Protein AF-A0AAE6NFT7-F1 (afdb_monomer)

Solvent-accessible surface area (backbone atoms only — not comparable to full-atom values): 19665 Å² total; per-residue (Å²): 132,91,79,58,58,31,55,74,35,64,34,54,28,36,34,36,64,44,66,99,45,71,65,52,57,47,50,43,52,42,44,36,64,24,26,28,48,59,50,77,54,98,35,32,39,36,41,28,56,38,90,52,65,40,51,43,44,50,56,75,59,21,38,58,33,61,61,35,63,38,54,42,29,23,31,25,40,58,67,26,25,25,36,35,31,62,55,34,50,74,75,66,59,95,76,83,58,63,45,41,51,48,34,44,39,46,21,47,24,54,74,51,75,62,98,76,27,39,38,37,36,19,93,81,37,47,39,49,28,67,39,69,24,60,49,103,52,46,52,31,55,62,26,32,49,20,37,49,48,30,27,48,46,2,63,39,67,20,37,36,24,55,50,35,70,39,66,73,47,52,48,53,47,46,60,41,35,79,40,71,33,50,64,44,85,49,100,75,26,39,34,30,40,12,44,84,67,79,33,59,42,47,80,44,74,55,76,52,60,56,65,60,52,49,47,52,49,37,52,29,41,52,71,70,35,66,50,73,46,70,63,42,48,63,88,70,47,38,58,34,43,56,50,52,37,44,63,24,25,34,48,75,44,80,44,94,68,12,27,30,36,35,50,56,79,69,41,32,41,44,84,46,57,31,38,69,63,53,32,18,50,65,80,47,49,46,46,48,52,59,28,36,24,51,4,46,42,71,22,38,41,36,40,57,58,53,48,62,76,55,67,37,44,63,40,44,36,62,21,52,36,53,54,49,75,61,77,36,34,38,38,29,39,21,62,41,72,40,40,61,43,78,41,59,34,70,36,82,50,35,30,58,56,73,76,56,72,53,54,68,77,90,75,78,94,72,93,63,79,66,54,75,56,58,92,62,80,71,86,131

Structure (mmCIF, N/CA/C/O backbone):
data_AF-A0AAE6NFT7-F1
#
_entry.id   AF-A0AAE6NFT7-F1
#
loop_
_atom_site.group_PDB
_atom_site.id
_atom_site.type_symbol
_atom_site.label_atom_id
_atom_site.label_alt_id
_atom_site.label_comp_id
_atom_site.label_asym_id
_atom_site.label_entity_id
_atom_site.label_seq_id
_atom_site.pdbx_PDB_ins_code
_atom_site.Cartn_x
_atom_site.Cartn_y
_atom_site.Cartn_z
_atom_site.occupancy
_atom_site.B_iso_or_equiv
_atom_site.auth_seq_id
_atom_site.auth_comp_id
_atom_site.auth_asym_id
_atom_site.auth_atom_id
_atom_site.pdbx_PDB_model_num
ATOM 1 N N . MET A 1 1 ? -19.335 -4.709 31.971 1.00 27.02 1 MET A N 1
ATOM 2 C CA . MET A 1 1 ? -19.308 -5.906 31.102 1.00 27.02 1 MET A CA 1
ATOM 3 C C . MET A 1 1 ? -18.056 -5.811 30.251 1.00 27.02 1 MET A C 1
ATOM 5 O O . MET A 1 1 ? -17.868 -4.792 29.600 1.00 27.02 1 MET A O 1
ATOM 9 N N . LYS A 1 2 ? -17.152 -6.786 30.381 1.00 28.00 2 LYS A N 1
ATOM 10 C CA . LYS A 1 2 ? -15.858 -6.820 29.690 1.00 28.00 2 LYS A CA 1
ATOM 11 C C . LYS A 1 2 ? -16.112 -7.085 28.201 1.00 28.00 2 LYS A C 1
ATOM 13 O O . LYS A 1 2 ? -16.422 -8.208 27.834 1.00 28.00 2 LYS A O 1
ATOM 18 N N . ASN A 1 3 ? -16.061 -6.038 27.379 1.00 29.61 3 ASN A N 1
ATOM 19 C CA . ASN A 1 3 ? -16.047 -6.154 25.922 1.00 29.61 3 ASN A CA 1
ATOM 20 C C . ASN A 1 3 ? -14.590 -6.306 25.485 1.00 29.61 3 ASN A C 1
ATOM 22 O O . ASN A 1 3 ? -13.940 -5.325 25.133 1.00 29.61 3 ASN A O 1
ATOM 26 N N . THR A 1 4 ? -14.064 -7.521 25.531 1.00 30.16 4 THR A N 1
ATOM 27 C CA . THR A 1 4 ? -12.850 -7.856 24.793 1.00 30.16 4 THR A CA 1
ATOM 28 C C . THR A 1 4 ? -13.238 -8.059 23.346 1.00 30.16 4 THR A C 1
ATOM 30 O O . THR A 1 4 ? -13.861 -9.045 22.965 1.00 30.16 4 THR A O 1
ATOM 33 N N . ARG A 1 5 ? -12.987 -7.006 22.565 1.00 39.75 5 ARG A N 1
ATOM 34 C CA . ARG A 1 5 ? -13.247 -6.971 21.135 1.00 39.75 5 ARG A CA 1
ATOM 35 C C . ARG A 1 5 ? -11.908 -6.928 20.390 1.00 39.75 5 ARG A C 1
ATOM 37 O O . ARG A 1 5 ? -11.040 -6.141 20.764 1.00 39.75 5 ARG A O 1
ATOM 44 N N . PRO A 1 6 ? -11.753 -7.749 19.350 1.00 41.72 6 PRO A N 1
ATOM 45 C CA . PRO A 1 6 ? -10.570 -7.809 18.492 1.00 41.72 6 PRO A CA 1
ATOM 46 C C . PRO A 1 6 ? -10.391 -6.549 17.638 1.00 41.72 6 PRO A C 1
ATOM 48 O O . PRO A 1 6 ? -11.333 -5.791 17.414 1.00 41.72 6 PRO A O 1
ATOM 51 N N . VAL A 1 7 ? -9.176 -6.394 17.103 1.00 56.44 7 VAL A N 1
ATOM 52 C CA . VAL A 1 7 ? -8.604 -5.188 16.472 1.00 56.44 7 VAL A CA 1
ATOM 53 C C . VAL A 1 7 ? -9.479 -4.530 15.379 1.00 56.44 7 VAL A C 1
ATOM 55 O O . VAL A 1 7 ? -9.450 -3.310 15.269 1.00 56.44 7 VAL A O 1
ATOM 58 N N . VAL A 1 8 ? -10.329 -5.268 14.640 1.00 66.38 8 VAL A N 1
ATOM 59 C CA . VAL A 1 8 ? -11.415 -4.686 13.798 1.00 66.38 8 VAL A CA 1
ATOM 60 C C . VAL A 1 8 ? -12.647 -5.593 13.668 1.00 66.38 8 VAL A C 1
ATOM 62 O O . VAL A 1 8 ? -13.746 -5.064 13.569 1.00 66.38 8 VAL A O 1
ATOM 65 N N . VAL A 1 9 ? -12.513 -6.923 13.655 1.00 82.38 9 VAL A N 1
ATOM 66 C CA . VAL A 1 9 ? -13.615 -7.877 13.380 1.00 82.38 9 VAL A CA 1
ATOM 67 C C . VAL A 1 9 ? -13.982 -8.706 14.600 1.00 82.38 9 VAL A C 1
ATOM 69 O O . VAL A 1 9 ? -13.172 -9.503 15.026 1.00 82.38 9 VAL A O 1
ATOM 72 N N . ASP A 1 10 ? -15.190 -8.581 15.137 1.00 83.44 10 ASP A N 1
ATOM 73 C CA . ASP A 1 10 ? -15.645 -9.139 16.417 1.00 83.44 10 ASP A CA 1
ATOM 74 C C . ASP A 1 10 ? -15.758 -10.679 16.484 1.00 83.44 10 ASP A C 1
ATOM 76 O O . ASP A 1 10 ? -15.924 -11.229 17.572 1.00 83.44 10 ASP A O 1
ATOM 80 N N . THR A 1 11 ? -15.641 -11.392 15.360 1.00 89.69 11 THR A N 1
ATOM 81 C CA . THR A 1 11 ? -15.643 -12.867 15.297 1.00 89.69 11 THR A CA 1
ATOM 82 C C . THR A 1 11 ? -14.463 -13.383 14.455 1.00 89.69 11 THR A C 1
ATOM 84 O O . THR A 1 11 ? -13.832 -12.587 13.756 1.00 89.69 11 THR A O 1
ATOM 87 N N . PRO A 1 12 ? -14.105 -14.685 14.528 1.00 92.94 12 PRO A N 1
ATOM 88 C CA . PRO A 1 12 ? -12.955 -15.225 13.801 1.00 92.94 12 PRO A CA 1
ATOM 89 C C . PRO A 1 12 ? -12.996 -14.932 12.298 1.00 92.94 12 PRO A C 1
ATOM 91 O O . PRO A 1 12 ? -14.033 -15.101 11.659 1.00 92.94 12 PRO A O 1
ATOM 94 N N . LEU A 1 13 ? -11.856 -14.526 11.745 1.00 93.69 13 LEU A N 1
ATOM 95 C CA . LEU A 1 13 ? -11.643 -14.215 10.335 1.00 93.69 13 LEU A CA 1
ATOM 96 C C . LEU A 1 13 ? -10.540 -15.112 9.772 1.00 93.69 13 LEU A C 1
ATOM 98 O O . LEU A 1 13 ? -9.489 -15.271 10.390 1.00 93.69 13 LEU A O 1
ATOM 102 N N . VAL A 1 14 ? -10.769 -15.654 8.582 1.00 95.19 14 VAL A N 1
ATOM 103 C CA . VAL A 1 14 ? -9.785 -16.405 7.803 1.00 95.19 14 VAL A CA 1
ATOM 104 C C . VAL A 1 14 ? -9.577 -15.686 6.479 1.00 95.19 14 VAL A C 1
ATOM 106 O O . VAL A 1 14 ? -10.520 -15.523 5.703 1.00 95.19 14 VAL A O 1
ATOM 109 N N . LEU A 1 15 ? -8.344 -15.256 6.232 1.00 94.50 15 LEU A N 1
ATOM 110 C CA . LEU A 1 15 ? -7.907 -14.742 4.942 1.00 94.50 15 LEU A CA 1
ATOM 111 C C . LEU A 1 15 ? -7.241 -15.871 4.153 1.00 94.50 15 LEU A C 1
ATOM 113 O O . LEU A 1 15 ? -6.339 -16.526 4.672 1.00 94.50 15 LEU A O 1
ATOM 117 N N . THR A 1 16 ? -7.653 -16.081 2.909 1.00 95.00 16 THR A N 1
ATOM 118 C CA . THR A 1 16 ? -7.030 -17.024 1.969 1.00 95.00 16 THR A CA 1
ATOM 119 C C . THR A 1 16 ? -6.245 -16.246 0.917 1.00 95.00 16 THR A C 1
ATOM 121 O O . THR A 1 16 ? -6.705 -15.200 0.465 1.00 95.00 16 THR A O 1
ATOM 124 N N . GLY A 1 17 ? -5.082 -16.756 0.511 1.00 91.31 17 GLY A N 1
ATOM 125 C CA . GLY A 1 17 ? -4.183 -16.071 -0.425 1.00 91.31 17 GLY A CA 1
ATOM 126 C C . GLY A 1 17 ? -3.198 -15.125 0.266 1.00 91.31 17 GLY A C 1
ATOM 127 O O . GLY A 1 17 ? -2.649 -14.237 -0.374 1.00 91.31 17 GLY A O 1
ATOM 128 N N . ALA A 1 18 ? -2.972 -15.289 1.573 1.00 91.94 18 ALA A N 1
ATOM 129 C CA . ALA A 1 18 ? -1.996 -14.487 2.300 1.00 91.94 18 ALA A CA 1
ATOM 130 C C . ALA A 1 18 ? -0.569 -14.869 1.858 1.00 91.94 18 ALA A C 1
ATOM 132 O O . ALA A 1 18 ? -0.199 -16.043 1.977 1.00 91.94 18 ALA A O 1
ATOM 133 N N . PRO A 1 19 ? 0.249 -13.920 1.371 1.00 90.00 19 PRO A N 1
ATOM 134 C CA . PRO A 1 19 ? 1.562 -14.246 0.832 1.00 90.00 19 PRO A CA 1
ATOM 135 C C . PRO A 1 19 ? 2.538 -14.647 1.952 1.00 90.00 19 PRO A C 1
ATOM 137 O O . PRO A 1 19 ? 2.535 -14.016 3.017 1.00 90.00 19 PRO A O 1
ATOM 140 N N . PRO A 1 20 ? 3.413 -15.648 1.739 1.00 90.31 20 PRO A N 1
ATOM 141 C CA . PRO A 1 20 ? 4.400 -16.089 2.725 1.00 90.31 20 PRO A CA 1
ATOM 142 C C . PRO A 1 20 ? 5.625 -15.154 2.768 1.00 90.31 20 PRO A C 1
ATOM 144 O O . PRO A 1 20 ? 6.761 -15.576 2.569 1.00 90.31 20 PRO A O 1
ATOM 147 N N . ILE A 1 21 ? 5.396 -13.864 3.021 1.00 89.31 21 ILE A N 1
ATOM 148 C CA . ILE A 1 21 ? 6.434 -12.826 3.112 1.00 89.31 21 ILE A CA 1
ATOM 149 C C . ILE A 1 21 ? 6.695 -12.409 4.565 1.00 89.31 21 ILE A C 1
ATOM 151 O O . ILE A 1 21 ? 5.866 -12.624 5.455 1.00 89.31 21 ILE A O 1
ATOM 155 N N . LEU A 1 22 ? 7.848 -11.772 4.800 1.00 88.75 22 LEU A N 1
ATOM 156 C CA . LEU A 1 22 ? 8.267 -11.282 6.121 1.00 88.75 22 LEU A CA 1
ATOM 157 C C . LEU A 1 22 ? 7.186 -10.430 6.799 1.00 88.75 22 LEU A C 1
ATOM 159 O O . LEU A 1 22 ? 6.864 -10.668 7.965 1.00 88.75 22 LEU A O 1
ATOM 163 N N . ASP A 1 23 ? 6.590 -9.491 6.063 1.00 89.44 23 ASP A N 1
ATOM 164 C CA . ASP A 1 23 ? 5.564 -8.585 6.586 1.00 89.44 23 ASP A CA 1
ATOM 165 C C . ASP A 1 23 ? 4.321 -9.334 7.086 1.00 89.44 23 ASP A C 1
ATOM 167 O O . ASP A 1 23 ? 3.815 -9.004 8.157 1.00 89.44 23 ASP A O 1
ATOM 171 N N . THR A 1 24 ? 3.879 -10.398 6.402 1.00 91.81 24 THR A N 1
ATOM 172 C CA . THR A 1 24 ? 2.771 -11.255 6.861 1.00 91.81 24 THR A CA 1
ATOM 173 C C . THR A 1 24 ? 3.082 -11.857 8.231 1.00 91.81 24 THR A C 1
ATOM 175 O O . THR A 1 24 ? 2.252 -11.811 9.143 1.00 91.81 24 THR A O 1
ATOM 178 N N . GLY A 1 25 ? 4.301 -12.374 8.409 1.00 93.25 25 GLY A N 1
ATOM 179 C CA . GLY A 1 25 ? 4.759 -12.930 9.683 1.00 93.25 25 GLY A CA 1
ATOM 180 C C . GLY A 1 25 ? 4.870 -11.877 10.790 1.00 93.25 25 GLY A C 1
ATOM 181 O O . GLY A 1 25 ? 4.460 -12.131 11.924 1.00 93.25 25 GLY A O 1
ATOM 182 N N . VAL A 1 26 ? 5.376 -10.680 10.478 1.00 93.12 26 VAL A N 1
ATOM 183 C CA . VAL A 1 26 ? 5.463 -9.572 11.445 1.00 93.12 26 VAL A CA 1
ATOM 184 C C . VAL A 1 26 ? 4.069 -9.089 11.850 1.00 93.12 26 VAL A C 1
ATOM 186 O O . VAL A 1 26 ? 3.814 -8.906 13.040 1.00 93.12 26 VAL A O 1
ATOM 189 N N . CYS A 1 27 ? 3.140 -8.946 10.902 1.00 93.12 27 CYS A N 1
ATOM 190 C CA . CYS A 1 27 ? 1.745 -8.613 11.185 1.00 93.12 27 CYS A CA 1
ATOM 191 C C . CYS A 1 27 ? 1.082 -9.657 12.089 1.00 93.12 27 CYS A C 1
ATOM 193 O O . CYS A 1 27 ? 0.392 -9.277 13.035 1.00 93.12 27 CYS A O 1
ATOM 195 N N . ALA A 1 28 ? 1.327 -10.951 11.858 1.00 94.06 28 ALA A N 1
ATOM 196 C CA . ALA A 1 28 ? 0.823 -12.012 12.727 1.00 94.06 28 ALA A CA 1
ATOM 197 C C . ALA A 1 28 ? 1.338 -11.879 14.166 1.00 94.06 28 ALA A C 1
ATOM 199 O O . ALA A 1 28 ? 0.555 -11.967 15.109 1.00 94.06 28 ALA A O 1
ATOM 200 N N . GLN A 1 29 ? 2.633 -11.601 14.338 1.00 95.50 29 GLN A N 1
ATOM 201 C CA . GLN A 1 29 ? 3.235 -11.407 15.659 1.00 95.50 29 GLN A CA 1
ATOM 202 C C . GLN A 1 29 ? 2.715 -10.145 16.359 1.00 95.50 29 GLN A C 1
ATOM 204 O O . GLN A 1 29 ? 2.455 -10.184 17.560 1.00 95.50 29 GLN A O 1
ATOM 209 N N . ILE A 1 30 ? 2.519 -9.041 15.628 1.00 94.50 30 ILE A N 1
ATOM 210 C CA . ILE A 1 30 ? 1.923 -7.817 16.187 1.00 94.50 30 ILE A CA 1
ATOM 211 C C . ILE A 1 30 ? 0.489 -8.087 16.636 1.00 94.50 30 ILE A C 1
ATOM 213 O O . ILE A 1 30 ? 0.134 -7.743 17.758 1.00 94.50 30 ILE A O 1
ATOM 217 N N . LEU A 1 31 ? -0.330 -8.723 15.794 1.00 93.12 31 LEU A N 1
ATOM 218 C CA . LEU A 1 31 ? -1.710 -9.045 16.150 1.00 93.12 31 LEU A CA 1
ATOM 219 C C . LEU A 1 31 ? -1.763 -9.979 17.365 1.00 93.12 31 LEU A C 1
ATOM 221 O O . LEU A 1 31 ? -2.535 -9.721 18.289 1.00 93.12 31 LEU A O 1
ATOM 225 N N . ALA A 1 32 ? -0.897 -10.994 17.416 1.00 93.44 32 ALA A N 1
ATOM 226 C CA . ALA A 1 32 ? -0.774 -11.866 18.578 1.00 93.44 32 ALA A CA 1
ATOM 227 C C . ALA A 1 32 ? -0.428 -11.087 19.854 1.00 93.44 32 ALA A C 1
ATOM 229 O O . ALA A 1 32 ? -1.100 -11.234 20.873 1.00 93.44 32 ALA A O 1
ATOM 230 N N . TYR A 1 33 ? 0.553 -10.184 19.772 1.00 93.38 33 TYR A N 1
ATOM 231 C CA . TYR A 1 33 ? 0.933 -9.307 20.877 1.00 93.38 33 TYR A CA 1
ATOM 232 C C . TYR A 1 33 ? -0.211 -8.391 21.331 1.00 93.38 33 TYR A C 1
ATOM 234 O O . TYR A 1 33 ? -0.379 -8.174 22.526 1.00 93.38 33 TYR A O 1
ATOM 242 N N . THR A 1 34 ? -1.036 -7.899 20.400 1.00 91.69 34 THR A N 1
ATOM 243 C CA . THR A 1 34 ? -2.209 -7.071 20.728 1.00 91.69 34 THR A CA 1
ATOM 244 C C . THR A 1 34 ? -3.351 -7.851 21.387 1.00 91.69 34 THR A C 1
ATOM 246 O O . THR A 1 34 ? -4.362 -7.244 21.729 1.00 91.69 34 THR A O 1
ATOM 249 N N . GLY A 1 35 ? -3.217 -9.166 21.598 1.00 89.56 35 GLY A N 1
ATOM 250 C CA . GLY A 1 35 ? -4.242 -9.984 22.252 1.00 89.56 35 GLY A CA 1
ATOM 251 C C . GLY A 1 35 ? -5.169 -10.715 21.286 1.00 89.56 35 GLY A C 1
ATOM 252 O O . GLY A 1 35 ? -6.372 -10.808 21.522 1.00 89.56 35 GLY A O 1
ATOM 253 N N . MET A 1 36 ? -4.628 -11.188 20.164 1.00 90.44 36 MET A N 1
ATOM 254 C CA . MET A 1 36 ? -5.367 -11.955 19.161 1.00 90.44 36 MET A CA 1
ATOM 255 C C . MET A 1 36 ? -4.781 -13.361 19.056 1.00 90.44 36 MET A C 1
ATOM 257 O O . MET A 1 36 ? -3.570 -13.545 19.114 1.00 90.44 36 MET A O 1
ATOM 261 N N . ARG A 1 37 ? -5.611 -14.373 18.813 1.00 92.31 37 ARG A N 1
ATOM 262 C CA . ARG A 1 37 ? -5.112 -15.697 18.424 1.00 92.31 37 ARG A CA 1
ATOM 263 C C . ARG A 1 37 ? -4.896 -15.702 16.922 1.00 92.31 37 ARG A C 1
ATOM 265 O O . ARG A 1 37 ? -5.851 -15.512 16.171 1.00 92.31 37 ARG A O 1
ATOM 272 N N . VAL A 1 38 ? -3.652 -15.901 16.499 1.00 93.94 38 VAL A N 1
ATOM 273 C CA . VAL A 1 38 ? -3.260 -15.846 15.088 1.00 93.94 38 VAL A CA 1
ATOM 274 C C . VAL A 1 38 ? -2.599 -17.152 14.675 1.00 93.94 38 VAL A C 1
ATOM 276 O O . VAL A 1 38 ? -1.715 -17.647 15.373 1.00 93.94 38 VAL A O 1
ATOM 279 N N . THR A 1 39 ? -2.999 -17.690 13.527 1.00 94.88 39 THR A N 1
ATOM 280 C CA . THR A 1 39 ? -2.301 -18.792 12.858 1.00 94.88 39 THR A CA 1
ATOM 281 C C . THR A 1 39 ? -2.066 -18.438 11.396 1.00 94.88 39 THR A C 1
ATOM 283 O O . THR A 1 39 ? -2.939 -17.879 10.732 1.00 94.88 39 THR A O 1
ATOM 286 N N . VAL A 1 40 ? -0.871 -18.751 10.896 1.00 94.06 40 VAL A N 1
ATOM 287 C CA . VAL A 1 40 ? -0.497 -18.557 9.492 1.00 94.06 40 VAL A CA 1
ATOM 288 C C . VAL A 1 40 ? 0.022 -19.884 8.967 1.00 94.06 40 VAL A C 1
ATOM 290 O O . VAL A 1 40 ? 1.018 -20.389 9.480 1.00 94.06 40 VAL A O 1
ATOM 293 N N . ASP A 1 41 ? -0.669 -20.458 7.988 1.00 92.62 41 ASP A N 1
ATOM 294 C CA . ASP A 1 41 ? -0.318 -21.754 7.407 1.00 92.62 41 ASP A CA 1
ATOM 295 C C . ASP A 1 41 ? -0.803 -21.861 5.959 1.00 92.62 41 ASP A C 1
ATOM 297 O O . ASP A 1 41 ? -1.940 -21.506 5.660 1.00 92.62 41 ASP A O 1
ATOM 301 N N . GLY A 1 42 ? 0.050 -22.342 5.052 1.00 85.88 42 GLY A N 1
ATOM 302 C CA . GLY A 1 42 ? -0.330 -22.671 3.671 1.00 85.88 42 GLY A CA 1
ATOM 303 C C . GLY A 1 42 ? -1.160 -21.604 2.941 1.00 85.88 42 GLY A C 1
ATOM 304 O O . GLY A 1 42 ? -2.184 -21.933 2.345 1.00 85.88 42 GLY A O 1
ATOM 305 N N . GLY A 1 43 ? -0.784 -20.322 3.038 1.00 88.56 43 GLY A N 1
ATOM 306 C CA . GLY A 1 43 ? -1.517 -19.207 2.417 1.00 88.56 43 GLY A CA 1
ATOM 307 C C . GLY A 1 43 ? -2.815 -18.797 3.129 1.00 88.56 43 GLY A C 1
ATOM 308 O O . GLY A 1 43 ? -3.563 -17.964 2.615 1.00 88.56 43 GLY A O 1
ATOM 309 N N . HIS A 1 44 ? -3.092 -19.365 4.302 1.00 94.25 44 HIS A N 1
ATOM 310 C CA . HIS A 1 44 ? -4.208 -19.005 5.167 1.00 94.25 44 HIS A CA 1
ATOM 311 C C . HIS A 1 44 ? -3.705 -18.189 6.356 1.00 94.25 44 HIS A C 1
ATOM 313 O O . HIS A 1 44 ? -2.781 -18.596 7.058 1.00 94.25 44 HIS A O 1
ATOM 319 N N . PHE A 1 45 ? -4.348 -17.055 6.608 1.00 95.06 45 PHE A N 1
ATOM 320 C CA . PHE A 1 45 ? -4.121 -16.214 7.777 1.00 95.06 45 PHE A CA 1
ATOM 321 C C . PHE A 1 45 ? -5.400 -16.203 8.606 1.00 95.06 45 PHE A C 1
ATOM 323 O O . PHE A 1 45 ? -6.387 -15.573 8.229 1.00 95.06 45 PHE A O 1
ATOM 330 N N . SER A 1 46 ? -5.402 -16.914 9.728 1.00 95.12 46 SER A N 1
ATOM 331 C CA . SER A 1 46 ? -6.549 -16.950 10.634 1.00 95.12 46 SER A CA 1
ATOM 332 C C . SER A 1 46 ? -6.294 -16.052 11.828 1.00 95.12 46 SER A C 1
ATOM 334 O O . SER A 1 46 ? -5.233 -16.107 12.446 1.00 95.12 46 SER A O 1
ATOM 336 N N . VAL A 1 47 ? -7.287 -15.244 12.175 1.00 92.88 47 VAL A N 1
ATOM 337 C CA . VAL A 1 47 ? -7.254 -14.359 13.332 1.00 92.88 47 VAL A CA 1
ATOM 338 C C . VAL A 1 47 ? -8.566 -14.458 14.092 1.00 92.88 47 VAL A C 1
ATOM 340 O O . VAL A 1 47 ? -9.649 -14.389 13.516 1.00 92.88 47 VAL A O 1
ATOM 343 N N . ALA A 1 48 ? -8.479 -14.616 15.405 1.00 90.62 48 ALA A N 1
ATOM 344 C CA . ALA A 1 48 ? -9.631 -14.609 16.288 1.00 90.62 48 ALA A CA 1
ATOM 345 C C . ALA A 1 48 ? -9.364 -13.711 17.500 1.00 90.62 48 ALA A C 1
ATOM 347 O O . ALA A 1 48 ? -8.227 -13.662 17.975 1.00 90.62 48 ALA A O 1
ATOM 348 N N . PRO A 1 49 ? -10.392 -13.028 18.030 1.00 82.56 49 PRO A N 1
ATOM 349 C CA . PRO A 1 49 ? -10.278 -12.395 19.335 1.00 82.56 49 PRO A CA 1
ATOM 350 C C . PRO A 1 49 ? -9.806 -13.347 20.431 1.00 82.56 49 PRO A C 1
ATOM 352 O O . PRO A 1 49 ? -10.147 -14.537 20.433 1.00 82.56 49 PRO A O 1
ATOM 355 N N . ASP A 1 50 ? -9.068 -12.771 21.374 1.00 79.06 50 ASP A N 1
ATOM 356 C CA . ASP A 1 50 ? -8.751 -13.357 22.671 1.00 79.06 50 ASP A CA 1
ATOM 357 C C . ASP A 1 50 ? -9.327 -12.493 23.815 1.00 79.06 50 ASP A C 1
ATOM 359 O O . ASP A 1 50 ? -9.863 -11.400 23.600 1.00 79.06 50 ASP A O 1
ATOM 363 N N . ASP A 1 51 ? -9.221 -12.988 25.045 1.00 72.38 51 ASP A N 1
ATOM 364 C CA . ASP A 1 51 ? -9.854 -12.423 26.240 1.00 72.38 51 ASP A CA 1
ATOM 365 C C . ASP A 1 51 ? -9.175 -11.157 26.794 1.00 72.38 51 ASP A C 1
ATOM 367 O O . ASP A 1 51 ? -9.669 -10.582 27.765 1.00 72.38 51 ASP A O 1
ATOM 371 N N . ALA A 1 52 ? -8.060 -10.690 26.223 1.00 79.50 52 ALA A N 1
ATOM 372 C CA . ALA A 1 52 ? -7.363 -9.489 26.692 1.00 79.50 52 ALA A CA 1
ATOM 373 C C . ALA A 1 52 ? -6.715 -8.709 25.540 1.00 79.50 52 ALA A C 1
ATOM 375 O O . ALA A 1 52 ? -5.709 -9.140 24.993 1.00 79.50 52 ALA A O 1
ATOM 376 N N . LEU A 1 53 ? -7.261 -7.532 25.214 1.00 82.81 53 LEU A N 1
ATOM 377 C CA . LEU A 1 53 ? -6.680 -6.613 24.230 1.00 82.81 53 LEU A CA 1
ATOM 378 C C . LEU A 1 53 ? -5.526 -5.822 24.867 1.00 82.81 53 LEU A C 1
ATOM 380 O O . LEU A 1 53 ? -5.740 -5.099 25.843 1.00 82.81 53 LEU A O 1
ATOM 384 N N . GLN A 1 54 ? -4.333 -5.912 24.286 1.00 91.44 54 GLN A N 1
ATOM 385 C CA . GLN A 1 54 ? -3.179 -5.088 24.645 1.00 91.44 54 GLN A CA 1
ATOM 386 C C . GLN A 1 54 ? -3.169 -3.839 23.741 1.00 91.44 54 GLN A C 1
ATOM 388 O O . GLN A 1 54 ? -2.968 -3.968 22.530 1.00 91.44 54 GLN A O 1
ATOM 393 N N . PRO A 1 55 ? -3.383 -2.621 24.283 1.00 94.19 55 PRO A N 1
ATOM 394 C CA . PRO A 1 55 ? -3.467 -1.383 23.504 1.00 94.19 55 PRO A CA 1
ATOM 395 C C . PRO A 1 55 ? -2.077 -0.851 23.116 1.00 94.19 55 PRO A C 1
ATOM 397 O O . PRO A 1 55 ? -1.735 0.309 23.353 1.00 94.19 55 PRO A O 1
ATOM 400 N N . GLU A 1 56 ? -1.240 -1.716 22.560 1.00 95.56 56 GLU A N 1
ATOM 401 C CA . GLU A 1 56 ? 0.157 -1.427 22.274 1.00 95.56 56 GLU A CA 1
ATOM 402 C C . GLU A 1 56 ? 0.624 -2.207 21.046 1.00 95.56 56 GLU A C 1
ATOM 404 O O . GLU A 1 56 ? 0.422 -3.416 20.952 1.00 95.56 56 GLU A O 1
ATOM 409 N N . ILE A 1 57 ? 1.285 -1.527 20.110 1.00 96.06 57 ILE A N 1
ATOM 410 C CA . ILE A 1 57 ? 2.035 -2.187 19.043 1.00 96.06 57 ILE A CA 1
ATOM 411 C C . ILE A 1 57 ? 3.449 -2.457 19.550 1.00 96.06 57 ILE A C 1
ATOM 413 O O . ILE A 1 57 ? 4.166 -1.522 19.904 1.00 96.06 57 ILE A O 1
ATOM 417 N N . HIS A 1 58 ? 3.865 -3.726 19.543 1.00 95.88 58 HIS A N 1
ATOM 418 C CA . HIS A 1 58 ? 5.183 -4.135 20.027 1.00 95.88 58 HIS A CA 1
ATOM 419 C C . HIS A 1 58 ? 6.305 -3.304 19.390 1.00 95.88 58 HIS A C 1
ATOM 421 O O . HIS A 1 58 ? 6.443 -3.264 18.165 1.00 95.88 58 HIS A O 1
ATOM 427 N N . ARG A 1 59 ? 7.159 -2.701 20.225 1.00 94.94 59 ARG A N 1
ATOM 428 C CA . ARG A 1 59 ? 8.191 -1.734 19.813 1.00 94.94 59 ARG A CA 1
ATOM 429 C C . ARG A 1 59 ? 9.080 -2.221 18.667 1.00 94.94 59 ARG A C 1
ATOM 431 O O . ARG A 1 59 ? 9.228 -1.534 17.662 1.00 94.94 59 ARG A O 1
ATOM 438 N N . GLU A 1 60 ? 9.683 -3.399 18.801 1.00 94.12 60 GLU A N 1
ATOM 439 C CA . GLU A 1 60 ? 10.620 -3.895 17.781 1.00 94.12 60 GLU A CA 1
ATOM 440 C C . GLU A 1 60 ? 9.922 -4.325 16.490 1.00 94.12 60 GLU A C 1
ATOM 442 O O . GLU A 1 60 ? 10.451 -4.107 15.406 1.00 94.12 60 GLU A O 1
ATOM 447 N N . LEU A 1 61 ? 8.728 -4.913 16.587 1.00 94.44 61 LEU A N 1
ATOM 448 C CA . LEU A 1 61 ? 7.971 -5.379 15.428 1.00 94.44 61 LEU A CA 1
ATOM 449 C C . LEU A 1 61 ? 7.381 -4.198 14.657 1.00 94.44 61 LEU A C 1
ATOM 451 O O . LEU A 1 61 ? 7.483 -4.151 13.436 1.00 94.44 61 LEU A O 1
ATOM 455 N N . GLY A 1 62 ? 6.850 -3.196 15.362 1.00 92.81 62 GLY A N 1
ATOM 456 C CA . GLY A 1 62 ? 6.318 -1.984 14.745 1.00 92.81 62 GLY A CA 1
ATOM 457 C C . GLY A 1 62 ? 7.380 -1.154 14.011 1.00 92.81 62 GLY A C 1
ATOM 458 O O . GLY A 1 62 ? 7.061 -0.458 13.049 1.00 92.81 62 GLY A O 1
ATOM 459 N N . ARG A 1 63 ? 8.657 -1.272 14.398 1.00 92.19 63 ARG A N 1
ATOM 460 C CA . ARG A 1 63 ? 9.793 -0.668 13.678 1.00 92.19 63 ARG A CA 1
ATOM 461 C C . ARG A 1 63 ? 10.241 -1.468 12.450 1.00 92.19 63 ARG A C 1
ATOM 463 O O . ARG A 1 63 ? 11.071 -0.976 11.697 1.00 92.19 63 ARG A O 1
ATOM 470 N N . LYS A 1 64 ? 9.730 -2.683 12.229 1.00 89.62 64 LYS A N 1
ATOM 471 C CA . LYS A 1 64 ? 10.078 -3.504 11.052 1.00 89.62 64 LYS A CA 1
ATOM 472 C C . LYS A 1 64 ? 9.156 -3.264 9.863 1.00 89.62 64 LYS A C 1
ATOM 474 O O . LYS A 1 64 ? 9.585 -3.460 8.736 1.00 89.62 64 LYS A O 1
ATOM 479 N N . VAL A 1 65 ? 7.920 -2.828 10.104 1.00 88.81 65 VAL A N 1
ATOM 480 C CA . VAL A 1 65 ? 6.899 -2.681 9.059 1.00 88.81 65 VAL A CA 1
ATOM 481 C C . VAL A 1 65 ? 6.358 -1.263 8.980 1.00 88.81 65 VAL A C 1
ATOM 483 O O . VAL A 1 65 ? 6.216 -0.558 9.981 1.00 88.81 65 VAL A O 1
ATOM 486 N N . ARG A 1 66 ? 5.980 -0.861 7.766 1.00 87.88 66 ARG A N 1
ATOM 487 C CA . ARG A 1 66 ? 5.383 0.458 7.526 1.00 87.88 66 ARG A CA 1
ATOM 488 C C . ARG A 1 66 ? 3.905 0.525 7.936 1.00 87.88 66 ARG A C 1
ATOM 490 O O . ARG A 1 66 ? 3.378 1.599 8.212 1.00 87.88 66 ARG A O 1
ATOM 497 N N . MET A 1 67 ? 3.241 -0.630 8.011 1.00 89.62 67 MET A N 1
ATOM 498 C CA . MET A 1 67 ? 1.807 -0.774 8.308 1.00 89.62 67 MET A CA 1
ATOM 499 C C . MET A 1 67 ? 1.447 -0.463 9.774 1.00 89.62 67 MET A C 1
ATOM 501 O O . MET A 1 67 ? 0.270 -0.454 10.133 1.00 89.62 67 MET A O 1
ATOM 505 N N . THR A 1 68 ? 2.436 -0.174 10.625 1.00 94.50 68 THR A N 1
ATOM 506 C CA . THR A 1 68 ? 2.276 0.095 12.063 1.00 94.50 68 THR A CA 1
ATOM 507 C C . THR A 1 68 ? 1.216 1.147 12.371 1.00 94.50 68 THR A C 1
ATOM 509 O O . THR A 1 68 ? 0.399 0.926 13.259 1.00 94.50 68 THR A O 1
ATOM 512 N N . CYS A 1 69 ? 1.147 2.249 11.617 1.00 95.38 69 CYS A N 1
ATOM 513 C CA . CYS A 1 69 ? 0.118 3.270 11.838 1.00 95.38 69 CYS A CA 1
ATOM 514 C C . CYS A 1 69 ? -1.302 2.772 11.522 1.00 95.38 69 CYS A C 1
ATOM 516 O O . CYS A 1 69 ? -2.250 3.185 12.186 1.00 95.38 69 CYS A O 1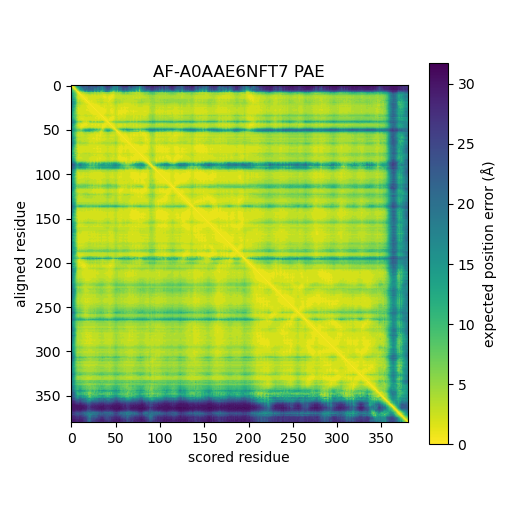
ATOM 518 N N . VAL A 1 70 ? -1.462 1.873 10.546 1.00 96.25 70 VAL A N 1
ATOM 519 C CA . VAL A 1 70 ? -2.763 1.267 10.213 1.00 96.25 70 VAL A CA 1
ATOM 520 C C . VAL A 1 70 ? -3.207 0.322 11.327 1.00 96.25 70 VAL A C 1
ATOM 522 O O . VAL A 1 70 ? -4.336 0.427 11.807 1.00 96.25 70 VAL A O 1
ATOM 525 N N . LEU A 1 71 ? -2.300 -0.540 11.799 1.00 95.25 71 LEU A N 1
ATOM 526 C CA . LEU A 1 71 ? -2.557 -1.430 12.936 1.00 95.25 71 LEU A CA 1
ATOM 527 C C . LEU A 1 71 ? -2.871 -0.631 14.207 1.00 95.25 71 LEU A C 1
ATOM 529 O O . LEU A 1 71 ? -3.821 -0.949 14.917 1.00 95.25 71 LEU A O 1
ATOM 533 N N . ALA A 1 72 ? -2.139 0.456 14.457 1.00 96.69 72 ALA A N 1
ATOM 534 C CA . ALA A 1 72 ? -2.398 1.342 15.583 1.00 96.69 72 ALA A CA 1
ATOM 535 C C . ALA A 1 72 ? -3.776 2.015 15.494 1.00 96.69 72 ALA A C 1
ATOM 537 O O . ALA A 1 72 ? -4.476 2.080 16.500 1.00 96.69 72 ALA A O 1
ATOM 538 N N . SER A 1 73 ? -4.209 2.468 14.309 1.00 97.44 73 SER A N 1
ATOM 539 C CA . SER A 1 73 ? -5.565 3.007 14.116 1.00 97.44 73 SER A CA 1
ATOM 540 C C . SER A 1 73 ? -6.645 1.975 14.429 1.00 97.44 73 SER A C 1
ATOM 542 O O . SER A 1 73 ? -7.661 2.324 15.022 1.00 97.44 73 SER A O 1
ATOM 544 N N . ALA A 1 74 ? -6.420 0.713 14.070 1.00 94.56 74 ALA A N 1
ATOM 545 C CA . ALA A 1 74 ? -7.339 -0.377 14.367 1.00 94.56 74 ALA A CA 1
ATOM 546 C C . ALA A 1 74 ? -7.427 -0.659 15.879 1.00 94.56 74 ALA A C 1
ATOM 548 O O . ALA A 1 74 ? -8.517 -0.700 16.450 1.00 94.56 74 ALA A O 1
ATOM 549 N N . VAL A 1 75 ? -6.276 -0.746 16.557 1.00 94.75 75 VAL A N 1
ATOM 550 C CA . VAL A 1 75 ? -6.217 -0.893 18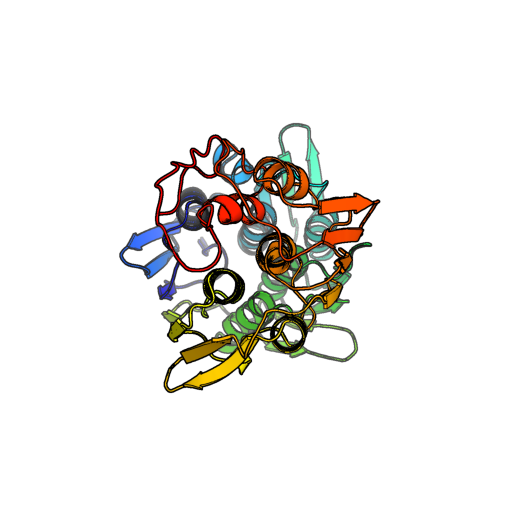.020 1.00 94.75 75 VAL A CA 1
ATOM 551 C C . VAL A 1 75 ? -6.879 0.303 18.710 1.00 94.75 75 VAL A C 1
ATOM 553 O O . VAL A 1 75 ? -7.720 0.100 19.580 1.00 94.75 75 VAL A O 1
ATOM 556 N N . LEU A 1 76 ? -6.592 1.537 18.281 1.00 96.25 76 LEU A N 1
ATOM 557 C CA . LEU A 1 76 ? -7.222 2.754 18.806 1.00 96.25 76 LEU A CA 1
ATOM 558 C C . LEU A 1 76 ? -8.745 2.724 18.643 1.00 96.25 76 LEU A C 1
ATOM 560 O O . LEU A 1 76 ? -9.466 3.031 19.592 1.00 96.25 76 LEU A O 1
ATOM 564 N N . ALA A 1 77 ? -9.230 2.307 17.469 1.00 93.38 77 ALA A N 1
ATOM 565 C CA . ALA A 1 77 ? -10.654 2.200 17.164 1.00 93.38 77 ALA A CA 1
ATOM 566 C C . ALA A 1 77 ? -11.416 1.301 18.146 1.00 93.38 77 ALA A C 1
ATOM 568 O O . ALA A 1 77 ? -12.613 1.494 18.364 1.00 93.38 77 ALA A O 1
ATOM 569 N N . ARG A 1 78 ? -10.726 0.323 18.741 1.00 87.62 78 ARG A N 1
ATOM 570 C CA . ARG A 1 78 ? -11.314 -0.697 19.613 1.00 87.62 78 ARG A CA 1
ATOM 571 C C . ARG A 1 78 ? -11.022 -0.478 21.090 1.00 87.62 78 ARG A C 1
ATOM 573 O O . ARG A 1 78 ? -11.942 -0.537 21.901 1.00 87.62 78 ARG A O 1
ATOM 580 N N . ALA A 1 79 ? -9.769 -0.209 21.438 1.00 91.25 79 ALA A N 1
ATOM 581 C CA . ALA A 1 79 ? -9.328 0.012 22.810 1.00 91.25 79 ALA A CA 1
ATOM 582 C C . ALA A 1 79 ? -9.637 1.425 23.324 1.00 91.25 79 ALA A C 1
ATOM 584 O O . ALA A 1 79 ? -9.564 1.662 24.528 1.00 91.25 79 ALA A O 1
ATOM 585 N N . GLY A 1 80 ? -9.893 2.385 22.428 1.00 94.69 80 GLY A N 1
ATOM 586 C CA . GLY A 1 80 ? -9.950 3.807 22.769 1.00 94.69 80 GLY A CA 1
ATOM 587 C C . GLY A 1 80 ? -8.587 4.400 23.138 1.00 94.69 80 GLY A C 1
ATOM 588 O O . GLY A 1 80 ? -8.504 5.582 23.450 1.00 94.69 80 GLY A O 1
ATOM 589 N N . GLN A 1 81 ? -7.512 3.613 23.094 1.00 96.94 81 GLN A N 1
ATOM 590 C CA . GLN A 1 81 ? -6.141 4.070 23.282 1.00 96.94 81 GLN A CA 1
ATOM 591 C C . GLN A 1 81 ? -5.158 3.143 22.571 1.00 96.94 81 GLN A C 1
ATOM 593 O O . GLN A 1 81 ? -5.427 1.956 22.405 1.00 96.94 81 GLN A O 1
ATOM 598 N N . VAL A 1 82 ? -4.005 3.670 22.178 1.00 97.75 82 VAL A N 1
ATOM 599 C CA . VAL A 1 82 ? -2.896 2.875 21.651 1.00 97.75 82 VAL A CA 1
ATOM 600 C C . VAL A 1 82 ? -1.563 3.564 21.929 1.00 97.75 82 VAL A C 1
ATOM 602 O O . VAL A 1 82 ? -1.472 4.792 21.874 1.00 97.75 82 VAL A O 1
ATOM 605 N N . TRP A 1 83 ? -0.521 2.780 22.194 1.00 98.12 83 TRP A N 1
ATOM 606 C CA . TRP A 1 83 ? 0.867 3.207 22.013 1.00 98.12 83 TRP A CA 1
ATOM 607 C C . TRP A 1 83 ? 1.503 2.448 20.846 1.00 98.12 83 TRP A C 1
ATOM 609 O O . TRP A 1 83 ? 1.244 1.260 20.664 1.00 98.12 83 TRP A O 1
ATOM 619 N N . PHE A 1 84 ? 2.325 3.112 20.040 1.00 97.56 84 PHE A N 1
ATOM 620 C CA . PHE A 1 84 ? 3.056 2.472 18.949 1.00 97.56 84 PHE A CA 1
ATOM 621 C C . PHE A 1 84 ? 4.388 3.180 18.676 1.00 97.56 84 PHE A C 1
ATOM 623 O O . PHE A 1 84 ? 4.483 4.397 18.846 1.00 97.56 84 PHE A O 1
ATOM 630 N N . PRO A 1 85 ? 5.430 2.453 18.239 1.00 96.38 85 PRO A N 1
ATOM 631 C CA . PRO A 1 85 ? 6.692 3.068 17.849 1.00 96.38 85 PRO A CA 1
ATOM 632 C C . PRO A 1 85 ? 6.541 3.814 16.517 1.00 96.38 85 PRO A C 1
ATOM 634 O O . PRO A 1 85 ? 5.627 3.540 15.735 1.00 96.38 85 PRO A O 1
ATOM 637 N N . TYR A 1 86 ? 7.493 4.694 16.202 1.00 93.06 86 TYR A N 1
ATOM 638 C CA . TYR A 1 86 ? 7.623 5.205 14.837 1.00 93.06 86 TYR A CA 1
ATOM 639 C C . TYR A 1 86 ? 7.771 4.035 13.843 1.00 93.06 86 TYR A C 1
ATOM 641 O O . TYR A 1 86 ? 8.561 3.120 14.108 1.00 93.06 86 TYR A O 1
ATOM 649 N N . PRO A 1 87 ? 7.007 4.027 12.733 1.00 88.31 87 PRO A N 1
ATOM 650 C CA . PRO A 1 87 ? 7.072 2.951 11.750 1.00 88.31 87 PRO A CA 1
ATOM 651 C C . PRO A 1 87 ? 8.447 2.901 11.084 1.00 88.31 87 PRO A C 1
ATOM 653 O O . PRO A 1 87 ? 9.070 3.940 10.864 1.00 88.31 87 PRO A O 1
ATOM 656 N N . GLY A 1 88 ? 8.883 1.696 10.717 1.00 81.19 88 GLY A N 1
ATOM 657 C CA . GLY A 1 88 ? 10.060 1.510 9.865 1.00 81.19 88 GLY A CA 1
ATOM 658 C C . GLY A 1 88 ? 9.706 1.047 8.452 1.00 81.19 88 GLY A C 1
ATOM 659 O O . GLY A 1 88 ? 8.696 1.472 7.884 1.00 81.19 88 GLY A O 1
ATOM 660 N N . GLY A 1 89 ? 10.549 0.174 7.896 1.00 72.56 89 GLY A N 1
ATOM 661 C CA . GLY A 1 89 ? 10.527 -0.262 6.495 1.00 72.56 89 GLY A CA 1
ATOM 662 C C . GLY A 1 89 ? 11.577 0.454 5.632 1.00 72.56 89 GLY A C 1
ATOM 663 O O . GLY A 1 89 ? 12.427 1.175 6.155 1.00 72.56 89 GLY A O 1
ATOM 664 N N . ASP A 1 90 ? 11.516 0.255 4.312 1.00 66.62 90 ASP A N 1
ATOM 665 C CA . ASP A 1 90 ? 12.514 0.784 3.368 1.00 66.62 90 ASP A CA 1
ATOM 666 C C . ASP A 1 90 ? 12.612 2.318 3.410 1.00 66.62 90 ASP A C 1
ATOM 668 O O . ASP A 1 90 ? 11.623 3.040 3.216 1.00 66.62 90 ASP A O 1
ATOM 672 N N . ALA A 1 91 ? 13.833 2.812 3.627 1.00 67.31 91 ALA A N 1
ATOM 673 C CA . ALA A 1 91 ? 14.136 4.210 3.929 1.00 67.31 91 ALA A CA 1
ATOM 674 C C . ALA A 1 91 ? 14.660 5.007 2.718 1.00 67.31 91 ALA A C 1
ATOM 676 O O . ALA A 1 91 ? 15.532 5.860 2.864 1.00 67.31 91 ALA A O 1
ATOM 677 N N . PHE A 1 92 ? 14.123 4.771 1.517 1.00 69.06 92 PHE A N 1
ATOM 678 C CA . PHE A 1 92 ? 14.543 5.509 0.315 1.00 69.06 92 PHE A CA 1
ATOM 679 C C . PHE A 1 92 ? 14.018 6.955 0.254 1.00 69.06 92 PHE A C 1
ATOM 681 O O . PHE A 1 92 ? 14.514 7.776 -0.515 1.00 69.06 92 PHE A O 1
ATOM 688 N N . CYS A 1 93 ? 13.008 7.304 1.058 1.00 71.56 93 CYS A N 1
ATOM 689 C CA . CYS A 1 93 ? 12.562 8.685 1.226 1.00 71.56 93 CYS A CA 1
ATOM 690 C C . CYS A 1 93 ? 11.863 8.908 2.574 1.00 71.56 93 CYS A C 1
ATOM 692 O O . CYS A 1 93 ? 11.339 7.974 3.188 1.00 71.56 93 CYS A O 1
ATOM 694 N N . ALA A 1 94 ? 11.784 10.171 3.008 1.00 74.06 94 ALA A N 1
ATOM 695 C CA . ALA A 1 94 ? 10.960 10.548 4.151 1.00 74.06 94 ALA A CA 1
ATOM 696 C C . ALA A 1 94 ? 9.480 10.278 3.842 1.00 74.06 94 ALA A C 1
ATOM 698 O O . ALA A 1 94 ? 8.950 10.676 2.803 1.00 74.06 94 ALA A O 1
ATOM 699 N N . ARG A 1 95 ? 8.816 9.571 4.751 1.00 77.50 95 ARG A N 1
ATOM 700 C CA . ARG A 1 95 ? 7.452 9.072 4.590 1.00 77.50 95 ARG A CA 1
ATOM 701 C C . ARG A 1 95 ? 6.660 9.437 5.836 1.00 77.50 95 ARG A C 1
ATOM 703 O O . ARG A 1 95 ? 6.668 8.702 6.816 1.00 77.50 95 ARG A O 1
ATOM 710 N N . LEU A 1 96 ? 6.032 10.608 5.794 1.00 87.81 96 LEU A N 1
ATOM 711 C CA . LEU A 1 96 ? 5.359 11.190 6.952 1.00 87.81 96 LEU A CA 1
ATOM 712 C C . LEU A 1 96 ? 4.126 10.376 7.361 1.00 87.81 96 LEU A C 1
ATOM 714 O O . LEU A 1 96 ? 3.420 9.809 6.527 1.00 87.81 96 LEU A O 1
ATOM 718 N N . ILE A 1 97 ? 3.880 10.350 8.669 1.00 92.94 97 ILE A N 1
ATOM 719 C CA . ILE A 1 97 ? 2.715 9.712 9.295 1.00 92.94 97 ILE A CA 1
ATOM 720 C C . ILE A 1 97 ? 1.638 10.729 9.691 1.00 92.94 97 ILE A C 1
ATOM 722 O O . ILE A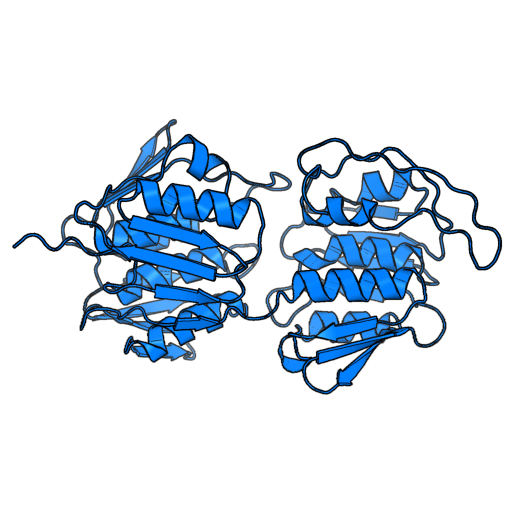 1 97 ? 0.620 10.358 10.270 1.00 92.94 97 ILE A O 1
ATOM 726 N N . ASP A 1 98 ? 1.857 12.009 9.389 1.00 94.38 98 ASP A N 1
ATOM 727 C CA . ASP A 1 98 ? 1.019 13.146 9.776 1.00 94.38 98 ASP A CA 1
ATOM 728 C C . ASP A 1 98 ? -0.457 12.932 9.420 1.00 94.38 98 ASP A C 1
ATOM 730 O O . ASP A 1 98 ? -1.328 13.195 10.242 1.00 94.38 98 ASP A O 1
ATOM 734 N N . ARG A 1 99 ? -0.756 12.362 8.244 1.00 96.69 99 ARG A N 1
ATOM 735 C CA . ARG A 1 99 ? -2.144 12.068 7.846 1.00 96.69 99 ARG A CA 1
ATOM 736 C C . ARG A 1 99 ? -2.799 10.951 8.657 1.00 96.69 99 ARG A C 1
ATOM 738 O O . ARG A 1 99 ? -4.011 10.986 8.851 1.00 96.69 99 ARG A O 1
ATOM 745 N N . HIS A 1 100 ? -2.030 9.978 9.145 1.00 97.44 100 HIS A N 1
ATOM 746 C CA . HIS A 1 100 ? -2.564 8.967 10.060 1.00 97.44 100 HIS A CA 1
ATOM 747 C C . HIS A 1 100 ? -2.906 9.599 11.411 1.00 97.44 100 HIS A C 1
ATOM 749 O O . HIS A 1 100 ? -3.984 9.346 11.943 1.00 97.44 100 HIS A O 1
ATOM 755 N N . LEU A 1 101 ? -2.015 10.448 11.934 1.00 97.88 101 LEU A N 1
ATOM 756 C CA . LEU A 1 101 ? -2.232 11.154 13.198 1.00 97.88 101 LEU A CA 1
ATOM 757 C C . LEU A 1 101 ? -3.422 12.112 13.097 1.00 97.88 101 LEU A C 1
ATOM 759 O O . LEU A 1 101 ? -4.302 12.061 13.947 1.00 97.88 101 LEU A O 1
ATOM 763 N N . ALA A 1 102 ? -3.530 12.865 12.000 1.00 98.12 102 ALA A N 1
ATOM 764 C CA . ALA A 1 102 ? -4.674 13.732 11.731 1.00 98.12 102 ALA A CA 1
ATOM 765 C C . ALA A 1 102 ? -6.002 12.954 11.693 1.00 98.12 102 ALA A C 1
ATOM 767 O O . ALA A 1 102 ? -7.020 13.452 12.166 1.00 98.12 102 ALA A O 1
ATOM 768 N N . ALA A 1 103 ? -6.011 11.722 11.167 1.00 98.44 103 ALA A N 1
ATOM 769 C CA . ALA A 1 103 ? -7.197 10.866 11.210 1.00 98.44 103 ALA A CA 1
ATOM 770 C C . ALA A 1 103 ? -7.542 10.418 12.640 1.00 98.44 103 ALA A C 1
ATOM 772 O O . ALA A 1 103 ? -8.718 10.404 12.997 1.00 98.44 103 ALA A O 1
ATOM 773 N N . MET A 1 104 ? -6.542 10.089 13.467 1.00 98.62 104 MET A N 1
ATOM 774 C CA . MET A 1 104 ? -6.752 9.760 14.884 1.00 98.62 104 MET A CA 1
ATOM 775 C C . MET A 1 104 ? -7.303 10.967 15.660 1.00 98.62 104 MET A C 1
ATOM 777 O O . MET A 1 104 ? -8.294 10.834 16.376 1.00 98.62 104 MET A O 1
ATOM 781 N N . GLU A 1 105 ? -6.704 12.147 15.485 1.00 98.62 105 GLU A N 1
ATOM 782 C CA . GLU A 1 105 ? -7.123 13.400 16.128 1.00 98.62 105 GLU A CA 1
ATOM 783 C C . GLU A 1 105 ? -8.533 13.817 15.704 1.00 98.62 105 GLU A C 1
ATOM 785 O O . GLU A 1 105 ? -9.372 14.112 16.555 1.00 98.62 105 GLU A O 1
ATOM 790 N N . ALA A 1 106 ? -8.834 13.770 14.400 1.00 98.56 106 ALA A N 1
ATOM 791 C CA . ALA A 1 106 ? -10.167 14.065 13.881 1.00 98.56 106 ALA A CA 1
ATOM 792 C C . ALA A 1 106 ? -11.227 13.136 14.488 1.00 98.56 106 ALA A C 1
ATOM 794 O O . ALA A 1 106 ? -12.341 13.574 14.767 1.00 98.56 106 ALA A O 1
ATOM 795 N N . ALA A 1 107 ? -10.866 11.876 14.742 1.00 98.12 107 ALA A N 1
ATOM 796 C CA . ALA A 1 107 ? -11.723 10.892 15.391 1.00 98.12 107 ALA A CA 1
ATOM 797 C C . ALA A 1 107 ? -11.822 11.058 16.926 1.00 98.12 107 ALA A C 1
ATOM 799 O O . ALA A 1 107 ? -12.442 10.231 17.599 1.00 98.12 107 ALA A O 1
ATOM 800 N N . GLY A 1 108 ? -11.241 12.124 17.488 1.00 97.94 108 GLY A N 1
ATOM 801 C CA . GLY A 1 108 ? -11.337 12.497 18.900 1.00 97.94 108 GLY A CA 1
ATOM 802 C C . GLY A 1 108 ? -10.171 12.028 19.771 1.00 97.94 108 GLY A C 1
ATOM 803 O O . GLY A 1 108 ? -10.295 12.043 20.998 1.00 97.94 108 GLY A O 1
ATOM 804 N N . ALA A 1 109 ? -9.061 11.576 19.180 1.00 98.56 109 ALA A N 1
ATOM 805 C CA . ALA A 1 109 ? -7.870 11.220 19.942 1.00 98.56 109 ALA A CA 1
ATOM 806 C C . ALA A 1 109 ? -7.076 12.458 20.382 1.00 98.56 109 ALA A C 1
ATOM 808 O O . ALA A 1 109 ? -6.834 13.373 19.602 1.00 98.56 109 ALA A O 1
ATOM 809 N N . VAL A 1 110 ? -6.588 12.438 21.618 1.00 98.50 110 VAL A N 1
ATOM 810 C CA . VAL A 1 110 ? -5.468 13.262 22.068 1.00 98.50 110 VAL A CA 1
ATOM 811 C C . VAL A 1 110 ? -4.191 12.495 21.743 1.00 98.50 110 VAL A C 1
ATOM 813 O O . VAL A 1 110 ? -3.978 11.398 22.270 1.00 98.50 110 VAL A O 1
ATOM 816 N N . VAL A 1 111 ? -3.371 13.053 20.854 1.00 98.12 111 VAL A N 1
ATOM 817 C CA . VAL A 1 111 ? -2.110 12.450 20.410 1.00 98.12 111 VAL A CA 1
ATOM 818 C C . VAL A 1 111 ? -0.937 13.139 21.101 1.00 98.12 111 VAL A C 1
ATOM 820 O O . VAL A 1 111 ? -0.850 14.363 21.144 1.00 98.12 111 VAL A O 1
ATOM 823 N N . SER A 1 112 ? -0.017 12.344 21.639 1.00 97.19 112 SER A N 1
ATOM 824 C CA . SER A 1 112 ? 1.254 12.800 22.201 1.00 97.19 112 SER A CA 1
ATOM 825 C C . SER A 1 112 ? 2.387 11.938 21.660 1.00 97.19 112 SER A C 1
ATOM 827 O O . SER A 1 112 ? 2.252 10.714 21.616 1.00 97.19 112 SER A O 1
ATOM 829 N N . ALA A 1 113 ? 3.499 12.559 21.289 1.00 95.06 113 ALA A N 1
ATOM 830 C CA . ALA A 1 113 ? 4.677 11.873 20.780 1.00 95.06 113 ALA A CA 1
ATOM 831 C C . ALA A 1 113 ? 5.904 12.223 21.629 1.00 95.06 113 ALA A C 1
ATOM 833 O O . ALA A 1 113 ? 6.044 13.359 22.083 1.00 95.06 113 ALA A O 1
ATOM 834 N N . ASP A 1 114 ? 6.776 11.243 21.826 1.00 92.94 114 ASP A N 1
ATOM 835 C CA . ASP A 1 114 ? 8.077 11.379 22.479 1.00 92.94 114 ASP A CA 1
ATOM 836 C C . ASP A 1 114 ? 9.167 10.732 21.601 1.00 92.94 114 ASP A C 1
ATOM 838 O O . ASP A 1 114 ? 8.924 10.379 20.443 1.00 92.94 114 ASP A O 1
ATOM 842 N N . GLU A 1 115 ? 10.392 10.613 22.113 1.00 89.75 115 GLU A N 1
ATOM 843 C CA . GLU A 1 115 ? 11.498 9.964 21.391 1.00 89.75 115 GLU A CA 1
ATOM 844 C C . GLU A 1 115 ? 11.250 8.463 21.157 1.00 89.75 115 GLU A C 1
ATOM 846 O O . GLU A 1 115 ? 11.807 7.854 20.240 1.00 89.75 115 GLU A O 1
ATOM 851 N N . ASP A 1 116 ? 10.391 7.856 21.970 1.00 88.06 116 ASP A N 1
ATOM 852 C CA . ASP A 1 116 ? 10.174 6.423 22.022 1.00 88.06 116 ASP A CA 1
ATOM 853 C C . ASP A 1 116 ? 9.054 5.944 21.101 1.00 88.06 116 ASP A C 1
ATOM 855 O O . ASP A 1 116 ? 9.115 4.801 20.615 1.00 88.06 116 ASP A O 1
ATOM 859 N N . GLY A 1 117 ? 8.050 6.788 20.870 1.00 95.56 117 GLY A N 1
ATOM 860 C CA . GLY A 1 117 ? 6.911 6.501 20.016 1.00 95.56 117 GLY A CA 1
ATOM 861 C C . GLY A 1 117 ? 5.770 7.502 20.174 1.00 95.56 117 GLY A C 1
ATOM 862 O O . GLY A 1 117 ? 5.950 8.668 20.517 1.00 95.56 117 GLY A O 1
ATOM 863 N N . ILE A 1 118 ? 4.568 7.028 19.867 1.00 98.06 118 ILE A N 1
ATOM 864 C CA . ILE A 1 118 ? 3.349 7.827 19.807 1.00 98.06 118 ILE A CA 1
ATOM 865 C C . ILE A 1 118 ? 2.290 7.163 20.671 1.00 98.06 118 ILE A C 1
ATOM 867 O O . ILE A 1 118 ? 2.074 5.952 20.607 1.00 98.06 118 ILE A O 1
ATOM 871 N N . ARG A 1 119 ? 1.597 7.977 21.459 1.00 98.44 119 ARG A N 1
ATOM 872 C CA . ARG A 1 119 ? 0.422 7.594 22.232 1.00 98.44 119 ARG A CA 1
ATOM 873 C C . ARG A 1 119 ? -0.784 8.357 21.708 1.00 98.44 119 ARG A C 1
ATOM 875 O O . ARG A 1 119 ? -0.726 9.573 21.556 1.00 98.44 119 ARG A O 1
ATOM 882 N N . ALA A 1 120 ? -1.878 7.648 21.471 1.00 98.50 120 ALA A N 1
ATOM 883 C CA . ALA A 1 120 ? -3.164 8.229 21.113 1.00 98.50 120 ALA A CA 1
ATOM 884 C C . ALA A 1 120 ? -4.231 7.710 22.077 1.00 98.50 120 ALA A C 1
ATOM 886 O O . ALA A 1 120 ? -4.287 6.509 22.341 1.00 98.50 120 ALA A O 1
ATOM 887 N N . VAL A 1 121 ? -5.066 8.600 22.612 1.00 98.56 121 VAL A N 1
ATOM 888 C CA . VAL A 1 121 ? -6.150 8.253 23.546 1.00 98.56 121 VAL A CA 1
ATOM 889 C C . VAL A 1 121 ? -7.413 8.993 23.135 1.00 98.56 121 VAL A C 1
ATOM 891 O O . VAL A 1 121 ? -7.381 10.210 23.039 1.00 98.56 121 VAL A O 1
ATOM 894 N N . CYS A 1 122 ? -8.524 8.291 22.936 1.00 97.88 122 CYS A N 1
ATOM 895 C CA . CYS A 1 122 ? -9.855 8.850 22.706 1.00 97.88 122 CYS A CA 1
ATOM 896 C C . CYS A 1 122 ? -10.641 8.859 24.033 1.00 97.88 122 CYS A C 1
ATOM 898 O O . CYS A 1 122 ? -11.253 7.842 24.377 1.00 97.88 122 CYS A O 1
ATOM 900 N N . PRO A 1 123 ? -10.688 9.975 24.789 1.00 95.56 123 PRO A N 1
ATOM 901 C CA . PRO A 1 123 ? -11.281 10.003 26.133 1.00 95.56 123 PRO A CA 1
ATOM 902 C C . PRO A 1 123 ? -12.784 9.696 26.146 1.00 95.56 123 PRO A C 1
ATOM 904 O O . PRO A 1 123 ? -13.338 9.278 27.160 1.00 95.56 123 PRO A O 1
ATOM 907 N N . HIS A 1 124 ? -13.441 9.900 25.005 1.00 93.94 124 HIS A N 1
ATOM 908 C CA . HIS A 1 124 ? -14.869 9.676 24.805 1.00 93.94 124 HIS A CA 1
ATOM 909 C C . HIS A 1 124 ? -15.142 8.536 23.813 1.00 93.94 124 HIS A C 1
ATOM 911 O O . HIS A 1 124 ? -16.227 8.459 23.243 1.00 93.94 124 HIS A O 1
ATOM 917 N N . GLY A 1 125 ? -14.155 7.663 23.579 1.00 92.44 125 GLY A N 1
ATOM 918 C CA . GLY A 1 125 ? -14.184 6.716 22.465 1.00 92.44 125 GLY A CA 1
ATOM 919 C C . GLY A 1 125 ? -14.068 7.418 21.110 1.00 92.44 125 GLY A C 1
ATOM 920 O O . GLY A 1 125 ? -14.025 8.647 21.029 1.00 92.44 125 GLY A O 1
ATOM 921 N N . VAL A 1 126 ? -13.988 6.631 20.040 1.00 95.00 126 VAL A N 1
ATOM 922 C CA . VAL A 1 126 ? -13.864 7.163 18.677 1.00 95.00 126 VAL A CA 1
ATOM 923 C C . VAL A 1 126 ? -15.169 7.837 18.259 1.00 95.00 126 VAL A C 1
ATOM 925 O O . VAL A 1 126 ? -16.240 7.243 18.371 1.00 95.00 126 VAL A O 1
ATOM 928 N N . GLN A 1 127 ? -15.077 9.075 17.783 1.00 96.62 127 GLN A N 1
ATOM 929 C CA . GLN A 1 127 ? -16.213 9.908 17.388 1.00 96.62 127 GLN A CA 1
ATOM 930 C C . GLN A 1 127 ? -16.314 10.021 15.865 1.00 96.62 127 GLN A C 1
ATOM 932 O O . GLN A 1 127 ? -15.293 9.899 15.192 1.00 96.62 127 GLN A O 1
ATOM 937 N N . PRO A 1 128 ? -17.507 10.265 15.290 1.00 97.81 128 PRO A N 1
ATOM 938 C CA . PRO A 1 128 ? -17.646 10.563 13.866 1.00 97.81 128 PRO A CA 1
ATOM 939 C C . PRO A 1 128 ? -16.861 11.814 13.466 1.00 97.81 128 PRO A C 1
ATOM 941 O O . PRO A 1 128 ? -16.834 12.797 14.205 1.00 97.81 128 PRO A O 1
ATOM 944 N N . PHE A 1 129 ? -16.251 11.799 12.281 1.00 98.56 129 PHE A N 1
ATOM 945 C CA . PHE A 1 129 ? -15.278 12.823 11.900 1.00 98.56 129 PHE A CA 1
ATOM 946 C C . PHE A 1 129 ? -15.250 13.125 10.405 1.00 98.56 129 PHE A C 1
ATOM 948 O O . PHE A 1 129 ? -15.743 12.366 9.572 1.00 98.56 129 PHE A O 1
ATOM 955 N N . THR A 1 130 ? -14.641 14.256 10.052 1.00 98.69 130 THR A N 1
ATOM 956 C CA . THR A 1 130 ? -14.234 14.561 8.677 1.00 98.69 130 THR A CA 1
ATOM 957 C C . THR A 1 130 ? -12.734 14.805 8.655 1.00 98.69 130 THR A C 1
ATOM 959 O O . THR A 1 130 ? -12.246 15.597 9.454 1.00 98.69 130 THR A O 1
ATOM 962 N N . VAL A 1 131 ? -12.009 14.141 7.755 1.00 98.44 131 VAL A N 1
ATOM 963 C CA . VAL A 1 131 ? -10.554 14.307 7.616 1.00 98.44 131 VAL A CA 1
ATOM 964 C C . VAL A 1 131 ? -10.148 14.325 6.148 1.00 98.44 131 VAL A C 1
ATOM 966 O O . VAL A 1 131 ? -10.714 13.587 5.346 1.00 98.44 131 VAL A O 1
ATOM 969 N N . ASP A 1 132 ? -9.165 15.154 5.808 1.00 97.88 132 ASP A N 1
ATOM 970 C CA . ASP A 1 132 ? -8.489 15.135 4.510 1.00 97.88 132 ASP A CA 1
ATOM 971 C C . ASP A 1 132 ? -7.176 14.349 4.613 1.00 97.88 132 ASP A C 1
ATOM 973 O O . ASP A 1 132 ? -6.305 14.671 5.429 1.00 97.88 132 ASP A O 1
ATOM 977 N N . VAL A 1 133 ? -7.050 13.305 3.793 1.00 96.19 133 VAL A N 1
ATOM 978 C CA . VAL A 1 133 ? -5.894 12.393 3.776 1.00 96.19 133 VAL A CA 1
ATOM 979 C C . VAL A 1 133 ? -4.957 12.628 2.585 1.00 96.19 133 VAL A C 1
ATOM 981 O O . VAL A 1 133 ? -4.045 11.828 2.347 1.00 96.19 133 VAL A O 1
ATOM 984 N N . ALA A 1 134 ? -5.142 13.727 1.847 1.00 93.62 134 ALA A N 1
ATOM 985 C CA . ALA A 1 134 ? -4.220 14.142 0.799 1.00 93.62 134 ALA A CA 1
ATOM 986 C C . ALA A 1 134 ? -2.844 14.530 1.364 1.00 93.62 134 ALA A C 1
ATOM 988 O O . ALA A 1 134 ? -2.714 15.108 2.444 1.00 93.62 134 ALA A O 1
ATOM 989 N N . THR A 1 135 ? -1.802 14.242 0.592 1.00 89.12 135 THR A N 1
ATOM 990 C CA . THR A 1 135 ? -0.424 14.672 0.854 1.00 89.12 135 THR A CA 1
ATOM 991 C C . THR A 1 135 ? 0.079 15.517 -0.318 1.00 89.12 135 THR A C 1
ATOM 993 O O . THR A 1 135 ? -0.496 15.443 -1.409 1.00 89.12 135 THR A O 1
ATOM 996 N N . PRO A 1 136 ? 1.194 16.256 -0.164 1.00 83.94 136 PRO A N 1
ATOM 997 C CA . PRO A 1 136 ? 1.844 16.935 -1.290 1.00 83.94 136 PRO A CA 1
ATOM 998 C C . PRO A 1 136 ? 2.244 16.000 -2.446 1.00 83.94 136 PRO A C 1
ATOM 1000 O O . PRO A 1 136 ? 2.488 16.469 -3.552 1.00 83.94 136 PRO A O 1
ATOM 1003 N N . TYR A 1 137 ? 2.308 14.690 -2.191 1.00 75.50 137 TYR A N 1
ATOM 1004 C CA . TYR A 1 137 ? 2.774 13.660 -3.121 1.00 75.50 137 TYR A CA 1
ATOM 1005 C C . TYR A 1 137 ? 1.642 12.784 -3.681 1.00 75.50 137 TYR A C 1
ATOM 1007 O O . TYR A 1 137 ? 1.897 11.793 -4.361 1.00 75.50 137 TYR A O 1
ATOM 1015 N N . GLY A 1 138 ? 0.385 13.122 -3.377 1.00 84.31 138 GLY A N 1
ATOM 1016 C CA . GLY A 1 138 ? -0.793 12.362 -3.789 1.00 84.31 138 GLY A CA 1
ATOM 1017 C C . GLY A 1 138 ? -1.621 11.844 -2.615 1.00 84.31 138 GLY A C 1
ATOM 1018 O O . GLY A 1 138 ? -1.468 12.268 -1.467 1.00 84.31 138 GLY A O 1
ATOM 1019 N N . LEU A 1 139 ? -2.544 10.936 -2.917 1.00 91.50 139 LEU A N 1
ATOM 1020 C CA . LEU A 1 139 ? -3.520 10.424 -1.957 1.00 91.50 139 LEU A CA 1
ATOM 1021 C C . LEU A 1 139 ? -2.899 9.298 -1.126 1.00 91.50 139 LEU A C 1
ATOM 1023 O O . LEU A 1 139 ? -2.404 8.316 -1.677 1.00 91.50 139 LEU A O 1
ATOM 1027 N N . SER A 1 140 ? -2.917 9.423 0.201 1.00 93.50 140 SER A N 1
ATOM 1028 C CA . SER A 1 140 ? -2.276 8.434 1.073 1.00 93.50 140 SER A CA 1
ATOM 1029 C C . SER A 1 140 ? -3.128 7.171 1.212 1.00 93.50 140 SER A C 1
ATOM 1031 O O . SER A 1 140 ? -4.178 7.199 1.857 1.00 93.50 140 SER A O 1
ATOM 1033 N N . LEU A 1 141 ? -2.654 6.047 0.658 1.00 94.81 141 LEU A N 1
ATOM 1034 C CA . LEU A 1 141 ? -3.259 4.719 0.843 1.00 94.81 141 LEU A CA 1
ATOM 1035 C C . LEU A 1 141 ? -3.393 4.395 2.335 1.00 94.81 141 LEU A C 1
ATOM 1037 O O . LEU A 1 141 ? -4.497 4.187 2.833 1.00 94.81 141 LEU A O 1
ATOM 1041 N N . GLY A 1 142 ? -2.275 4.433 3.067 1.00 95.12 142 GLY A N 1
ATOM 1042 C CA . GLY A 1 142 ? -2.241 4.073 4.483 1.00 95.12 142 GLY A CA 1
ATOM 1043 C C . GLY A 1 142 ? -3.161 4.943 5.338 1.00 95.12 142 GLY A C 1
ATOM 1044 O O . GLY A 1 142 ? -3.910 4.415 6.158 1.00 95.12 142 GLY A O 1
ATOM 1045 N N . ALA A 1 143 ? -3.146 6.266 5.144 1.00 96.81 143 ALA A N 1
ATOM 1046 C CA . ALA A 1 143 ? -3.989 7.157 5.940 1.00 96.81 143 ALA A CA 1
ATOM 1047 C C . ALA A 1 143 ? -5.476 6.995 5.596 1.00 96.81 143 ALA A C 1
ATOM 1049 O O . ALA A 1 143 ? -6.318 7.091 6.487 1.00 96.81 143 ALA A O 1
ATOM 1050 N N . THR A 1 144 ? -5.800 6.679 4.335 1.00 98.19 144 THR A N 1
ATOM 1051 C CA . THR A 1 144 ? -7.171 6.339 3.931 1.00 98.19 144 THR A CA 1
ATOM 1052 C C . THR A 1 144 ? -7.656 5.088 4.659 1.00 98.19 144 THR A C 1
ATOM 1054 O O . THR A 1 144 ? -8.748 5.108 5.222 1.00 98.19 144 THR A O 1
ATOM 1057 N N . VAL A 1 145 ? -6.839 4.029 4.722 1.00 97.81 145 VAL A N 1
ATOM 1058 C CA . VAL A 1 145 ? -7.182 2.801 5.461 1.00 97.81 145 VAL A CA 1
ATOM 1059 C C . VAL A 1 145 ? -7.302 3.080 6.962 1.00 97.81 145 VAL A C 1
ATOM 1061 O O . VAL A 1 145 ? -8.299 2.700 7.566 1.00 97.81 145 VAL A O 1
ATOM 1064 N N . SER A 1 146 ? -6.362 3.812 7.568 1.00 98.06 146 SER A N 1
ATOM 1065 C CA . SER A 1 146 ? -6.453 4.237 8.976 1.00 98.06 146 SER A CA 1
ATOM 1066 C C . SER A 1 146 ? -7.768 4.959 9.287 1.00 98.06 146 SER A C 1
ATOM 1068 O O . SER A 1 146 ? -8.461 4.600 10.240 1.00 98.06 146 SER A O 1
ATOM 1070 N N . ALA A 1 147 ? -8.135 5.951 8.470 1.00 98.38 147 ALA A N 1
ATOM 1071 C CA . ALA A 1 147 ? -9.384 6.689 8.623 1.00 98.38 147 ALA A CA 1
ATOM 1072 C C . ALA A 1 147 ? -10.611 5.788 8.406 1.00 98.38 147 ALA A C 1
ATOM 1074 O O . ALA A 1 147 ? -11.589 5.894 9.141 1.00 98.38 147 ALA A O 1
ATOM 1075 N N . LEU A 1 148 ? -10.563 4.866 7.444 1.00 97.75 148 LEU A N 1
ATOM 1076 C CA . LEU A 1 148 ? -11.645 3.920 7.173 1.00 97.75 148 LEU A CA 1
ATOM 1077 C C . LEU A 1 148 ? -11.895 2.977 8.359 1.00 97.75 148 LEU A C 1
ATOM 1079 O O . LEU A 1 148 ? -13.049 2.769 8.740 1.00 97.75 148 LEU A O 1
ATOM 1083 N N . LEU A 1 149 ? -10.836 2.462 8.988 1.00 97.00 149 LEU A N 1
ATOM 1084 C CA . LEU A 1 149 ? -10.936 1.607 10.174 1.00 97.00 149 LEU A CA 1
ATOM 1085 C C . LEU A 1 149 ? -11.514 2.365 11.378 1.00 97.00 149 LEU A C 1
ATOM 1087 O O . LEU A 1 149 ? -12.444 1.876 12.018 1.00 97.00 149 LEU A O 1
ATOM 1091 N N . LEU A 1 150 ? -11.036 3.587 11.642 1.00 97.56 150 LEU A N 1
ATOM 1092 C CA . LEU A 1 150 ? -11.578 4.450 12.701 1.00 97.56 150 LEU A CA 1
ATOM 1093 C C . LEU A 1 150 ? -13.060 4.774 12.456 1.00 97.56 150 LEU A C 1
ATOM 1095 O O . LEU A 1 150 ? -13.895 4.611 13.344 1.00 97.56 150 LEU A O 1
ATOM 1099 N N . ALA A 1 151 ? -13.405 5.184 11.234 1.00 97.25 151 ALA A N 1
ATOM 1100 C CA . ALA A 1 151 ? -14.766 5.550 10.858 1.00 97.25 151 ALA A CA 1
ATOM 1101 C C . ALA A 1 151 ? -15.753 4.377 10.930 1.00 97.25 151 ALA A C 1
ATOM 1103 O O . ALA A 1 151 ? -16.930 4.591 11.207 1.00 97.25 151 ALA A O 1
ATOM 1104 N N . SER A 1 152 ? -15.286 3.146 10.712 1.00 96.06 152 SER A N 1
ATOM 1105 C CA . SER A 1 152 ? -16.119 1.939 10.813 1.00 96.06 152 SER A CA 1
ATOM 1106 C C . SER A 1 152 ? -16.539 1.632 12.254 1.00 96.06 152 SER A C 1
ATOM 1108 O O . SER A 1 152 ? -17.603 1.055 12.477 1.00 96.06 152 SER A O 1
ATOM 1110 N N . CYS A 1 153 ? -15.743 2.067 13.234 1.00 93.69 153 CYS A N 1
ATOM 1111 C CA . CYS A 1 153 ? -16.032 1.913 14.661 1.00 93.69 153 CYS A CA 1
ATOM 1112 C C . CYS A 1 153 ? -16.704 3.151 15.287 1.00 93.69 153 CYS A C 1
ATOM 1114 O O . CYS A 1 153 ? -17.293 3.040 16.360 1.00 93.69 153 CYS A O 1
ATOM 1116 N N . ALA A 1 154 ? -16.637 4.316 14.636 1.00 94.69 154 ALA A N 1
ATOM 1117 C CA . ALA A 1 154 ? -17.241 5.558 15.116 1.00 94.69 154 ALA A CA 1
ATOM 1118 C C . ALA A 1 154 ? -18.782 5.524 15.002 1.00 94.69 154 ALA A C 1
ATOM 1120 O O . ALA A 1 154 ? -19.286 5.293 13.903 1.00 94.69 154 ALA A O 1
ATOM 1121 N N . PRO A 1 155 ? -19.553 5.792 16.078 1.00 93.00 155 PRO A N 1
ATOM 1122 C CA . PRO A 1 155 ? -21.013 5.707 16.066 1.00 93.00 155 PRO A CA 1
ATOM 1123 C C . PRO A 1 155 ? -21.633 6.898 15.327 1.00 93.00 155 PRO A C 1
ATOM 1125 O O . PRO A 1 155 ? -21.895 7.951 15.908 1.00 93.00 155 PRO A O 1
ATOM 1128 N N . GLY A 1 156 ? -21.876 6.737 14.028 1.00 95.31 156 GLY A N 1
ATOM 1129 C CA . GLY A 1 156 ? -22.454 7.776 13.181 1.00 95.31 156 GLY A CA 1
ATOM 1130 C C . GLY A 1 156 ? -21.736 7.923 11.846 1.00 95.31 156 GLY A C 1
ATOM 1131 O O . GLY A 1 156 ? -21.165 6.973 11.321 1.00 95.31 156 GLY A O 1
ATOM 1132 N N . ARG A 1 157 ? -21.821 9.120 11.254 1.00 97.69 157 ARG A N 1
ATOM 1133 C CA . ARG A 1 157 ? -21.349 9.385 9.890 1.00 97.69 157 ARG A CA 1
ATOM 1134 C C . ARG A 1 157 ? -20.006 10.104 9.881 1.00 97.69 157 ARG A C 1
ATOM 1136 O O . ARG A 1 157 ? -19.928 11.248 10.318 1.00 97.69 157 ARG A O 1
ATOM 1143 N N . SER A 1 158 ? -19.029 9.490 9.228 1.00 98.56 158 SER A N 1
ATOM 1144 C CA . SER A 1 158 ? -17.739 10.095 8.912 1.00 98.56 158 SER A CA 1
ATOM 1145 C C . SER A 1 158 ? -17.580 10.371 7.412 1.00 98.56 158 SER A C 1
ATOM 1147 O O . SER A 1 158 ? -18.304 9.834 6.560 1.00 98.56 158 SER A O 1
ATOM 1149 N N . LEU A 1 159 ? -16.629 11.242 7.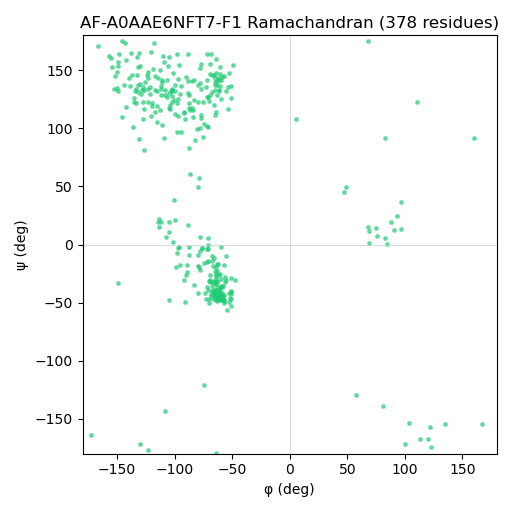083 1.00 98.69 159 LEU A N 1
ATOM 1150 C CA . LEU A 1 159 ? -16.229 11.574 5.719 1.00 98.69 159 LEU A CA 1
ATOM 1151 C C . LEU A 1 159 ? -14.702 11.596 5.607 1.00 98.69 159 LEU A C 1
ATOM 1153 O O . LEU A 1 159 ? -14.031 12.376 6.274 1.00 98.69 159 LEU A O 1
ATOM 1157 N N . ILE A 1 160 ? -14.170 10.782 4.705 1.00 98.69 160 ILE A N 1
ATOM 1158 C CA . ILE A 1 160 ? -12.761 10.816 4.319 1.00 98.69 160 ILE A CA 1
ATOM 1159 C C . ILE A 1 160 ? -12.681 11.598 3.008 1.00 98.69 160 ILE A C 1
ATOM 1161 O O . ILE A 1 160 ? -13.221 11.15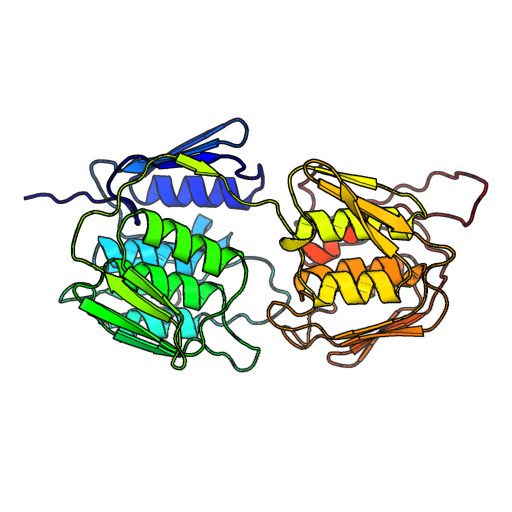9 1.990 1.00 98.69 160 ILE A O 1
ATOM 1165 N N . VAL A 1 161 ? -12.069 12.776 3.049 1.00 98.31 161 VAL A N 1
ATOM 1166 C CA . VAL A 1 161 ? -11.865 13.674 1.907 1.00 98.31 161 VAL A CA 1
ATOM 1167 C C . VAL A 1 161 ? -10.555 13.302 1.209 1.00 98.31 161 VAL A C 1
ATOM 1169 O O . VAL A 1 161 ? -9.586 12.937 1.870 1.00 98.31 161 VAL A O 1
ATOM 1172 N N . HIS A 1 162 ? -10.558 13.349 -0.126 1.00 96.69 162 HIS A N 1
ATOM 1173 C CA . HIS A 1 162 ? -9.457 12.891 -0.986 1.00 96.69 162 HIS A CA 1
ATOM 1174 C C . HIS A 1 162 ? -8.930 11.477 -0.640 1.00 96.69 162 HIS A C 1
ATOM 1176 O O . HIS A 1 162 ? -7.721 11.285 -0.487 1.00 96.69 162 HIS A O 1
ATOM 1182 N N . PRO A 1 163 ? -9.816 10.470 -0.501 1.00 97.44 163 PRO A N 1
ATOM 1183 C CA . PRO A 1 163 ? -9.395 9.103 -0.217 1.00 97.44 163 PRO A CA 1
ATOM 1184 C C . PRO A 1 163 ? -8.580 8.536 -1.384 1.00 97.44 163 PRO A C 1
ATOM 1186 O O . PRO A 1 163 ? -8.904 8.768 -2.549 1.00 97.44 163 PRO A O 1
ATOM 1189 N N . SER A 1 164 ? -7.561 7.740 -1.073 1.00 95.69 164 SER A N 1
ATOM 1190 C CA . SER A 1 164 ? -6.910 6.886 -2.065 1.00 95.69 164 SER A CA 1
ATOM 1191 C C . SER A 1 164 ? -7.917 5.878 -2.638 1.00 95.69 164 SER A C 1
ATOM 1193 O O . SER A 1 164 ? -8.771 5.363 -1.916 1.00 95.69 164 SER A O 1
ATOM 1195 N N . VAL A 1 165 ? -7.817 5.617 -3.940 1.00 95.19 165 VAL A N 1
ATOM 1196 C CA . VAL A 1 165 ? -8.663 4.665 -4.685 1.00 95.19 165 VAL A CA 1
ATOM 1197 C C . VAL A 1 165 ? -7.866 3.453 -5.164 1.00 95.19 165 VAL A C 1
ATOM 1199 O O . VAL A 1 165 ? -8.281 2.766 -6.089 1.00 95.19 165 VAL A O 1
ATOM 1202 N N . GLU A 1 166 ? -6.705 3.205 -4.557 1.00 95.38 166 GLU A N 1
ATOM 1203 C CA . GLU A 1 166 ? -5.916 2.006 -4.837 1.00 95.38 166 GLU A CA 1
ATOM 1204 C C . GLU A 1 166 ? -6.764 0.745 -4.568 1.00 95.38 166 GLU A C 1
ATOM 1206 O O . GLU A 1 166 ? -7.582 0.758 -3.633 1.00 95.38 166 GLU A O 1
ATOM 1211 N N . PRO A 1 167 ? -6.593 -0.339 -5.350 1.00 94.25 167 PRO A N 1
ATOM 1212 C CA . PRO A 1 167 ? -7.415 -1.543 -5.236 1.00 94.25 167 PRO A CA 1
ATOM 1213 C C . PRO A 1 167 ? -7.506 -2.069 -3.804 1.00 94.25 167 PRO A C 1
ATOM 1215 O O . PRO A 1 167 ? -8.600 -2.374 -3.334 1.00 94.25 167 PRO A O 1
ATOM 1218 N N . GLU A 1 168 ? -6.402 -2.030 -3.059 1.00 94.12 168 GLU A N 1
ATOM 1219 C CA . GLU A 1 168 ? -6.318 -2.493 -1.673 1.00 94.12 168 GLU A CA 1
ATOM 1220 C C . GLU A 1 168 ? -7.226 -1.674 -0.722 1.00 94.12 168 GLU A C 1
ATOM 1222 O O . GLU A 1 168 ? -7.807 -2.206 0.232 1.00 94.12 168 GLU A O 1
ATOM 1227 N N . VAL A 1 169 ? -7.424 -0.377 -0.999 1.00 96.19 169 VAL A N 1
ATOM 1228 C CA . VAL A 1 169 ? -8.367 0.480 -0.256 1.00 96.19 169 VAL A CA 1
ATOM 1229 C C . VAL A 1 169 ? -9.802 0.126 -0.610 1.00 96.19 169 VAL A C 1
ATOM 1231 O O . VAL A 1 169 ? -10.644 -0.016 0.280 1.00 96.19 169 VAL A O 1
ATOM 1234 N N . THR A 1 170 ? -10.096 -0.004 -1.905 1.00 95.06 170 THR A N 1
ATOM 1235 C CA . THR A 1 170 ? -11.449 -0.340 -2.365 1.00 95.06 170 THR A CA 1
ATOM 1236 C C . THR A 1 170 ? -11.875 -1.726 -1.886 1.00 95.06 170 THR A C 1
ATOM 1238 O O . THR A 1 170 ? -13.028 -1.916 -1.498 1.00 95.06 170 THR A O 1
ATOM 1241 N N . GLU A 1 171 ? -10.930 -2.660 -1.799 1.00 93.62 171 GLU A N 1
ATOM 1242 C CA . GLU A 1 171 ? -11.132 -3.990 -1.255 1.00 93.62 171 GLU A CA 1
ATOM 1243 C C . GLU A 1 171 ? -11.382 -3.959 0.254 1.00 93.62 171 GLU A C 1
ATOM 1245 O O . GLU A 1 171 ? -12.327 -4.588 0.726 1.00 93.62 171 GLU A O 1
ATOM 1250 N N . THR A 1 172 ? -10.630 -3.154 1.010 1.00 94.31 172 THR A N 1
ATOM 1251 C CA . THR A 1 172 ? -10.901 -2.941 2.442 1.00 94.31 172 THR A CA 1
ATOM 1252 C C . THR A 1 172 ? -12.293 -2.332 2.664 1.00 94.31 172 THR A C 1
ATOM 1254 O O . THR A 1 172 ? -13.037 -2.749 3.553 1.00 94.31 172 THR A O 1
ATOM 1257 N N . ALA A 1 173 ? -12.686 -1.361 1.835 1.00 95.38 173 ALA A N 1
ATOM 1258 C CA . ALA A 1 173 ? -14.017 -0.760 1.874 1.00 95.38 173 ALA A CA 1
ATOM 1259 C C . ALA A 1 173 ? -15.122 -1.780 1.564 1.00 95.38 173 ALA A C 1
ATOM 1261 O O . ALA A 1 173 ? -16.138 -1.804 2.259 1.00 95.38 173 ALA A O 1
ATOM 1262 N N . ARG A 1 174 ? -14.910 -2.642 0.562 1.00 94.06 174 ARG A N 1
ATOM 1263 C CA . ARG A 1 174 ? -15.810 -3.747 0.210 1.00 94.06 174 ARG A CA 1
ATOM 1264 C C . ARG A 1 174 ? -15.915 -4.761 1.346 1.00 94.06 174 ARG A C 1
ATOM 1266 O O . ARG A 1 174 ? -17.021 -5.085 1.754 1.00 94.06 174 ARG A O 1
ATOM 1273 N N . PHE A 1 175 ? -14.786 -5.173 1.920 1.00 93.69 175 PHE A N 1
ATOM 1274 C CA . PHE A 1 175 ? -14.727 -6.086 3.060 1.00 93.69 175 PHE A CA 1
ATOM 1275 C C . PHE A 1 175 ? -15.617 -5.616 4.217 1.00 93.69 175 PHE A C 1
ATOM 1277 O O . PHE A 1 175 ? -16.374 -6.410 4.777 1.00 93.69 175 PHE A O 1
ATOM 1284 N N . LEU A 1 176 ? -15.539 -4.326 4.559 1.00 94.06 176 LEU A N 1
ATOM 1285 C CA . LEU A 1 176 ? -16.349 -3.707 5.610 1.00 94.06 176 LEU A CA 1
ATOM 1286 C C . LEU A 1 176 ? -17.823 -3.576 5.200 1.00 94.06 176 LEU A C 1
ATOM 1288 O O . LEU A 1 176 ? -18.710 -3.808 6.025 1.00 94.06 176 LEU A O 1
ATOM 1292 N N . ALA A 1 177 ? -18.092 -3.231 3.938 1.00 94.00 177 ALA A N 1
ATOM 1293 C CA . ALA A 1 177 ? -19.446 -3.123 3.404 1.00 94.00 177 ALA A CA 1
ATOM 1294 C C . ALA A 1 177 ? -20.199 -4.457 3.424 1.00 94.00 177 ALA A C 1
ATOM 1296 O O . ALA A 1 177 ? -21.346 -4.504 3.873 1.00 94.00 177 ALA A O 1
ATOM 1297 N N . ASP A 1 178 ? -19.522 -5.543 3.053 1.00 92.88 178 ASP A N 1
ATOM 1298 C CA . ASP A 1 178 ? -20.048 -6.911 3.100 1.00 92.88 178 ASP A CA 1
ATOM 1299 C C . ASP A 1 178 ? -20.380 -7.356 4.541 1.00 92.88 178 ASP A C 1
ATOM 1301 O O . ASP A 1 178 ? -21.140 -8.297 4.748 1.00 92.88 178 ASP A O 1
ATOM 1305 N N . ARG A 1 179 ? -19.860 -6.640 5.549 1.00 91.62 179 ARG A N 1
ATOM 1306 C CA . ARG A 1 179 ? -20.102 -6.840 6.993 1.00 91.62 179 ARG A CA 1
ATOM 1307 C C . ARG A 1 179 ? -21.043 -5.788 7.589 1.00 91.62 179 ARG A C 1
ATOM 1309 O O . ARG A 1 179 ? -21.082 -5.555 8.797 1.00 91.62 179 ARG A O 1
ATOM 1316 N N . GLY A 1 180 ? -21.811 -5.122 6.730 1.00 91.06 180 GLY A N 1
ATOM 1317 C CA . GLY A 1 180 ? -22.883 -4.206 7.108 1.00 91.06 180 GLY A CA 1
ATOM 1318 C C . GLY A 1 180 ? -22.442 -2.775 7.417 1.00 91.06 180 GLY A C 1
ATOM 1319 O O . GLY A 1 180 ? -23.298 -1.946 7.725 1.00 91.06 180 GLY A O 1
ATOM 1320 N N . ILE A 1 181 ? -21.152 -2.433 7.323 1.00 94.50 181 ILE A N 1
ATOM 1321 C CA . ILE A 1 181 ? -20.721 -1.031 7.433 1.00 94.50 181 ILE A CA 1
ATOM 1322 C C . ILE A 1 181 ? -21.169 -0.282 6.180 1.00 94.50 181 ILE A C 1
ATOM 1324 O O . ILE A 1 181 ? -20.871 -0.672 5.056 1.00 94.50 181 ILE A O 1
ATOM 1328 N N . ARG A 1 182 ? -21.877 0.839 6.325 1.00 96.38 182 ARG A N 1
ATOM 1329 C CA . ARG A 1 182 ? -22.345 1.568 5.141 1.00 96.38 182 ARG A CA 1
ATOM 1330 C C . ARG A 1 182 ? -21.217 2.426 4.578 1.00 96.38 182 ARG A C 1
ATOM 1332 O O . ARG A 1 182 ? -20.987 3.537 5.055 1.00 96.38 182 ARG A O 1
ATOM 1339 N N . VAL A 1 183 ? -20.565 1.930 3.532 1.00 96.50 183 VAL A N 1
ATOM 1340 C CA . VAL A 1 183 ? -19.495 2.629 2.811 1.00 96.50 183 VAL A CA 1
ATOM 1341 C C . VAL A 1 183 ? -20.009 3.115 1.455 1.00 96.50 183 VAL A C 1
ATOM 1343 O O . VAL A 1 183 ? -20.582 2.347 0.686 1.00 96.50 183 VAL A O 1
ATOM 1346 N N . ARG A 1 184 ? -19.852 4.409 1.154 1.00 97.25 184 ARG A N 1
ATOM 1347 C CA . ARG A 1 184 ? -20.329 5.009 -0.101 1.00 97.25 184 ARG A CA 1
ATOM 1348 C C . ARG A 1 184 ? -19.358 6.050 -0.643 1.00 97.25 184 ARG A C 1
ATOM 1350 O O . ARG A 1 184 ? -19.184 7.113 -0.044 1.00 97.25 184 ARG A O 1
ATOM 1357 N N . TRP A 1 185 ? -18.831 5.787 -1.831 1.00 96.38 185 TRP A N 1
ATOM 1358 C CA . TRP A 1 185 ? -18.087 6.761 -2.626 1.00 96.38 185 TRP A CA 1
ATOM 1359 C C . TRP A 1 185 ? -19.021 7.881 -3.103 1.00 96.38 185 TRP A 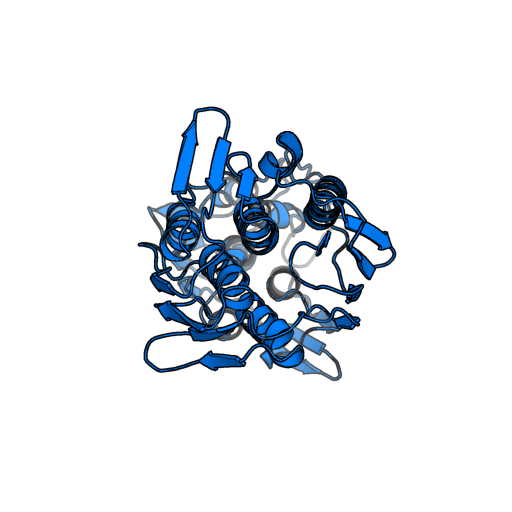C 1
ATOM 1361 O O . TRP A 1 185 ? -20.128 7.631 -3.584 1.00 96.38 185 TRP A O 1
ATOM 1371 N N . GLY A 1 186 ? -18.615 9.134 -2.920 1.00 94.69 186 GLY A N 1
ATOM 1372 C CA . GLY A 1 186 ? -19.379 10.302 -3.344 1.00 94.69 186 GLY A CA 1
ATOM 1373 C C . GLY A 1 186 ? -18.476 11.444 -3.808 1.00 94.69 186 GLY A C 1
ATOM 1374 O O . GLY A 1 186 ? -17.260 11.377 -3.651 1.00 94.69 186 GLY A O 1
ATOM 1375 N N . PRO A 1 187 ? -19.057 12.540 -4.324 1.00 92.00 187 PRO A N 1
ATOM 1376 C CA . PRO A 1 187 ? -18.291 13.641 -4.918 1.00 92.00 187 PRO A CA 1
ATOM 1377 C C . PRO A 1 187 ? -17.384 14.377 -3.921 1.00 92.00 187 PRO A C 1
ATOM 1379 O O . PRO A 1 187 ? -16.460 15.065 -4.328 1.00 92.00 187 PRO A O 1
ATOM 1382 N N . ARG A 1 188 ? -17.649 14.249 -2.613 1.00 91.31 188 ARG A N 1
ATOM 1383 C CA . ARG A 1 188 ? -16.836 14.851 -1.542 1.00 91.31 188 ARG A CA 1
ATOM 1384 C C . ARG A 1 188 ? -15.797 13.893 -0.947 1.00 91.31 188 ARG A C 1
ATOM 1386 O O . ARG A 1 188 ? -15.084 14.293 -0.035 1.00 91.31 188 ARG A O 1
ATOM 1393 N N . GLY A 1 189 ? -15.749 12.642 -1.407 1.00 96.50 189 GLY A N 1
ATOM 1394 C CA . GLY A 1 189 ? -14.903 11.586 -0.853 1.00 96.50 189 GLY A CA 1
ATOM 1395 C C . GLY A 1 189 ? -15.695 10.365 -0.382 1.00 96.50 189 GLY A C 1
ATOM 1396 O O . GLY A 1 189 ? -16.814 10.106 -0.837 1.00 96.50 189 GLY A O 1
ATOM 1397 N N . LEU A 1 190 ? -15.107 9.601 0.535 1.00 98.25 190 LEU A N 1
ATOM 1398 C CA . LEU A 1 190 ? -15.649 8.339 1.031 1.00 98.25 190 LEU A CA 1
ATOM 1399 C C . LEU A 1 190 ? -16.501 8.578 2.280 1.00 98.25 190 LEU A C 1
ATOM 1401 O O . LEU A 1 190 ? -16.005 8.992 3.327 1.00 98.25 190 LEU A O 1
ATOM 1405 N N . HIS A 1 191 ? -17.803 8.325 2.172 1.00 98.44 191 HIS A N 1
ATOM 1406 C CA . HIS A 1 191 ? -18.720 8.372 3.306 1.00 98.44 191 HIS A CA 1
ATOM 1407 C C . HIS A 1 191 ? -18.774 7.013 3.995 1.00 98.44 191 HIS A C 1
ATOM 1409 O O . HIS A 1 191 ? -19.029 6.006 3.337 1.00 98.44 191 HIS A O 1
ATOM 1415 N N . VAL A 1 192 ? -18.618 7.007 5.315 1.00 98.06 192 VAL A N 1
ATOM 1416 C CA . VAL A 1 192 ? -18.657 5.793 6.137 1.00 98.06 192 VAL A CA 1
ATOM 1417 C C . VAL A 1 192 ? -19.649 6.018 7.269 1.00 98.06 192 VAL A C 1
ATOM 1419 O O . VAL A 1 192 ? -19.642 7.081 7.889 1.00 98.06 192 VAL A O 1
ATOM 1422 N N . VAL A 1 193 ? -20.533 5.054 7.510 1.00 97.25 193 VAL A N 1
ATOM 1423 C CA . VAL A 1 193 ? -21.433 5.060 8.668 1.00 97.25 193 VAL A CA 1
ATOM 1424 C C . VAL A 1 193 ? -21.167 3.803 9.488 1.00 97.25 193 VAL A C 1
ATOM 1426 O O . VAL A 1 193 ? -21.435 2.697 9.012 1.00 97.25 193 VAL A O 1
ATOM 1429 N N . GLY A 1 194 ? -20.595 3.992 10.678 1.00 92.94 194 GLY A N 1
ATOM 1430 C CA . GLY A 1 194 ? -20.050 2.932 11.522 1.00 92.94 194 GLY A CA 1
ATOM 1431 C C . GLY A 1 194 ? -20.658 2.875 12.923 1.00 92.94 194 GLY A C 1
ATOM 1432 O O . GLY A 1 194 ? -21.582 3.616 13.261 1.00 92.94 194 GLY A O 1
ATOM 1433 N N . GLY A 1 195 ? -20.139 1.955 13.740 1.00 83.88 195 GLY A N 1
ATOM 1434 C CA . GLY A 1 195 ? -20.450 1.855 15.172 1.00 83.88 195 GLY A CA 1
ATOM 1435 C C . GLY A 1 195 ? -21.878 1.415 15.527 1.00 83.88 195 GLY A C 1
ATOM 1436 O O . GLY A 1 195 ? -22.267 1.511 16.690 1.00 83.88 195 GLY A O 1
ATOM 1437 N N . HIS A 1 196 ? -22.666 0.935 14.560 1.00 79.62 196 HIS A N 1
ATOM 1438 C CA . HIS A 1 196 ? -24.058 0.517 14.779 1.00 79.62 196 HIS A CA 1
ATOM 1439 C C . HIS A 1 196 ? -24.216 -0.958 15.185 1.00 79.62 196 HIS A C 1
ATOM 1441 O O . HIS A 1 196 ? -25.205 -1.307 15.829 1.00 79.62 196 HIS A O 1
ATOM 1447 N N . HIS A 1 197 ? -23.249 -1.815 14.852 1.00 82.19 197 HIS A N 1
ATOM 1448 C CA . HIS A 1 197 ? -23.276 -3.258 15.106 1.00 82.19 197 HIS A CA 1
ATOM 1449 C C . HIS A 1 197 ? -21.848 -3.834 15.140 1.00 82.19 197 HIS A C 1
ATOM 1451 O O . HIS A 1 197 ? -20.914 -3.170 14.680 1.00 82.19 197 HIS A O 1
ATOM 1457 N N . PRO A 1 198 ? -21.645 -5.036 15.713 1.00 84.75 198 PRO A N 1
ATOM 1458 C CA . PRO A 1 198 ? -20.375 -5.754 15.610 1.00 84.75 198 PRO A CA 1
ATOM 1459 C C . PRO A 1 198 ? -20.005 -6.036 14.148 1.00 84.75 198 PRO A C 1
ATOM 1461 O O . PRO A 1 198 ? -20.878 -6.328 13.335 1.00 84.75 198 PRO A O 1
ATOM 1464 N N . ILE A 1 199 ? -18.717 -5.979 13.819 1.00 89.31 199 ILE A N 1
ATOM 1465 C CA . ILE A 1 199 ? -18.204 -6.295 12.481 1.00 89.31 199 ILE A CA 1
ATOM 1466 C C . ILE A 1 199 ? -17.856 -7.779 12.465 1.00 89.31 199 ILE A C 1
ATOM 1468 O O . ILE A 1 199 ? -16.881 -8.186 13.085 1.00 89.31 199 ILE A O 1
ATOM 1472 N N . GLU A 1 200 ? -18.640 -8.603 11.782 1.00 90.06 200 GLU A N 1
ATOM 1473 C CA . GLU A 1 200 ? -18.403 -10.050 11.749 1.00 90.06 200 GLU A CA 1
ATOM 1474 C C . GLU A 1 200 ? -17.132 -10.410 10.960 1.00 90.06 200 GLU A C 1
ATOM 1476 O O . GLU A 1 200 ? -16.771 -9.747 9.995 1.00 90.06 200 GLU A O 1
ATOM 1481 N N . GLY A 1 201 ? -16.428 -11.463 11.369 1.00 89.12 201 GLY A N 1
ATOM 1482 C CA . GLY A 1 201 ? -15.309 -12.066 10.649 1.00 89.12 201 GLY A CA 1
ATOM 1483 C C . GLY A 1 201 ? -15.771 -12.886 9.439 1.00 89.12 201 GLY A C 1
ATOM 1484 O O . GLY A 1 201 ? -16.368 -12.349 8.508 1.00 89.12 201 GLY A O 1
ATOM 1485 N N . GLY A 1 202 ? -15.456 -14.179 9.404 1.00 91.50 202 GLY A N 1
ATOM 1486 C CA . GLY A 1 202 ? -15.799 -15.098 8.311 1.00 91.50 202 GLY A CA 1
ATOM 1487 C C . GLY A 1 202 ? -14.617 -15.423 7.397 1.00 91.50 202 GLY A C 1
ATOM 1488 O O . GLY A 1 202 ? -13.471 -15.386 7.827 1.00 91.50 202 GLY A O 1
ATOM 1489 N N . ALA A 1 203 ? -14.889 -15.764 6.139 1.00 93.12 203 ALA A N 1
ATOM 1490 C CA . ALA A 1 203 ? -13.854 -16.025 5.140 1.00 93.12 203 ALA A CA 1
ATOM 1491 C C . ALA A 1 203 ? -13.679 -14.820 4.209 1.00 93.12 203 ALA A C 1
ATOM 1493 O O . ALA A 1 203 ? -14.642 -14.106 3.908 1.00 93.12 203 ALA A O 1
ATOM 1494 N N . PHE A 1 204 ? -12.454 -14.599 3.746 1.00 92.94 204 PHE A N 1
ATOM 1495 C CA . PHE A 1 204 ? -12.146 -13.594 2.740 1.00 92.94 204 PHE A CA 1
ATOM 1496 C C . PHE A 1 204 ? -10.948 -14.028 1.895 1.00 92.94 204 PHE A C 1
ATOM 1498 O O . PHE A 1 204 ? -9.943 -14.480 2.433 1.00 92.94 204 PHE A O 1
ATOM 1505 N N . THR A 1 205 ? -11.037 -13.885 0.578 1.00 92.19 205 THR A N 1
ATOM 1506 C CA . THR A 1 205 ? -9.928 -14.189 -0.335 1.00 92.19 205 THR A CA 1
ATOM 1507 C C . THR A 1 205 ? -9.255 -12.888 -0.738 1.00 92.19 205 THR A C 1
ATOM 1509 O O . THR A 1 205 ? -9.931 -11.983 -1.217 1.00 92.19 205 THR A O 1
ATOM 1512 N N . ILE A 1 206 ? -7.946 -12.805 -0.514 1.00 90.81 206 ILE A N 1
ATOM 1513 C CA . ILE A 1 206 ? -7.110 -11.669 -0.904 1.00 90.81 206 ILE A CA 1
ATOM 1514 C C . ILE A 1 206 ? -6.940 -11.695 -2.428 1.00 90.81 206 ILE A C 1
ATOM 1516 O O . ILE A 1 206 ? -6.716 -12.766 -3.000 1.00 90.81 206 ILE A O 1
ATOM 1520 N N . ALA A 1 207 ? -7.077 -10.536 -3.075 1.00 88.19 207 ALA A N 1
ATOM 1521 C CA . ALA A 1 207 ? -6.864 -10.395 -4.512 1.00 88.19 207 ALA A CA 1
ATOM 1522 C C . ALA A 1 207 ? -5.406 -10.691 -4.920 1.00 88.19 207 ALA A C 1
ATOM 1524 O O . ALA A 1 207 ? -4.487 -10.624 -4.101 1.00 88.19 207 ALA A O 1
ATOM 1525 N N . GLY A 1 208 ? -5.186 -11.006 -6.200 1.00 90.38 208 GLY A N 1
ATOM 1526 C CA . GLY A 1 208 ? -3.839 -11.221 -6.732 1.00 90.38 208 GLY A CA 1
ATOM 1527 C C . GLY A 1 208 ? -2.969 -9.962 -6.633 1.00 90.38 208 GLY A C 1
ATOM 1528 O O . GLY A 1 208 ? -3.446 -8.844 -6.841 1.00 90.38 208 GLY A O 1
ATOM 1529 N N . ASP A 1 209 ? -1.675 -10.124 -6.341 1.00 93.81 209 ASP A N 1
ATOM 1530 C CA . ASP A 1 209 ? -0.752 -8.990 -6.229 1.00 93.81 209 ASP A CA 1
ATOM 1531 C C . ASP A 1 209 ? -0.410 -8.438 -7.624 1.00 93.81 209 ASP A C 1
ATOM 1533 O O . ASP A 1 209 ? 0.385 -8.989 -8.390 1.00 93.81 209 ASP A O 1
ATOM 1537 N N . ARG A 1 210 ? -1.018 -7.297 -7.956 1.00 94.88 210 ARG A N 1
ATOM 1538 C CA . ARG A 1 210 ? -0.798 -6.584 -9.222 1.00 94.88 210 ARG A CA 1
ATOM 1539 C C . ARG A 1 210 ? 0.641 -6.113 -9.431 1.00 94.88 210 ARG A C 1
ATOM 1541 O O . ARG A 1 210 ? 1.047 -5.934 -10.577 1.00 94.88 210 ARG A O 1
ATOM 1548 N N . ILE A 1 211 ? 1.407 -5.879 -8.365 1.00 94.88 211 ILE A N 1
ATOM 1549 C CA . ILE A 1 211 ? 2.812 -5.474 -8.462 1.00 94.88 211 ILE A CA 1
ATOM 1550 C C . ILE A 1 211 ? 3.684 -6.699 -8.731 1.00 94.88 211 ILE A C 1
ATOM 1552 O O . ILE A 1 211 ? 4.555 -6.629 -9.593 1.00 94.88 211 ILE A O 1
ATOM 1556 N N . GLU A 1 212 ? 3.424 -7.827 -8.067 1.00 94.50 212 GLU A N 1
ATOM 1557 C CA . GLU A 1 212 ? 4.077 -9.105 -8.379 1.00 94.50 212 GLU A CA 1
ATOM 1558 C C . GLU A 1 212 ? 3.813 -9.519 -9.832 1.00 94.50 212 GLU A C 1
ATOM 1560 O O . GLU A 1 212 ? 4.749 -9.815 -10.580 1.00 94.50 212 GLU A O 1
ATOM 1565 N N . ALA A 1 213 ? 2.553 -9.445 -10.267 1.00 95.25 213 ALA A N 1
ATOM 1566 C CA . ALA A 1 213 ? 2.172 -9.725 -11.644 1.00 95.25 213 ALA A CA 1
ATOM 1567 C C . ALA A 1 213 ? 2.931 -8.830 -12.633 1.00 95.25 213 ALA A C 1
ATOM 1569 O O . ALA A 1 213 ? 3.508 -9.321 -13.606 1.00 95.25 213 ALA A O 1
ATOM 1570 N N . ALA A 1 214 ? 2.986 -7.520 -12.364 1.00 96.31 214 ALA A N 1
ATOM 1571 C CA . ALA A 1 214 ? 3.738 -6.565 -13.172 1.00 96.31 214 ALA A CA 1
ATOM 1572 C C . ALA A 1 214 ? 5.227 -6.925 -13.251 1.00 96.31 214 ALA A C 1
ATOM 1574 O O . ALA A 1 214 ? 5.789 -6.946 -14.348 1.00 96.31 214 ALA A O 1
ATOM 1575 N N . THR A 1 215 ? 5.851 -7.247 -12.114 1.00 94.94 215 THR A N 1
ATOM 1576 C CA . THR A 1 215 ? 7.256 -7.666 -12.037 1.00 94.94 215 THR A CA 1
ATOM 1577 C C . THR A 1 215 ? 7.522 -8.884 -12.917 1.00 94.94 215 THR A C 1
ATOM 1579 O O . THR A 1 215 ? 8.458 -8.861 -13.716 1.00 94.94 215 THR A O 1
ATOM 1582 N N . LEU A 1 216 ? 6.693 -9.928 -12.823 1.00 94.88 216 LEU A N 1
ATOM 1583 C CA . LEU A 1 216 ? 6.869 -11.150 -13.611 1.00 94.88 216 LEU A CA 1
ATOM 1584 C C . LEU A 1 216 ? 6.689 -10.888 -15.111 1.00 94.88 216 LEU A C 1
ATOM 1586 O O . LEU A 1 216 ? 7.511 -11.336 -15.913 1.00 94.88 216 LEU A O 1
ATOM 1590 N N . MET A 1 217 ? 5.652 -10.136 -15.501 1.00 95.56 217 MET A N 1
ATOM 1591 C CA . MET A 1 217 ? 5.406 -9.778 -16.906 1.00 95.56 217 MET A CA 1
ATOM 1592 C C . MET A 1 217 ? 6.582 -8.996 -17.502 1.00 95.56 217 MET A C 1
ATOM 1594 O O . MET A 1 217 ? 7.040 -9.306 -18.602 1.00 95.56 217 MET A O 1
ATOM 1598 N N . MET A 1 218 ? 7.105 -8.018 -16.760 1.00 95.31 218 MET A N 1
ATOM 1599 C CA . MET A 1 218 ? 8.271 -7.223 -17.149 1.00 95.31 218 MET A CA 1
ATOM 1600 C C . MET A 1 218 ? 9.545 -8.068 -17.248 1.00 95.31 218 MET A C 1
ATOM 1602 O O . MET A 1 218 ? 10.286 -7.946 -18.221 1.00 95.31 218 MET A O 1
ATOM 1606 N N . ALA A 1 219 ? 9.766 -8.988 -16.306 1.00 92.06 219 ALA A N 1
ATOM 1607 C CA . ALA A 1 219 ? 10.901 -9.905 -16.348 1.00 92.06 219 ALA A CA 1
ATOM 1608 C C . ALA A 1 219 ? 10.853 -10.837 -17.571 1.00 92.06 219 ALA A C 1
ATOM 1610 O O . ALA A 1 219 ? 11.847 -10.976 -18.288 1.00 92.06 219 ALA A O 1
ATOM 1611 N N . ALA A 1 220 ? 9.693 -11.433 -17.873 1.00 92.31 220 ALA A N 1
ATOM 1612 C CA . ALA A 1 220 ? 9.523 -12.224 -19.092 1.00 92.31 220 ALA A CA 1
ATOM 1613 C C . ALA A 1 220 ? 9.767 -11.375 -20.345 1.00 92.31 220 ALA A C 1
ATOM 1615 O O . ALA A 1 220 ? 10.525 -11.787 -21.224 1.00 92.31 220 ALA A O 1
ATOM 1616 N N . ALA A 1 221 ? 9.225 -10.157 -20.388 1.00 92.56 221 ALA A N 1
ATOM 1617 C CA . ALA A 1 221 ? 9.421 -9.260 -21.515 1.00 92.56 221 ALA A CA 1
ATOM 1618 C C . ALA A 1 221 ? 10.892 -8.885 -21.737 1.00 92.56 221 ALA A C 1
ATOM 1620 O O . ALA A 1 221 ? 11.375 -8.969 -22.867 1.00 92.56 221 ALA A O 1
ATOM 1621 N N . ALA A 1 222 ? 11.626 -8.559 -20.670 1.00 91.56 222 ALA A N 1
ATOM 1622 C CA . ALA A 1 222 ? 13.052 -8.239 -20.721 1.00 91.56 222 ALA A CA 1
ATOM 1623 C C . ALA A 1 222 ? 13.902 -9.398 -21.276 1.00 91.56 222 ALA A C 1
ATOM 1625 O O . ALA A 1 222 ? 14.922 -9.167 -21.922 1.00 91.56 222 ALA A O 1
ATOM 1626 N N . THR A 1 223 ? 13.467 -10.647 -21.075 1.00 88.31 223 THR A N 1
ATOM 1627 C CA . THR A 1 223 ? 14.135 -11.845 -21.621 1.00 88.31 223 THR A CA 1
ATOM 1628 C C . THR A 1 223 ? 13.670 -12.231 -23.028 1.00 88.31 223 THR A C 1
ATOM 1630 O O . THR A 1 223 ? 14.182 -13.191 -23.609 1.00 88.31 223 THR A O 1
ATOM 1633 N N . GLY A 1 224 ? 12.704 -11.503 -23.598 1.00 88.75 224 GLY A N 1
ATOM 1634 C CA . GLY A 1 224 ? 12.038 -11.865 -24.850 1.00 88.75 224 GLY A CA 1
ATOM 1635 C C . GLY A 1 224 ? 11.157 -13.115 -24.737 1.00 88.75 224 GLY A C 1
ATOM 1636 O O . GLY A 1 224 ? 10.806 -13.706 -25.760 1.00 88.75 224 GLY A O 1
ATOM 1637 N N . GLY A 1 225 ? 10.842 -13.542 -23.512 1.00 90.56 225 GLY A N 1
ATOM 1638 C CA . GLY A 1 225 ? 9.961 -14.661 -23.212 1.00 90.56 225 GLY A CA 1
ATOM 1639 C C . GLY A 1 225 ? 8.499 -14.235 -23.105 1.00 90.56 225 GLY A C 1
ATOM 1640 O O . GLY A 1 225 ? 8.181 -13.060 -22.955 1.00 90.56 225 GLY A O 1
ATOM 1641 N N . ALA A 1 226 ? 7.605 -15.216 -23.158 1.00 92.69 226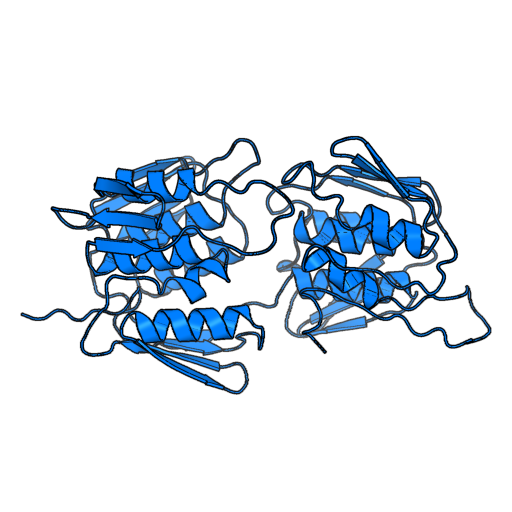 ALA A N 1
ATOM 1642 C CA . ALA A 1 226 ? 6.183 -15.045 -22.895 1.00 92.69 226 ALA A CA 1
ATOM 1643 C C . ALA A 1 226 ? 5.812 -15.783 -21.609 1.00 92.69 226 ALA A C 1
ATOM 1645 O O . ALA A 1 226 ? 6.407 -16.818 -21.298 1.00 92.69 226 ALA A O 1
ATOM 1646 N N . LEU A 1 227 ? 4.807 -15.288 -20.891 1.00 95.00 227 LEU A N 1
ATOM 1647 C CA . LEU A 1 227 ? 4.262 -15.988 -19.734 1.00 95.00 227 LEU A CA 1
ATOM 1648 C C . LEU A 1 227 ? 2.737 -15.935 -19.694 1.00 95.00 227 LEU A C 1
ATOM 1650 O O . LEU A 1 227 ? 2.087 -15.161 -20.399 1.00 95.00 227 LEU A O 1
ATOM 1654 N N . THR A 1 228 ? 2.172 -16.795 -18.858 1.00 96.12 228 THR A N 1
ATOM 1655 C CA . THR A 1 228 ? 0.771 -16.747 -18.450 1.00 96.12 228 THR A CA 1
ATOM 1656 C C . THR A 1 228 ? 0.732 -16.766 -16.932 1.00 96.12 228 THR A C 1
ATOM 1658 O O . THR A 1 228 ? 1.286 -17.678 -16.321 1.00 96.12 228 THR A O 1
ATOM 1661 N N . LEU A 1 229 ? 0.111 -15.752 -16.337 1.00 95.38 229 LEU A N 1
ATOM 1662 C CA . LEU A 1 229 ? -0.153 -15.673 -14.906 1.00 95.38 229 LEU A CA 1
ATOM 1663 C C . LEU A 1 229 ? -1.575 -16.142 -14.636 1.00 95.38 229 LEU A C 1
ATOM 1665 O O . LEU A 1 229 ? -2.487 -15.828 -15.396 1.00 95.38 229 LEU A O 1
ATOM 1669 N N . THR A 1 230 ? -1.761 -16.854 -13.534 1.00 93.75 230 THR A N 1
ATOM 1670 C CA . THR A 1 230 ? -3.074 -17.218 -12.992 1.00 93.75 230 THR A CA 1
ATOM 1671 C C . THR A 1 230 ? -3.344 -16.433 -11.715 1.00 93.75 230 THR A C 1
ATOM 1673 O O . THR A 1 230 ? -2.400 -16.036 -11.038 1.00 93.75 230 THR A O 1
ATOM 1676 N N . GLY A 1 231 ? -4.613 -16.267 -11.339 1.00 88.81 231 GLY A N 1
ATOM 1677 C CA . GLY A 1 231 ? -4.984 -15.629 -10.065 1.00 88.81 231 GLY A CA 1
ATOM 1678 C C . GLY A 1 231 ? -4.994 -14.098 -10.095 1.00 88.81 231 GLY A C 1
ATOM 1679 O O . GLY A 1 231 ? -5.217 -13.477 -9.063 1.00 88.81 231 GLY A O 1
ATOM 1680 N N . ILE A 1 232 ? -4.792 -13.505 -11.273 1.00 92.56 232 ILE A N 1
ATOM 1681 C CA . ILE A 1 232 ? -5.024 -12.088 -11.541 1.00 92.56 232 ILE A CA 1
ATOM 1682 C C . ILE A 1 232 ? -5.554 -11.918 -12.966 1.00 92.56 232 ILE A C 1
ATOM 1684 O O . ILE A 1 232 ? -5.079 -12.565 -13.904 1.00 92.56 232 ILE A O 1
ATOM 1688 N N . SER A 1 233 ? -6.559 -11.068 -13.125 1.00 92.06 233 SER A N 1
ATOM 1689 C CA . SER A 1 233 ? -7.180 -10.733 -14.404 1.00 92.06 233 SER A CA 1
ATOM 1690 C C . SER A 1 233 ? -6.637 -9.423 -14.977 1.00 92.06 233 SER A C 1
ATOM 1692 O O . SER A 1 233 ? -6.048 -8.603 -14.272 1.00 92.06 233 SER A O 1
ATOM 1694 N N . HIS A 1 234 ? -6.872 -9.185 -16.270 1.00 92.50 234 HIS A N 1
ATOM 1695 C CA . HIS A 1 234 ? -6.509 -7.916 -16.906 1.00 92.50 234 HIS A CA 1
ATOM 1696 C C . HIS A 1 234 ? -7.206 -6.715 -16.242 1.00 92.50 234 HIS A C 1
ATOM 1698 O O . HIS A 1 234 ? -6.602 -5.657 -16.105 1.00 92.50 234 HIS A O 1
ATOM 1704 N N . ALA A 1 235 ? -8.454 -6.880 -15.792 1.00 90.69 235 ALA A N 1
ATOM 1705 C CA . ALA A 1 235 ? -9.234 -5.827 -15.137 1.00 90.69 235 ALA A CA 1
ATOM 1706 C C . ALA A 1 235 ? -8.679 -5.394 -13.765 1.00 90.69 235 ALA A C 1
ATOM 1708 O O . ALA A 1 235 ? -9.021 -4.318 -13.280 1.00 90.69 235 ALA A O 1
ATOM 1709 N N . GLU A 1 236 ? -7.836 -6.215 -13.136 1.00 91.88 236 GLU A N 1
ATOM 1710 C CA . GLU A 1 236 ? -7.184 -5.902 -11.857 1.00 91.88 236 GLU A CA 1
ATOM 1711 C C . GLU A 1 236 ? -5.856 -5.147 -12.040 1.00 91.88 236 GLU A C 1
ATOM 1713 O O . GLU A 1 236 ? -5.280 -4.641 -11.071 1.00 91.88 236 GLU A O 1
ATOM 1718 N N . LEU A 1 237 ? -5.361 -5.033 -13.279 1.00 95.19 237 LEU A N 1
ATOM 1719 C CA . LEU A 1 237 ? -4.159 -4.267 -13.582 1.00 95.19 237 LEU A CA 1
ATOM 1720 C C . LEU A 1 237 ? -4.476 -2.770 -13.741 1.00 95.19 237 LEU A C 1
ATOM 1722 O O . LEU A 1 237 ? -5.476 -2.413 -14.358 1.00 95.19 237 LEU A O 1
ATOM 1726 N N . PRO A 1 238 ? -3.603 -1.867 -13.256 1.00 96.06 238 PRO A N 1
ATOM 1727 C CA . PRO A 1 238 ? -3.767 -0.434 -13.486 1.00 96.06 238 PRO A CA 1
ATOM 1728 C C . PRO A 1 238 ? -3.673 -0.064 -14.973 1.00 96.06 238 PRO A C 1
ATOM 1730 O O . PRO A 1 238 ? -2.749 -0.498 -15.666 1.00 96.06 238 PRO A O 1
ATOM 1733 N N . ASP A 1 239 ? -4.555 0.819 -15.443 1.00 97.00 239 ASP A N 1
ATOM 1734 C CA . ASP A 1 239 ? -4.565 1.329 -16.823 1.00 97.00 239 ASP A CA 1
ATOM 1735 C C . ASP A 1 239 ? -3.207 1.903 -17.248 1.00 97.00 239 ASP A C 1
ATOM 1737 O O . ASP A 1 239 ? -2.720 1.649 -18.347 1.00 97.00 239 ASP A O 1
ATOM 1741 N N . GLY A 1 240 ? -2.543 2.649 -16.362 1.00 97.44 240 GLY A N 1
ATOM 1742 C CA . GLY A 1 240 ? -1.230 3.216 -16.660 1.00 97.44 240 GLY A CA 1
ATOM 1743 C C . GLY A 1 240 ? -0.143 2.153 -16.833 1.00 97.44 240 GLY A C 1
ATOM 1744 O O . GLY A 1 240 ? 0.768 2.346 -17.637 1.00 97.44 240 GLY A O 1
ATOM 1745 N N . LEU A 1 241 ? -0.242 1.020 -16.129 1.00 98.00 241 LEU A N 1
ATOM 1746 C CA . LEU A 1 241 ? 0.670 -0.110 -16.320 1.00 98.00 241 LEU A CA 1
ATOM 1747 C C . LEU A 1 241 ? 0.411 -0.793 -17.666 1.00 98.00 241 LEU A C 1
ATOM 1749 O O . LEU A 1 241 ? 1.353 -1.000 -18.429 1.00 98.00 241 LEU A O 1
ATOM 1753 N N . THR A 1 242 ? -0.848 -1.124 -17.964 1.00 97.56 242 THR A N 1
ATOM 1754 C CA . THR A 1 242 ? -1.211 -1.823 -19.208 1.00 97.56 242 THR A CA 1
ATOM 1755 C C . THR A 1 242 ? -0.856 -0.990 -20.441 1.00 97.56 242 THR A C 1
ATOM 1757 O O . THR A 1 242 ? -0.242 -1.515 -21.370 1.00 97.56 242 THR A O 1
ATOM 1760 N N . ALA A 1 243 ? -1.123 0.321 -20.412 1.00 97.81 243 ALA A N 1
ATOM 1761 C CA . ALA A 1 243 ? -0.736 1.253 -21.468 1.00 97.81 243 ALA A CA 1
ATOM 1762 C C . ALA A 1 243 ? 0.790 1.330 -21.644 1.00 97.81 243 ALA A C 1
ATOM 1764 O O . ALA A 1 243 ? 1.287 1.194 -22.760 1.00 97.81 243 ALA A O 1
ATOM 1765 N N . THR A 1 244 ? 1.547 1.460 -20.547 1.00 98.38 244 THR A N 1
ATOM 1766 C CA . THR A 1 244 ? 3.019 1.531 -20.609 1.00 98.38 244 THR A CA 1
ATOM 1767 C C . THR A 1 244 ? 3.626 0.249 -21.186 1.00 98.38 244 THR A C 1
ATOM 1769 O O . THR A 1 244 ? 4.549 0.308 -21.999 1.00 98.38 244 THR A O 1
ATOM 1772 N N . LEU A 1 245 ? 3.106 -0.921 -20.796 1.00 97.62 245 LEU A N 1
ATOM 1773 C CA . LEU A 1 245 ? 3.548 -2.210 -21.333 1.00 97.62 245 LEU A CA 1
ATOM 1774 C C . LEU A 1 245 ? 3.219 -2.344 -22.827 1.00 97.62 245 LEU A C 1
ATOM 1776 O O . LEU A 1 245 ? 4.079 -2.771 -23.599 1.00 97.62 245 LEU A O 1
ATOM 1780 N N . ALA A 1 246 ? 2.031 -1.916 -23.256 1.00 97.19 246 ALA A N 1
ATOM 1781 C CA . ALA A 1 246 ? 1.649 -1.912 -24.667 1.00 97.19 246 ALA A CA 1
ATOM 1782 C C . ALA A 1 246 ? 2.553 -0.996 -25.515 1.00 97.19 246 ALA A C 1
ATOM 1784 O O . ALA A 1 246 ? 3.043 -1.411 -26.574 1.00 97.19 246 ALA A O 1
ATOM 1785 N N . ASP A 1 247 ? 2.851 0.214 -25.031 1.00 97.69 247 ASP A N 1
ATOM 1786 C CA . ASP A 1 247 ? 3.770 1.152 -25.688 1.00 97.69 247 ASP A CA 1
ATOM 1787 C C . ASP A 1 247 ? 5.175 0.546 -25.823 1.00 97.69 247 ASP A C 1
ATOM 1789 O O . ASP A 1 247 ? 5.762 0.551 -26.915 1.00 97.69 247 ASP A O 1
ATOM 1793 N N . ALA A 1 248 ? 5.656 -0.112 -24.761 1.00 97.69 248 ALA A N 1
ATOM 1794 C CA . ALA A 1 248 ? 6.923 -0.841 -24.755 1.00 97.69 248 ALA A CA 1
ATOM 1795 C C . ALA A 1 248 ? 6.939 -2.063 -25.694 1.00 97.69 248 ALA A C 1
ATOM 1797 O O . ALA A 1 248 ? 8.010 -2.596 -25.981 1.00 97.69 248 ALA A O 1
ATOM 1798 N N . GLY A 1 249 ? 5.785 -2.488 -26.223 1.00 97.06 249 GLY A N 1
ATOM 1799 C CA . GLY A 1 249 ? 5.662 -3.619 -27.144 1.00 97.06 249 GLY A CA 1
ATOM 1800 C C . GLY A 1 249 ? 5.352 -4.951 -26.462 1.00 97.06 249 GLY A C 1
ATOM 1801 O O . GLY A 1 249 ? 5.665 -5.999 -27.017 1.00 97.06 249 GLY A O 1
ATOM 1802 N N . VAL A 1 250 ? 4.746 -4.938 -25.275 1.00 97.50 250 VAL A N 1
ATOM 1803 C CA . VAL A 1 250 ? 4.261 -6.131 -24.569 1.00 97.50 250 VAL A CA 1
ATOM 1804 C C . VAL A 1 250 ? 2.744 -6.205 -24.714 1.00 97.50 250 VAL A C 1
ATOM 1806 O O . VAL A 1 250 ? 2.020 -5.325 -24.256 1.00 97.50 250 VAL A O 1
ATOM 1809 N N . LEU A 1 251 ? 2.254 -7.257 -25.364 1.00 95.75 251 LEU A N 1
ATOM 1810 C CA . LEU A 1 251 ? 0.826 -7.507 -25.519 1.00 95.75 251 LEU A CA 1
ATOM 1811 C C . LEU A 1 251 ? 0.303 -8.287 -24.321 1.00 95.75 251 LEU A C 1
ATOM 1813 O O . LEU A 1 251 ? 0.838 -9.342 -23.976 1.00 95.75 251 LEU A O 1
ATOM 1817 N N . LEU A 1 252 ? -0.765 -7.766 -23.729 1.00 96.31 252 LEU A N 1
ATOM 1818 C CA . LEU A 1 252 ? -1.510 -8.420 -22.667 1.00 96.31 252 LEU A CA 1
ATOM 1819 C C . LEU A 1 252 ? -2.803 -8.994 -23.246 1.00 96.31 252 LEU A C 1
ATOM 1821 O O . LEU A 1 252 ? -3.513 -8.307 -23.979 1.00 96.31 252 LEU A O 1
ATOM 1825 N N . ALA A 1 253 ? -3.102 -10.249 -22.931 1.00 94.25 253 ALA A N 1
ATOM 1826 C CA . ALA A 1 253 ? -4.318 -10.920 -23.371 1.00 94.25 253 ALA A CA 1
ATOM 1827 C C . ALA A 1 253 ? -4.974 -11.656 -22.203 1.00 94.25 253 ALA A C 1
ATOM 1829 O O . ALA A 1 253 ? -4.305 -12.380 -21.465 1.00 94.25 253 ALA A O 1
ATOM 1830 N N . GLU A 1 254 ? -6.287 -11.497 -22.049 1.00 94.81 254 GLU A N 1
ATOM 1831 C CA . GLU A 1 254 ? -7.050 -12.293 -21.091 1.00 94.81 254 GLU A CA 1
ATOM 1832 C C . GLU A 1 254 ? -7.033 -13.771 -21.482 1.00 94.81 254 GLU A C 1
ATOM 1834 O O . GLU A 1 254 ? -7.207 -14.136 -22.647 1.00 94.81 254 GLU A O 1
ATOM 1839 N N . VAL A 1 255 ? -6.852 -14.627 -20.482 1.00 93.88 255 VAL A N 1
ATOM 1840 C CA . VAL A 1 255 ? -6.978 -16.078 -20.618 1.00 93.88 255 VAL A CA 1
ATOM 1841 C C . VAL A 1 255 ? -7.845 -16.616 -19.477 1.00 93.88 255 VAL A C 1
ATOM 1843 O O . VAL A 1 255 ? -8.021 -15.935 -18.464 1.00 93.88 255 VAL A O 1
ATOM 1846 N N . PRO A 1 256 ? -8.407 -17.831 -19.588 1.00 92.25 256 PRO A N 1
ATOM 1847 C CA . PRO A 1 256 ? -9.208 -18.400 -18.509 1.00 92.25 256 PRO A CA 1
ATOM 1848 C C . PRO A 1 256 ? -8.451 -18.418 -17.170 1.00 92.25 256 PRO A C 1
ATOM 1850 O O . PRO A 1 256 ? -7.435 -19.095 -17.033 1.00 92.25 256 PRO A O 1
ATOM 1853 N N . GLY A 1 257 ? -8.961 -17.671 -16.185 1.00 85.75 257 GLY A N 1
ATOM 1854 C CA . GLY A 1 257 ? -8.391 -17.585 -14.835 1.00 85.75 257 GLY A CA 1
ATOM 1855 C C . GLY A 1 257 ? -7.108 -16.754 -14.715 1.00 85.75 257 GLY A C 1
ATOM 1856 O O . GLY A 1 257 ? -6.417 -16.873 -13.698 1.00 85.75 257 GLY A O 1
ATOM 1857 N N . GLY A 1 258 ? -6.766 -15.949 -15.727 1.00 93.50 258 GLY A N 1
ATOM 1858 C CA . GLY A 1 258 ? -5.469 -15.291 -15.763 1.00 93.50 258 GLY A CA 1
ATOM 1859 C C . GLY A 1 258 ? -5.250 -14.260 -16.868 1.00 93.50 258 GLY A C 1
ATOM 1860 O O . GLY A 1 258 ? -6.170 -13.810 -17.554 1.00 93.50 258 GLY A O 1
ATOM 1861 N N . ILE A 1 259 ? -3.976 -13.935 -17.068 1.00 96.06 259 ILE A N 1
ATOM 1862 C CA . ILE A 1 259 ? -3.490 -13.014 -18.093 1.00 96.06 259 ILE A CA 1
ATOM 1863 C C . ILE A 1 259 ? -2.218 -13.561 -18.740 1.00 96.06 259 ILE A C 1
ATOM 1865 O O . ILE A 1 259 ? -1.317 -14.058 -18.065 1.00 96.06 259 ILE A O 1
ATOM 1869 N N . SER A 1 260 ? -2.130 -13.471 -20.063 1.00 96.50 260 SER A N 1
ATOM 1870 C CA . SER A 1 260 ? -0.910 -13.753 -20.811 1.00 96.50 260 SER A CA 1
ATOM 1871 C C . SER A 1 260 ? -0.199 -12.456 -21.173 1.00 96.50 260 SER A C 1
ATOM 1873 O O . SER A 1 260 ? -0.841 -11.498 -21.599 1.00 96.50 260 SER A O 1
ATOM 1875 N N . ALA A 1 261 ? 1.125 -12.444 -21.019 1.00 96.62 261 ALA A N 1
ATOM 1876 C CA . ALA A 1 261 ? 1.993 -11.351 -21.435 1.00 96.62 261 ALA A CA 1
ATOM 1877 C C . ALA A 1 261 ? 3.002 -11.861 -22.464 1.00 96.62 261 ALA A C 1
ATOM 1879 O O . ALA A 1 261 ? 3.766 -12.794 -22.194 1.00 96.62 261 ALA A O 1
ATOM 1880 N N . VAL A 1 262 ? 2.991 -11.252 -23.650 1.00 94.88 262 VAL A N 1
ATOM 1881 C CA . VAL A 1 262 ? 3.789 -11.682 -24.801 1.00 94.88 262 VAL A CA 1
ATOM 1882 C C . VAL A 1 262 ? 4.474 -10.473 -25.439 1.00 94.88 262 VAL A C 1
ATOM 1884 O O . VAL A 1 262 ? 3.790 -9.554 -25.892 1.00 94.88 262 VAL A O 1
ATOM 1887 N N . PRO A 1 263 ? 5.812 -10.454 -25.541 1.00 90.94 263 PRO A N 1
ATOM 1888 C CA . PRO A 1 263 ? 6.519 -9.455 -26.330 1.00 90.94 263 PRO A CA 1
ATOM 1889 C C . PRO A 1 263 ? 6.127 -9.544 -27.803 1.00 90.94 263 PRO A C 1
ATOM 1891 O O . PRO A 1 263 ? 6.144 -10.617 -28.409 1.00 90.94 263 PRO A O 1
ATOM 1894 N N . HIS A 1 264 ? 5.812 -8.404 -28.400 1.00 90.06 264 HIS A N 1
ATOM 1895 C CA . HIS A 1 264 ? 5.472 -8.281 -29.806 1.00 90.06 264 HIS A CA 1
ATOM 1896 C C . HIS A 1 264 ? 6.588 -7.557 -30.561 1.00 90.06 264 HIS A C 1
ATOM 1898 O O . HIS A 1 264 ? 6.609 -6.331 -30.690 1.00 90.06 264 HIS A O 1
ATOM 1904 N N . GLY A 1 265 ? 7.519 -8.349 -31.092 1.00 88.25 265 GLY A N 1
ATOM 1905 C CA . GLY A 1 265 ? 8.703 -7.842 -31.779 1.00 88.25 265 GLY A CA 1
ATOM 1906 C C . GLY A 1 265 ? 9.798 -7.430 -30.797 1.00 88.25 265 GLY A C 1
ATOM 1907 O O . GLY A 1 265 ? 10.074 -8.144 -29.836 1.00 88.25 265 GLY A O 1
ATOM 1908 N N . VAL A 1 266 ? 10.461 -6.309 -31.080 1.00 91.44 266 VAL A N 1
ATOM 1909 C CA . VAL A 1 266 ? 11.491 -5.742 -30.200 1.00 91.44 266 VAL A CA 1
ATOM 1910 C C . VAL A 1 266 ? 10.859 -4.780 -29.201 1.00 91.44 266 VAL A C 1
ATOM 1912 O O . VAL A 1 266 ? 9.936 -4.045 -29.554 1.00 91.44 266 VAL A O 1
ATOM 1915 N N . LEU A 1 267 ? 11.381 -4.756 -27.974 1.00 96.25 267 LEU A N 1
ATOM 1916 C CA . LEU A 1 267 ? 10.958 -3.776 -26.979 1.00 96.25 267 LEU A CA 1
ATOM 1917 C C . LEU A 1 267 ? 11.295 -2.359 -27.455 1.00 96.25 267 LEU A C 1
ATOM 1919 O O . LEU A 1 267 ? 12.354 -2.124 -28.047 1.00 96.25 267 LEU A O 1
ATOM 1923 N N . ARG A 1 268 ? 10.393 -1.416 -27.193 1.00 97.69 268 ARG A N 1
ATOM 1924 C CA . ARG A 1 268 ? 10.498 -0.018 -27.631 1.00 97.69 268 ARG A CA 1
ATOM 1925 C C . ARG A 1 268 ? 10.645 0.904 -26.435 1.00 97.69 268 ARG A C 1
ATOM 1927 O O . ARG A 1 268 ? 10.052 0.659 -25.388 1.00 97.69 268 ARG A O 1
ATOM 1934 N N . ALA A 1 269 ? 11.446 1.950 -26.598 1.00 98.00 269 ALA A N 1
ATOM 1935 C CA . ALA A 1 269 ? 11.563 2.979 -25.583 1.00 98.00 269 ALA A CA 1
ATOM 1936 C C . ALA A 1 269 ? 10.217 3.671 -25.320 1.00 98.00 269 ALA A C 1
ATOM 1938 O O . ALA A 1 269 ? 9.417 3.851 -26.240 1.00 98.00 269 ALA A O 1
ATOM 1939 N N . VAL A 1 270 ? 9.997 4.083 -24.069 1.00 98.31 270 VAL A N 1
ATOM 1940 C CA . VAL A 1 270 ? 8.758 4.738 -23.620 1.00 98.31 270 VAL A CA 1
ATOM 1941 C C . VAL A 1 270 ? 9.050 6.028 -22.856 1.00 98.31 270 VAL A C 1
ATOM 1943 O O . VAL A 1 270 ? 10.106 6.167 -22.235 1.00 98.31 270 VAL A O 1
ATOM 1946 N N . ASP A 1 271 ? 8.100 6.961 -22.868 1.00 98.25 271 ASP A N 1
ATOM 1947 C CA . ASP A 1 271 ? 8.064 8.102 -21.948 1.00 98.25 271 ASP A CA 1
ATOM 1948 C C . ASP A 1 271 ? 6.885 7.904 -20.992 1.00 98.25 271 ASP A C 1
ATOM 1950 O O . ASP A 1 271 ? 5.723 8.046 -21.372 1.00 98.25 271 ASP A O 1
ATOM 1954 N N . ALA A 1 272 ? 7.191 7.491 -19.766 1.00 97.75 272 ALA A N 1
ATOM 1955 C CA . ALA A 1 272 ? 6.213 7.098 -18.768 1.00 97.75 272 ALA A CA 1
ATOM 1956 C C . ALA A 1 272 ? 6.301 7.993 -17.530 1.00 97.75 272 ALA A C 1
ATOM 1958 O O . ALA A 1 272 ? 7.352 8.521 -17.162 1.00 97.75 272 ALA A O 1
ATOM 1959 N N . SER A 1 273 ? 5.175 8.162 -16.844 1.00 97.38 273 SER A N 1
ATOM 1960 C CA . SER A 1 273 ? 5.108 8.898 -15.584 1.00 97.38 273 SER A CA 1
ATOM 1961 C C . SER A 1 273 ? 4.333 8.099 -14.551 1.00 97.38 273 SER A C 1
ATOM 1963 O O . SER A 1 273 ? 3.221 7.656 -14.835 1.00 97.38 273 SER A O 1
ATOM 1965 N N . THR A 1 274 ? 4.887 7.959 -13.348 1.00 96.44 274 THR A N 1
ATOM 1966 C CA . THR A 1 274 ? 4.164 7.330 -12.239 1.00 96.44 274 THR A CA 1
ATOM 1967 C C . THR A 1 274 ? 3.016 8.227 -11.781 1.00 96.44 274 THR A C 1
ATOM 1969 O O . THR A 1 274 ? 3.034 9.448 -11.974 1.00 96.44 274 THR A O 1
ATOM 1972 N N . GLY A 1 275 ? 1.989 7.636 -11.181 1.00 93.56 275 GLY A N 1
ATOM 1973 C CA . GLY A 1 275 ? 0.852 8.379 -10.654 1.00 93.56 275 GLY A CA 1
ATOM 1974 C C . GLY A 1 275 ? -0.022 7.536 -9.728 1.00 93.56 275 GLY A C 1
ATOM 1975 O O . GLY A 1 275 ? 0.181 6.326 -9.635 1.00 93.56 275 GLY A O 1
ATOM 1976 N N . PRO A 1 276 ? -0.988 8.164 -9.032 1.00 91.69 276 PRO A N 1
ATOM 1977 C CA . PRO A 1 276 ? -1.988 7.437 -8.254 1.00 91.69 276 PRO A CA 1
ATOM 1978 C C . PRO A 1 276 ? -2.816 6.513 -9.154 1.00 91.69 276 PRO A C 1
ATOM 1980 O O . PRO A 1 276 ? -3.012 6.830 -10.332 1.00 91.69 276 PRO A O 1
ATOM 1983 N N . HIS A 1 277 ? -3.345 5.416 -8.610 1.00 94.12 277 HIS A N 1
ATOM 1984 C CA . HIS A 1 277 ? -4.255 4.529 -9.340 1.00 94.12 277 HIS A CA 1
ATOM 1985 C C . HIS A 1 277 ? -5.419 5.298 -10.008 1.00 94.12 277 HIS A C 1
ATOM 1987 O O . HIS A 1 277 ? -5.998 6.185 -9.370 1.00 94.12 277 HIS A O 1
ATOM 1993 N N . PRO A 1 278 ? -5.771 4.987 -11.277 1.00 95.31 278 PRO A N 1
ATOM 1994 C CA . PRO A 1 278 ? -5.305 3.856 -12.098 1.00 95.31 278 PRO A CA 1
ATOM 1995 C C . PRO A 1 278 ? -4.030 4.117 -12.928 1.00 95.31 278 PRO A C 1
ATOM 1997 O O . PRO A 1 278 ? -3.736 3.367 -13.854 1.00 95.31 278 PRO A O 1
ATOM 2000 N N . GLY A 1 279 ? -3.256 5.164 -12.624 1.00 95.94 279 GLY A N 1
ATOM 2001 C CA . GLY A 1 279 ? -1.984 5.457 -13.293 1.00 95.94 279 GLY A CA 1
ATOM 2002 C C . GLY A 1 279 ? -0.896 4.392 -13.085 1.00 95.94 279 GLY A C 1
ATOM 2003 O O . GLY A 1 279 ? -1.097 3.381 -12.412 1.00 95.94 279 GLY A O 1
ATOM 2004 N N . LEU A 1 280 ? 0.285 4.620 -13.674 1.00 97.31 280 LEU A N 1
ATOM 2005 C CA . LEU A 1 280 ? 1.429 3.714 -13.538 1.00 97.31 280 LEU A CA 1
ATOM 2006 C C . LEU A 1 280 ? 1.916 3.697 -12.073 1.00 97.31 280 LEU A C 1
ATOM 2008 O O . LEU A 1 280 ? 2.330 4.748 -11.567 1.00 97.31 280 LEU A O 1
ATOM 2012 N N . PRO A 1 281 ? 1.920 2.541 -11.385 1.00 96.00 281 PRO A N 1
ATOM 2013 C CA . PRO A 1 281 ? 2.337 2.478 -9.990 1.00 96.00 281 PRO A CA 1
ATOM 2014 C C . PRO A 1 281 ? 3.814 2.830 -9.821 1.00 96.00 281 PRO A C 1
ATOM 2016 O O . PRO A 1 281 ? 4.678 2.245 -10.478 1.00 96.00 281 PRO A O 1
ATOM 2019 N N . THR A 1 282 ? 4.130 3.695 -8.854 1.00 94.00 282 THR A N 1
ATOM 2020 C CA . THR A 1 282 ? 5.530 3.972 -8.466 1.00 94.00 282 THR A CA 1
ATOM 2021 C C . THR A 1 282 ? 6.289 2.694 -8.094 1.00 94.00 282 THR A C 1
ATOM 2023 O O . THR A 1 282 ? 7.484 2.580 -8.343 1.00 94.00 282 THR A O 1
ATOM 2026 N N . ASP A 1 283 ? 5.592 1.689 -7.557 1.00 93.62 283 ASP A N 1
ATOM 2027 C CA . ASP A 1 283 ? 6.187 0.408 -7.163 1.00 93.62 283 ASP A CA 1
ATOM 2028 C C . ASP A 1 283 ? 6.686 -0.454 -8.323 1.00 93.62 283 ASP A C 1
ATOM 2030 O O . ASP A 1 283 ? 7.449 -1.384 -8.076 1.00 93.62 283 ASP A O 1
ATOM 2034 N N . THR A 1 284 ? 6.289 -0.125 -9.556 1.00 95.62 284 THR A N 1
ATOM 2035 C CA . THR A 1 284 ? 6.758 -0.787 -10.784 1.00 95.62 284 THR A CA 1
ATOM 2036 C C . THR A 1 284 ? 7.883 -0.034 -11.495 1.00 95.62 284 THR A C 1
ATOM 2038 O O . THR A 1 284 ? 8.452 -0.553 -12.454 1.00 95.62 284 THR A O 1
ATOM 2041 N N . ALA A 1 285 ? 8.221 1.185 -11.055 1.00 95.06 285 ALA A N 1
ATOM 2042 C CA . ALA A 1 285 ? 9.200 2.026 -11.743 1.00 95.06 285 ALA A CA 1
ATOM 2043 C C . ALA A 1 285 ? 10.607 1.394 -11.818 1.00 95.06 285 ALA A C 1
ATOM 2045 O O . ALA A 1 285 ? 11.188 1.417 -12.906 1.00 95.06 285 ALA A O 1
ATOM 2046 N N . PRO A 1 286 ? 11.149 0.767 -10.750 1.00 93.62 286 PRO A N 1
ATOM 2047 C CA . PRO A 1 286 ? 12.442 0.084 -10.836 1.00 93.62 286 PRO A CA 1
ATOM 2048 C C . PRO A 1 286 ? 12.462 -1.060 -11.862 1.00 93.62 286 PRO A C 1
ATOM 2050 O O . PRO A 1 286 ? 13.370 -1.146 -12.687 1.00 93.62 286 PRO A O 1
ATOM 2053 N N . GLN A 1 287 ? 11.445 -1.924 -11.850 1.00 94.75 287 GLN A N 1
ATOM 2054 C CA . GLN A 1 287 ? 11.328 -3.087 -12.736 1.00 94.75 287 GLN A CA 1
ATOM 2055 C C . GLN A 1 287 ? 11.114 -2.655 -14.191 1.00 94.75 287 GLN A C 1
ATOM 2057 O O . GLN A 1 287 ? 11.664 -3.261 -15.116 1.00 94.75 287 GLN A O 1
ATOM 2062 N N . LEU A 1 288 ? 10.378 -1.559 -14.393 1.00 96.56 288 LEU A N 1
ATOM 2063 C CA . LEU A 1 288 ? 10.235 -0.924 -15.694 1.00 96.56 288 LEU A CA 1
ATOM 2064 C C . LEU A 1 288 ? 11.588 -0.403 -16.193 1.00 96.56 288 LEU A C 1
ATOM 2066 O O . LEU A 1 288 ? 11.963 -0.705 -17.321 1.00 96.56 288 LEU A O 1
ATOM 2070 N N . ALA A 1 289 ? 12.361 0.301 -15.358 1.00 96.50 289 ALA A N 1
ATOM 2071 C CA . ALA A 1 289 ? 13.694 0.781 -15.729 1.00 96.50 289 ALA A CA 1
ATOM 2072 C C . ALA A 1 289 ? 14.620 -0.368 -16.160 1.00 96.50 289 ALA A C 1
ATOM 2074 O O . ALA A 1 289 ? 15.275 -0.267 -17.197 1.00 96.50 289 ALA A O 1
ATOM 2075 N N . ALA A 1 290 ? 14.613 -1.485 -15.422 1.00 95.00 290 ALA A N 1
ATOM 2076 C CA . ALA A 1 290 ? 15.325 -2.709 -15.796 1.00 95.00 290 ALA A CA 1
ATOM 2077 C C . ALA A 1 290 ? 14.906 -3.229 -17.173 1.00 95.00 290 ALA A C 1
ATOM 2079 O O . ALA A 1 290 ? 15.752 -3.497 -18.024 1.00 95.00 290 ALA A O 1
ATOM 2080 N N . THR A 1 291 ? 13.601 -3.349 -17.403 1.00 95.38 291 THR A N 1
ATOM 2081 C CA . THR A 1 291 ? 13.043 -3.85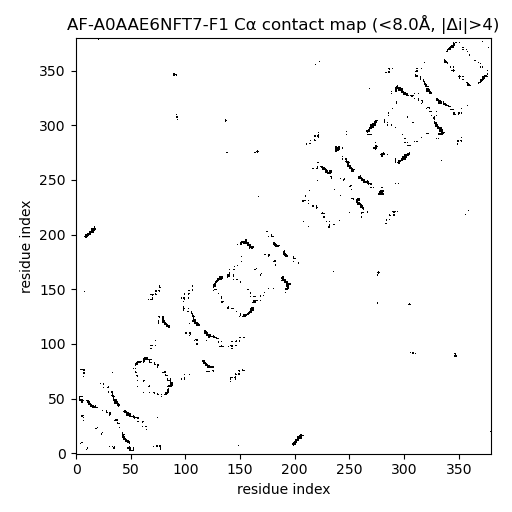7 -18.664 1.00 95.38 291 THR A CA 1
ATOM 2082 C C . THR A 1 291 ? 13.439 -2.967 -19.837 1.00 95.38 291 THR A C 1
ATOM 2084 O O . THR A 1 291 ? 13.848 -3.454 -20.890 1.00 95.38 291 THR A O 1
ATOM 2087 N N . LEU A 1 292 ? 13.407 -1.649 -19.634 1.00 97.00 292 LEU A N 1
ATOM 2088 C CA . LEU A 1 292 ? 13.748 -0.656 -20.648 1.00 97.00 292 LEU A CA 1
ATOM 2089 C C . LEU A 1 292 ? 15.241 -0.606 -20.981 1.00 97.00 292 LEU A C 1
ATOM 2091 O O . LEU A 1 292 ? 15.592 -0.093 -22.040 1.00 97.00 292 LEU A O 1
ATOM 2095 N N . THR A 1 293 ? 16.120 -1.212 -20.174 1.00 96.44 293 THR A N 1
ATOM 2096 C CA . THR A 1 293 ? 17.515 -1.432 -20.597 1.00 96.44 293 THR A CA 1
ATOM 2097 C C . THR A 1 293 ? 17.600 -2.309 -21.847 1.00 96.44 293 THR A C 1
ATOM 2099 O O . THR A 1 293 ? 18.567 -2.205 -22.595 1.00 96.44 293 THR A O 1
ATOM 2102 N N . GLN A 1 294 ? 16.593 -3.156 -22.096 1.00 94.94 294 GLN A N 1
ATOM 2103 C CA . GLN A 1 294 ? 16.510 -4.037 -23.265 1.00 94.94 294 GLN A CA 1
ATOM 2104 C C . GLN A 1 294 ? 15.649 -3.445 -24.395 1.00 94.94 294 GLN A C 1
ATOM 2106 O O . GLN A 1 294 ? 15.549 -4.033 -25.471 1.00 94.94 294 GLN A O 1
ATOM 2111 N N . ALA A 1 295 ? 15.040 -2.278 -24.176 1.00 96.06 295 ALA A N 1
ATOM 2112 C CA . ALA A 1 295 ? 14.221 -1.593 -25.164 1.00 96.06 295 ALA A CA 1
ATOM 2113 C C . ALA A 1 295 ? 15.070 -0.741 -26.108 1.00 96.06 295 ALA A C 1
ATOM 2115 O O . ALA A 1 295 ? 16.000 -0.077 -25.675 1.00 96.06 295 ALA A O 1
ATOM 2116 N N . HIS A 1 296 ? 14.740 -0.717 -27.399 1.00 96.75 296 HIS A N 1
ATOM 2117 C CA . HIS A 1 296 ? 15.440 0.110 -28.379 1.00 96.75 296 HIS A CA 1
ATOM 2118 C C . HIS A 1 296 ? 15.042 1.587 -28.251 1.00 96.75 296 HIS A C 1
ATOM 2120 O O . HIS A 1 296 ? 13.871 1.937 -28.420 1.00 96.75 296 HIS A O 1
ATOM 2126 N N . GLY A 1 297 ? 16.034 2.452 -28.031 1.00 97.44 297 GLY A N 1
ATOM 2127 C CA . GLY A 1 297 ? 15.891 3.903 -27.929 1.00 97.44 297 GLY A CA 1
ATOM 2128 C C . GLY A 1 297 ? 16.184 4.440 -26.527 1.00 97.44 297 GLY A C 1
ATOM 2129 O O . GLY A 1 297 ? 16.713 3.745 -25.663 1.00 97.44 297 GLY A O 1
ATOM 2130 N N . THR A 1 298 ? 15.829 5.705 -26.301 1.00 98.31 298 THR A N 1
ATOM 2131 C CA . THR A 1 298 ? 15.969 6.363 -24.995 1.00 98.31 298 THR A CA 1
ATOM 2132 C C . THR A 1 298 ? 14.607 6.491 -24.336 1.00 98.31 298 THR A C 1
ATOM 2134 O O . THR A 1 298 ? 13.733 7.185 -24.852 1.00 98.31 298 THR A O 1
ATOM 2137 N N . SER A 1 299 ? 14.446 5.843 -23.188 1.00 98.56 299 SER A N 1
ATOM 2138 C CA . SER A 1 299 ? 13.243 5.910 -22.367 1.00 98.56 299 SER A CA 1
ATOM 2139 C C . SER A 1 299 ? 13.379 6.936 -21.251 1.00 98.56 299 SER A C 1
ATOM 2141 O O . SER A 1 299 ? 14.484 7.215 -20.775 1.00 98.56 299 SER A O 1
ATOM 2143 N N . ARG A 1 300 ? 12.244 7.464 -20.795 1.00 98.31 300 ARG A N 1
ATOM 2144 C CA . ARG A 1 300 ? 12.151 8.383 -19.658 1.00 98.31 300 ARG A CA 1
ATOM 2145 C C . ARG A 1 300 ? 11.084 7.879 -18.695 1.00 98.31 300 ARG A C 1
ATOM 2147 O O . ARG A 1 300 ? 9.968 7.592 -19.107 1.00 98.31 300 ARG A O 1
ATOM 2154 N N . ILE A 1 301 ? 11.427 7.787 -17.416 1.00 98.25 301 ILE A N 1
ATOM 2155 C CA . ILE A 1 301 ? 10.492 7.489 -16.331 1.00 98.25 301 ILE A CA 1
ATOM 2156 C C . ILE A 1 301 ? 10.473 8.705 -15.410 1.00 98.25 301 ILE A C 1
ATOM 2158 O O . ILE A 1 301 ? 11.481 9.029 -14.785 1.00 98.25 301 ILE A O 1
ATOM 2162 N N . THR A 1 302 ? 9.336 9.393 -15.332 1.00 97.50 302 THR A N 1
ATOM 2163 C CA . THR A 1 302 ? 9.135 10.523 -14.415 1.00 97.50 302 THR A CA 1
ATOM 2164 C C . THR A 1 302 ? 8.416 10.050 -13.154 1.00 97.50 302 THR A C 1
ATOM 2166 O O . THR A 1 302 ? 7.229 9.726 -13.189 1.00 97.50 302 THR A O 1
ATOM 2169 N N . GLU A 1 303 ? 9.118 10.039 -12.026 1.00 94.56 303 GLU A N 1
ATOM 2170 C CA . GLU A 1 303 ? 8.589 9.647 -10.723 1.00 94.56 303 GLU A CA 1
ATOM 2171 C C . GLU A 1 303 ? 7.872 10.822 -10.031 1.00 94.56 303 GLU A C 1
ATOM 2173 O O . GLU A 1 303 ? 8.495 11.790 -9.591 1.00 94.56 303 GLU A O 1
ATOM 2178 N N . ARG A 1 304 ? 6.539 10.746 -9.936 1.00 92.06 304 ARG A N 1
ATOM 2179 C CA . ARG A 1 304 ? 5.681 11.807 -9.378 1.00 92.06 304 ARG A CA 1
ATOM 2180 C C . ARG A 1 304 ? 5.263 11.574 -7.926 1.00 92.06 304 ARG A C 1
ATOM 2182 O O . ARG A 1 304 ? 4.853 12.530 -7.274 1.00 92.06 304 ARG A O 1
ATOM 2189 N N . ILE A 1 305 ? 5.350 10.341 -7.426 1.00 90.44 305 ILE A N 1
ATOM 2190 C CA . ILE A 1 305 ? 4.932 9.976 -6.064 1.00 90.44 305 ILE A CA 1
ATOM 2191 C C . ILE A 1 305 ? 6.106 10.106 -5.097 1.00 90.44 305 ILE A C 1
ATOM 2193 O O . ILE A 1 305 ? 5.993 10.745 -4.055 1.00 90.44 305 ILE A O 1
ATOM 2197 N N . TYR A 1 306 ? 7.260 9.539 -5.447 1.00 88.81 306 TYR A N 1
ATOM 2198 C CA . TYR A 1 306 ? 8.461 9.588 -4.612 1.00 88.81 306 TYR A CA 1
ATOM 2199 C C . TYR A 1 306 ? 9.657 10.122 -5.406 1.00 88.81 306 TYR A C 1
ATOM 2201 O O . TYR A 1 306 ? 10.487 9.326 -5.827 1.00 88.81 306 TYR A O 1
ATOM 2209 N N . PRO A 1 307 ? 9.811 11.452 -5.585 1.00 85.69 307 PRO A N 1
ATOM 2210 C CA . PRO A 1 307 ? 10.794 12.058 -6.503 1.00 85.69 307 PRO A CA 1
ATOM 2211 C C . PRO A 1 307 ? 12.271 11.663 -6.320 1.00 85.69 307 PRO A C 1
ATOM 2213 O O . PRO A 1 307 ? 13.107 12.041 -7.131 1.00 85.69 307 PRO A O 1
ATOM 2216 N N . ARG A 1 308 ? 12.607 10.968 -5.227 1.00 86.56 308 ARG A N 1
ATOM 2217 C CA . ARG A 1 308 ? 13.944 10.460 -4.882 1.00 86.56 308 ARG A CA 1
ATOM 2218 C C . ARG A 1 308 ? 14.016 8.927 -4.888 1.00 86.56 308 ARG A C 1
ATOM 2220 O O . ARG A 1 308 ? 14.858 8.349 -4.218 1.00 86.56 308 ARG A O 1
ATOM 2227 N N . ARG A 1 309 ? 13.100 8.255 -5.588 1.00 88.50 309 ARG A N 1
ATOM 2228 C CA . ARG A 1 309 ? 13.081 6.794 -5.735 1.00 88.50 309 ARG A CA 1
ATOM 2229 C C . ARG A 1 309 ? 13.952 6.354 -6.915 1.00 88.50 309 ARG A C 1
ATOM 2231 O O . ARG A 1 309 ? 13.472 5.754 -7.870 1.00 88.50 309 ARG A O 1
ATOM 2238 N N . ASP A 1 310 ? 15.236 6.673 -6.848 1.00 90.50 310 ASP A N 1
ATOM 2239 C CA . ASP A 1 310 ? 16.246 6.345 -7.860 1.00 90.50 310 ASP A CA 1
ATOM 2240 C C . ASP A 1 310 ? 17.304 5.345 -7.357 1.00 90.50 310 ASP A C 1
ATOM 2242 O O . ASP A 1 310 ? 18.311 5.112 -8.018 1.00 90.50 310 ASP A O 1
ATOM 2246 N N . THR A 1 311 ? 17.027 4.677 -6.236 1.00 88.69 311 THR A N 1
ATOM 2247 C CA . THR A 1 311 ? 17.825 3.601 -5.604 1.00 88.69 311 THR A CA 1
ATOM 2248 C C . THR A 1 311 ? 18.295 2.505 -6.569 1.00 88.69 311 THR A C 1
ATOM 2250 O O . THR A 1 311 ? 19.363 1.923 -6.405 1.00 88.69 311 THR A O 1
ATOM 2253 N N . HIS A 1 312 ? 17.521 2.227 -7.616 1.00 90.19 312 HIS A N 1
ATOM 2254 C CA . HIS A 1 312 ? 17.830 1.219 -8.628 1.00 90.19 312 HIS A CA 1
ATOM 2255 C C . HIS A 1 312 ? 18.859 1.660 -9.678 1.00 90.19 312 HIS A C 1
ATOM 2257 O O . HIS A 1 312 ? 19.443 0.813 -10.357 1.00 90.19 312 HIS A O 1
ATOM 2263 N N . VAL A 1 313 ? 19.082 2.967 -9.841 1.00 92.94 313 VAL A N 1
ATOM 2264 C CA . VAL A 1 313 ? 19.908 3.520 -10.925 1.00 92.94 313 VAL A CA 1
ATOM 2265 C C . VAL A 1 313 ? 21.357 3.066 -10.795 1.00 92.94 313 VAL A C 1
ATOM 2267 O O . VAL A 1 313 ? 21.944 2.607 -11.774 1.00 92.94 313 VAL A O 1
ATOM 2270 N N . GLN A 1 314 ? 21.923 3.124 -9.586 1.00 90.44 314 GLN A N 1
ATOM 2271 C CA . GLN A 1 314 ? 23.305 2.709 -9.349 1.00 90.44 314 GLN A CA 1
ATOM 2272 C C . GLN A 1 314 ? 23.507 1.207 -9.597 1.00 90.44 314 GLN A C 1
ATOM 2274 O O . GLN A 1 314 ? 24.483 0.829 -10.245 1.00 90.44 314 GLN A O 1
ATOM 2279 N N . GLY A 1 315 ? 22.585 0.357 -9.133 1.00 88.38 315 GLY A N 1
ATOM 2280 C CA . GLY A 1 315 ? 22.657 -1.091 -9.360 1.00 88.38 315 GLY A CA 1
ATOM 2281 C C . GLY A 1 315 ? 22.588 -1.451 -10.848 1.00 88.38 315 GLY A C 1
ATOM 2282 O O . GLY A 1 315 ? 23.417 -2.208 -11.347 1.00 88.38 315 GLY A O 1
ATOM 2283 N N . LEU A 1 316 ? 21.667 -0.838 -11.599 1.00 90.94 316 LEU A N 1
ATOM 2284 C CA . LEU A 1 316 ? 21.580 -1.040 -13.051 1.00 90.94 316 LEU A CA 1
ATOM 2285 C C . LEU A 1 316 ? 22.827 -0.528 -13.788 1.00 90.94 316 LEU A C 1
ATOM 2287 O O . LEU A 1 316 ? 23.314 -1.196 -14.702 1.00 90.94 316 LEU A O 1
ATOM 2291 N N . ALA A 1 317 ? 23.389 0.609 -13.370 1.00 92.75 317 ALA A N 1
ATOM 2292 C CA . ALA A 1 317 ? 24.642 1.120 -13.922 1.00 92.75 317 ALA A CA 1
ATOM 2293 C C . ALA A 1 317 ? 25.825 0.165 -13.661 1.00 92.75 317 ALA A C 1
ATOM 2295 O O . ALA A 1 317 ? 26.669 -0.018 -14.538 1.00 92.75 317 ALA A O 1
ATOM 2296 N N . GLN A 1 318 ? 25.870 -0.506 -12.502 1.00 89.88 318 GLN A N 1
ATOM 2297 C CA . GLN A 1 318 ? 26.881 -1.531 -12.194 1.00 89.88 318 GLN A CA 1
ATOM 2298 C C . GLN A 1 318 ? 26.754 -2.770 -13.090 1.00 89.88 318 GLN A C 1
ATOM 2300 O O . GLN A 1 318 ? 27.771 -3.336 -13.494 1.00 89.88 318 GLN A O 1
ATOM 2305 N N . PHE A 1 319 ? 25.535 -3.137 -13.494 1.00 87.56 319 PHE A N 1
ATOM 2306 C CA . PHE A 1 319 ? 25.313 -4.144 -14.537 1.00 87.56 319 PHE A CA 1
ATOM 2307 C C . PHE A 1 319 ? 25.687 -3.662 -15.950 1.00 87.56 319 PHE A C 1
ATOM 2309 O O . PHE A 1 319 ? 25.644 -4.444 -16.900 1.00 87.56 319 PHE A O 1
ATOM 2316 N N . GLY A 1 320 ? 26.093 -2.401 -16.112 1.00 90.94 320 GLY A N 1
ATOM 2317 C CA . GLY A 1 320 ? 26.511 -1.813 -17.382 1.00 90.94 320 GLY A CA 1
ATOM 2318 C C . GLY A 1 320 ? 25.385 -1.151 -18.173 1.00 90.94 320 GLY A C 1
ATOM 2319 O O . GLY A 1 320 ? 25.594 -0.862 -19.349 1.00 90.94 320 GLY A O 1
ATOM 2320 N N . ALA A 1 321 ? 24.212 -0.922 -17.570 1.00 94.62 321 ALA A N 1
ATOM 2321 C CA . ALA A 1 321 ? 23.144 -0.153 -18.201 1.00 94.62 321 ALA A CA 1
ATOM 2322 C C . ALA A 1 321 ? 23.567 1.311 -18.412 1.00 94.62 321 ALA A C 1
ATOM 2324 O O . ALA A 1 321 ? 24.147 1.932 -17.520 1.00 94.62 321 ALA A O 1
ATOM 2325 N N . GLU A 1 322 ? 23.215 1.891 -19.559 1.00 96.94 322 GLU A N 1
ATOM 2326 C CA . GLU A 1 322 ? 23.314 3.335 -19.769 1.00 96.94 322 GLU A CA 1
ATOM 2327 C C . GLU A 1 322 ? 22.073 4.009 -19.166 1.00 96.94 322 GLU A C 1
ATOM 2329 O O . GLU A 1 322 ? 21.024 4.134 -19.798 1.00 96.94 322 GLU A O 1
ATOM 2334 N N . ILE A 1 323 ? 22.173 4.373 -17.887 1.00 97.12 323 ILE A N 1
ATOM 2335 C CA . ILE A 1 323 ? 21.073 4.910 -17.081 1.00 97.12 323 ILE A CA 1
ATOM 2336 C C . ILE A 1 323 ? 21.546 6.098 -16.240 1.00 97.12 323 ILE A C 1
ATOM 2338 O O . ILE A 1 323 ? 22.685 6.142 -15.781 1.00 97.12 323 ILE A O 1
ATOM 2342 N N . SER A 1 324 ? 20.669 7.078 -16.032 1.00 97.00 324 SER A N 1
ATOM 2343 C CA . SER A 1 324 ? 20.939 8.239 -15.176 1.00 97.00 324 SER A CA 1
ATOM 2344 C C . SER A 1 324 ? 19.665 8.753 -14.511 1.00 97.00 324 SER A C 1
ATOM 2346 O O . SER A 1 324 ? 18.573 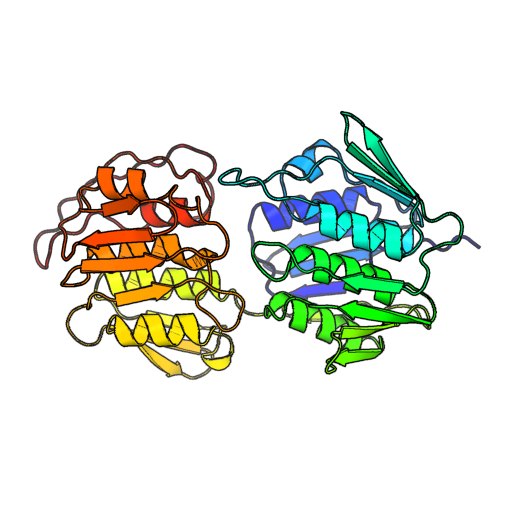8.595 -15.061 1.00 97.00 324 SER A O 1
ATOM 2348 N N . SER A 1 325 ? 19.799 9.398 -13.352 1.00 96.00 325 SER A N 1
ATOM 2349 C CA . SER A 1 325 ? 18.728 10.172 -12.719 1.00 96.00 325 SER A CA 1
ATOM 2350 C C . SER A 1 325 ? 19.050 11.667 -12.742 1.00 96.00 325 SER A C 1
ATOM 2352 O O . SER A 1 325 ? 20.188 12.091 -12.540 1.00 96.00 325 SER A O 1
ATOM 2354 N N . ASN A 1 326 ? 18.034 12.488 -13.002 1.00 95.00 326 ASN A N 1
ATOM 2355 C CA . ASN A 1 326 ? 18.081 13.936 -12.832 1.00 95.00 326 ASN A CA 1
ATOM 2356 C C . ASN A 1 326 ? 16.783 14.402 -12.164 1.00 95.00 326 ASN A C 1
ATOM 2358 O O . ASN A 1 326 ? 15.732 14.503 -12.806 1.00 95.00 326 ASN A O 1
ATOM 2362 N N . GLY A 1 327 ? 16.854 14.659 -10.856 1.00 91.38 327 GLY A N 1
ATOM 2363 C CA . GLY A 1 327 ? 15.668 14.909 -10.041 1.00 91.38 327 GLY A CA 1
ATOM 2364 C C . GLY A 1 327 ? 14.693 13.723 -10.124 1.00 91.38 327 GLY A C 1
ATOM 2365 O O . GLY A 1 327 ? 15.133 12.590 -9.954 1.00 91.38 327 GLY A O 1
ATOM 2366 N N . PRO A 1 328 ? 13.398 13.945 -10.417 1.00 93.88 328 PRO A N 1
ATOM 2367 C CA . PRO A 1 328 ? 12.409 12.870 -10.512 1.00 93.88 328 PRO A CA 1
ATOM 2368 C C . PRO A 1 328 ? 12.492 12.053 -11.810 1.00 93.88 328 PRO A C 1
ATOM 2370 O O . PRO A 1 328 ? 11.684 11.149 -12.000 1.00 93.88 328 PRO A O 1
ATOM 2373 N N . VAL A 1 329 ? 13.381 12.393 -12.747 1.00 97.44 329 VAL A N 1
ATOM 2374 C CA . VAL A 1 329 ? 13.422 11.748 -14.064 1.00 97.44 329 VAL A CA 1
ATOM 2375 C C . VAL A 1 329 ? 14.580 10.765 -14.137 1.00 97.44 329 VAL A C 1
ATOM 2377 O O . VAL A 1 329 ? 15.739 11.167 -14.058 1.00 97.44 329 VAL A O 1
ATOM 2380 N N . VAL A 1 330 ? 14.264 9.496 -14.380 1.00 97.75 330 VAL A N 1
ATOM 2381 C CA . VAL A 1 330 ? 15.229 8.454 -14.740 1.00 97.75 330 VAL A CA 1
ATOM 2382 C C . VAL A 1 330 ? 15.236 8.298 -16.259 1.00 97.75 330 VAL A C 1
ATOM 2384 O O . VAL A 1 330 ? 14.190 8.102 -16.874 1.00 97.75 330 VAL A O 1
ATOM 2387 N N . SER A 1 331 ? 16.409 8.415 -16.879 1.00 98.38 331 SER A N 1
ATOM 2388 C CA . SER A 1 331 ? 16.604 8.198 -18.318 1.00 98.38 331 SER A CA 1
ATOM 2389 C C . SER A 1 331 ? 17.361 6.895 -18.540 1.00 98.38 331 SER A C 1
ATOM 2391 O O . SER A 1 331 ? 18.414 6.701 -17.936 1.00 98.38 331 SER A O 1
ATOM 2393 N N . VAL A 1 332 ? 16.838 6.026 -19.407 1.00 98.31 332 VAL A N 1
ATOM 2394 C CA . VAL A 1 332 ? 17.408 4.705 -19.718 1.00 98.31 332 VAL A CA 1
ATOM 2395 C C . VAL A 1 332 ? 17.660 4.618 -21.220 1.00 98.31 332 VAL A C 1
ATOM 2397 O O . VAL A 1 332 ? 16.724 4.789 -21.999 1.00 98.31 332 VAL A O 1
ATOM 2400 N N . HIS A 1 333 ? 18.893 4.353 -21.639 1.00 98.06 333 HIS A N 1
ATOM 2401 C CA . HIS A 1 333 ? 19.236 4.111 -23.038 1.00 98.06 333 HIS A CA 1
ATOM 2402 C C . HIS A 1 333 ? 19.417 2.610 -23.290 1.00 98.06 333 HIS A C 1
ATOM 2404 O O . HIS A 1 333 ? 20.157 1.919 -22.582 1.00 98.06 333 HIS A O 1
ATOM 2410 N N . GLY A 1 334 ? 18.717 2.097 -24.299 1.00 94.12 334 GLY A N 1
ATOM 2411 C CA . GLY A 1 334 ? 18.780 0.698 -24.693 1.00 94.12 334 GLY A CA 1
ATOM 2412 C C . GLY A 1 334 ? 18.701 0.496 -26.214 1.00 94.12 334 GLY A C 1
ATOM 2413 O O . GLY A 1 334 ? 18.468 1.419 -26.993 1.00 94.12 334 GLY A O 1
ATOM 2414 N N . ALA A 1 335 ? 18.885 -0.725 -26.710 1.00 94.62 335 ALA A N 1
ATOM 2415 C CA . ALA A 1 335 ? 19.159 -1.927 -25.931 1.00 94.62 335 ALA A CA 1
ATOM 2416 C C . ALA A 1 335 ? 20.624 -1.967 -25.458 1.00 94.62 335 ALA A C 1
ATOM 2418 O O . ALA A 1 335 ? 21.544 -1.749 -26.246 1.00 94.62 335 ALA A O 1
ATOM 2419 N N . THR A 1 336 ? 20.838 -2.295 -24.184 1.00 90.88 336 THR A N 1
ATOM 2420 C CA . THR A 1 336 ? 22.155 -2.341 -23.545 1.00 90.88 336 THR A CA 1
ATOM 2421 C C . THR A 1 336 ? 22.487 -3.756 -23.088 1.00 90.88 336 THR A C 1
ATOM 2423 O O . THR A 1 336 ? 21.688 -4.436 -22.441 1.00 90.88 336 THR A O 1
ATOM 2426 N N . ARG A 1 337 ? 23.704 -4.212 -23.404 1.00 87.75 337 ARG A N 1
ATOM 2427 C CA . ARG A 1 337 ? 24.202 -5.518 -22.962 1.00 87.75 337 ARG A CA 1
ATOM 2428 C C . ARG A 1 337 ? 24.625 -5.456 -21.495 1.00 87.75 337 ARG A C 1
ATOM 2430 O O . ARG A 1 337 ? 25.687 -4.915 -21.188 1.00 87.75 337 ARG A O 1
ATOM 2437 N N . LEU A 1 338 ? 23.843 -6.097 -20.631 1.00 87.62 338 LEU A N 1
ATOM 2438 C CA . LEU A 1 338 ? 24.143 -6.208 -19.206 1.00 87.62 338 LEU A CA 1
ATOM 2439 C C . LEU A 1 338 ? 25.225 -7.262 -18.921 1.00 87.62 338 LEU A C 1
ATOM 2441 O O . LEU A 1 338 ? 25.455 -8.196 -19.698 1.00 87.62 338 LEU A O 1
ATOM 2445 N N . ARG A 1 339 ? 25.922 -7.100 -17.797 1.00 84.12 339 ARG A N 1
ATOM 2446 C CA . ARG A 1 339 ? 26.996 -7.977 -17.308 1.00 84.12 339 ARG A CA 1
ATOM 2447 C C . ARG A 1 339 ? 26.759 -8.307 -15.844 1.00 84.12 339 ARG A C 1
ATOM 2449 O O . ARG A 1 339 ? 26.160 -7.507 -15.148 1.00 84.12 339 ARG A O 1
ATOM 2456 N N . ALA A 1 340 ? 27.245 -9.460 -15.386 1.00 83.00 340 ALA A N 1
ATOM 2457 C CA . ALA A 1 340 ? 27.183 -9.817 -13.970 1.00 83.00 340 ALA A CA 1
ATOM 2458 C C . ALA A 1 340 ? 27.950 -8.783 -13.136 1.00 83.00 340 ALA A C 1
ATOM 2460 O O . ALA A 1 340 ? 29.066 -8.413 -13.508 1.00 83.00 340 ALA A O 1
ATOM 2461 N N . ALA A 1 341 ? 27.368 -8.370 -12.017 1.00 80.12 341 ALA A N 1
ATOM 2462 C CA . ALA A 1 341 ? 28.000 -7.522 -11.019 1.00 80.12 341 ALA A CA 1
ATOM 2463 C C . ALA A 1 341 ? 27.433 -7.865 -9.637 1.00 80.12 341 ALA A C 1
ATOM 2465 O O . ALA A 1 341 ? 26.323 -8.388 -9.537 1.00 80.12 341 ALA A O 1
ATOM 2466 N N . ASP A 1 342 ? 28.191 -7.561 -8.589 1.00 79.44 342 ASP A N 1
ATOM 2467 C CA . ASP A 1 342 ? 27.682 -7.607 -7.223 1.00 79.44 342 ASP A CA 1
ATOM 2468 C C . ASP A 1 342 ? 26.976 -6.285 -6.934 1.00 79.44 342 ASP A C 1
ATOM 2470 O O . ASP A 1 342 ? 27.600 -5.221 -6.955 1.00 79.44 342 ASP A O 1
ATOM 2474 N N . VAL A 1 343 ? 25.669 -6.360 -6.697 1.00 75.94 343 VAL A N 1
ATOM 2475 C CA . VAL A 1 343 ? 24.812 -5.195 -6.468 1.00 75.94 343 VAL A CA 1
ATOM 2476 C C . VAL A 1 343 ? 24.081 -5.340 -5.134 1.00 75.94 343 VAL A C 1
ATOM 2478 O O . VAL A 1 343 ? 23.720 -6.442 -4.710 1.00 75.94 343 VAL A O 1
ATOM 2481 N N . ALA A 1 344 ? 23.851 -4.219 -4.458 1.00 74.06 344 ALA A N 1
ATOM 2482 C CA . ALA A 1 344 ? 23.028 -4.161 -3.256 1.00 74.06 344 ALA A CA 1
ATOM 2483 C C . ALA A 1 344 ? 21.646 -3.597 -3.609 1.00 74.06 344 ALA A C 1
ATOM 2485 O O . ALA A 1 344 ? 21.542 -2.590 -4.308 1.00 74.06 344 ALA A O 1
ATOM 2486 N N . GLY A 1 345 ? 20.585 -4.245 -3.127 1.00 70.12 345 GLY A N 1
ATOM 2487 C CA . GLY A 1 345 ? 19.224 -3.717 -3.221 1.00 70.12 345 GLY A CA 1
ATOM 2488 C C . GLY A 1 345 ? 18.921 -2.813 -2.027 1.00 70.12 345 GLY A C 1
ATOM 2489 O O . GLY A 1 345 ? 18.926 -3.291 -0.894 1.00 70.12 345 GLY A O 1
ATOM 2490 N N . GLU A 1 346 ? 18.659 -1.528 -2.273 1.00 70.75 346 GLU A N 1
ATOM 2491 C CA . GLU A 1 346 ? 18.363 -0.542 -1.216 1.00 70.75 346 GLU A CA 1
ATOM 2492 C C . GLU A 1 346 ? 16.868 -0.442 -0.857 1.00 70.75 346 GLU A C 1
ATOM 2494 O O . GLU A 1 346 ? 16.519 0.058 0.212 1.00 70.75 346 GLU A O 1
ATOM 2499 N N . ASP A 1 347 ? 15.980 -0.937 -1.722 1.00 76.75 347 ASP A N 1
ATOM 2500 C CA . ASP A 1 347 ? 14.550 -1.109 -1.445 1.00 76.75 347 ASP A CA 1
ATOM 2501 C C . ASP A 1 347 ? 14.022 -2.400 -2.082 1.00 76.75 347 ASP A C 1
ATOM 2503 O O . ASP A 1 347 ? 14.608 -2.919 -3.039 1.00 76.75 347 ASP A O 1
ATOM 2507 N N . ILE A 1 348 ? 12.896 -2.911 -1.578 1.00 72.19 348 ILE A N 1
ATOM 2508 C CA . ILE A 1 348 ? 12.319 -4.190 -2.009 1.00 72.19 348 ILE A CA 1
ATOM 2509 C C . ILE A 1 348 ? 12.048 -4.253 -3.518 1.00 72.19 348 ILE A C 1
ATOM 2511 O O . ILE A 1 348 ? 12.169 -5.321 -4.115 1.00 72.19 348 ILE A O 1
ATOM 2515 N N . ARG A 1 349 ? 11.703 -3.129 -4.163 1.00 80.38 349 ARG A N 1
ATOM 2516 C CA . ARG A 1 349 ? 11.390 -3.101 -5.601 1.00 80.38 349 ARG A CA 1
ATOM 2517 C C . ARG A 1 349 ? 12.659 -3.009 -6.448 1.00 80.38 349 ARG A C 1
ATOM 2519 O O . ARG A 1 349 ? 12.723 -3.647 -7.495 1.00 80.38 349 ARG A O 1
ATOM 2526 N N . ALA A 1 350 ? 13.690 -2.300 -5.986 1.00 65.44 350 ALA A N 1
ATOM 2527 C CA . ALA A 1 350 ? 15.008 -2.315 -6.626 1.00 65.44 350 ALA A CA 1
ATOM 2528 C C . ALA A 1 350 ? 15.739 -3.655 -6.450 1.00 65.44 350 ALA A C 1
ATOM 2530 O O . ALA A 1 350 ? 16.471 -4.087 -7.334 1.00 65.44 350 ALA A O 1
ATOM 2531 N N . ALA A 1 351 ? 15.531 -4.365 -5.344 1.00 62.34 351 ALA A N 1
ATOM 2532 C CA . ALA A 1 351 ? 16.176 -5.657 -5.136 1.00 62.34 351 ALA A CA 1
ATOM 2533 C C . ALA A 1 351 ? 15.760 -6.722 -6.167 1.00 62.34 351 ALA A C 1
ATOM 2535 O O . ALA A 1 351 ? 16.579 -7.553 -6.561 1.00 62.34 351 ALA A O 1
ATOM 2536 N N . GLN A 1 352 ? 14.520 -6.654 -6.662 1.00 66.44 352 GLN A N 1
ATOM 2537 C CA . GLN A 1 352 ? 13.981 -7.572 -7.676 1.00 66.44 352 GLN A CA 1
ATOM 2538 C C . GLN A 1 352 ? 14.745 -7.508 -9.011 1.00 66.44 352 GLN A C 1
ATOM 2540 O O . GLN A 1 352 ? 14.671 -8.435 -9.812 1.00 66.44 352 GLN A O 1
ATOM 2545 N N . LEU A 1 353 ? 15.538 -6.455 -9.241 1.00 62.72 353 LEU A N 1
ATOM 2546 C CA . LEU A 1 353 ? 16.400 -6.313 -10.420 1.00 62.72 353 LEU A CA 1
ATOM 2547 C C . LEU A 1 353 ? 17.490 -7.384 -10.475 1.00 62.72 353 LEU A C 1
ATOM 2549 O O . LEU A 1 353 ? 17.931 -7.754 -11.556 1.00 62.72 353 LEU A O 1
ATOM 2553 N N . CYS A 1 354 ? 17.901 -7.915 -9.324 1.00 53.56 354 CYS A N 1
ATOM 2554 C CA . CYS A 1 354 ? 18.928 -8.951 -9.241 1.00 53.56 354 CYS A CA 1
ATOM 2555 C C . CYS A 1 354 ? 18.433 -10.313 -9.748 1.00 53.56 354 CYS A C 1
ATOM 2557 O O . CYS A 1 354 ? 19.235 -11.207 -10.010 1.00 53.56 354 CYS A O 1
ATOM 2559 N N . TRP A 1 355 ? 17.114 -10.483 -9.892 1.00 53.47 355 TRP A N 1
ATOM 2560 C CA . TRP A 1 355 ? 16.505 -11.687 -10.462 1.00 53.47 355 TRP A CA 1
ATOM 2561 C C . TRP A 1 355 ? 16.600 -11.730 -11.981 1.00 53.47 355 TRP A C 1
ATOM 2563 O O . TRP A 1 355 ? 16.224 -12.731 -12.588 1.00 53.47 355 TRP A O 1
ATOM 2573 N N . LEU A 1 356 ? 17.095 -10.655 -12.595 1.00 53.62 356 LEU A N 1
ATOM 2574 C CA . LEU A 1 356 ? 17.309 -10.568 -14.021 1.00 53.62 356 LEU A CA 1
ATOM 2575 C C . LEU A 1 356 ? 18.768 -10.964 -14.346 1.00 53.62 356 LEU A C 1
ATOM 2577 O O . LEU A 1 356 ? 19.656 -10.126 -14.182 1.00 53.62 356 LEU A O 1
ATOM 2581 N N . PRO A 1 357 ? 19.075 -12.222 -14.748 1.00 50.03 357 PRO A N 1
ATOM 2582 C CA . PRO A 1 357 ? 20.428 -12.625 -15.119 1.00 50.03 357 PRO A CA 1
ATOM 2583 C C . PRO A 1 357 ? 21.108 -11.664 -16.107 1.00 50.03 357 PRO A C 1
ATOM 2585 O O . PRO A 1 357 ? 20.462 -11.024 -16.915 1.00 50.03 357 PRO A O 1
ATOM 2588 N N . PRO A 1 358 ? 22.438 -11.582 -16.152 1.00 46.56 358 PRO A N 1
ATOM 2589 C CA . PRO A 1 358 ? 23.112 -10.851 -17.219 1.00 46.56 358 PRO A CA 1
ATOM 2590 C C . PRO A 1 358 ? 22.993 -11.624 -18.543 1.00 46.56 358 PRO A C 1
ATOM 2592 O O . PRO A 1 358 ? 23.704 -12.610 -18.754 1.00 46.56 358 PRO A O 1
ATOM 2595 N N . TRP A 1 359 ? 22.096 -11.216 -19.448 1.00 53.03 359 TRP A N 1
ATOM 2596 C CA . TRP A 1 359 ? 21.899 -11.927 -20.721 1.00 53.03 359 TRP A CA 1
ATOM 2597 C C . TRP A 1 359 ? 22.713 -11.348 -21.883 1.00 53.03 359 TRP A C 1
ATOM 2599 O O . TRP A 1 359 ? 22.732 -10.135 -22.105 1.00 53.03 359 TRP A O 1
ATOM 2609 N N . PRO A 1 360 ? 23.347 -12.207 -22.703 1.00 37.38 360 PRO A N 1
ATOM 2610 C CA . PRO A 1 360 ? 23.754 -11.837 -24.048 1.00 37.38 360 PRO A CA 1
ATOM 2611 C C . PRO A 1 360 ? 22.549 -11.868 -25.012 1.00 37.38 360 PRO A C 1
ATOM 2613 O O . PRO A 1 360 ? 21.631 -12.672 -24.827 1.00 37.38 360 PRO A O 1
ATOM 2616 N N . PRO A 1 361 ? 22.561 -11.061 -26.090 1.00 34.97 361 PRO A N 1
ATOM 2617 C CA . PRO A 1 361 ? 21.614 -11.237 -27.186 1.00 34.97 361 PRO A CA 1
ATOM 2618 C C . PRO A 1 361 ? 21.836 -12.621 -27.813 1.00 34.97 361 PRO A C 1
ATOM 2620 O O . PRO A 1 361 ? 22.979 -13.006 -28.039 1.00 34.97 361 PRO A O 1
ATOM 2623 N N . ARG A 1 362 ? 20.742 -13.366 -28.033 1.00 36.62 362 ARG A N 1
ATOM 2624 C CA . ARG A 1 362 ? 20.638 -14.697 -28.675 1.00 36.62 362 ARG A CA 1
ATOM 2625 C C . ARG A 1 362 ? 21.973 -15.376 -29.045 1.00 36.62 362 ARG A C 1
ATOM 2627 O O . ARG A 1 362 ? 22.580 -15.061 -30.063 1.00 36.62 362 ARG A O 1
ATOM 2634 N N . GLY A 1 363 ? 22.320 -16.417 -28.284 1.00 32.19 363 GLY A N 1
ATOM 2635 C CA . GLY A 1 363 ? 23.412 -17.348 -28.581 1.00 32.19 363 GLY A CA 1
ATOM 2636 C C . GLY A 1 363 ? 24.592 -17.207 -27.616 1.00 32.19 363 GLY A C 1
ATOM 2637 O O . GLY A 1 363 ? 25.191 -16.145 -27.523 1.00 32.19 363 GLY A O 1
ATOM 2638 N N . LEU A 1 364 ? 24.939 -18.317 -26.952 1.00 26.45 364 LEU A N 1
ATOM 2639 C CA . LEU A 1 364 ? 26.003 -18.511 -25.945 1.00 26.45 364 LEU A CA 1
ATOM 2640 C C . LEU A 1 364 ? 25.642 -18.115 -24.502 1.00 26.45 364 LEU A C 1
ATOM 2642 O O . LEU A 1 364 ? 25.906 -17.011 -24.039 1.00 26.45 364 LEU A O 1
ATOM 2646 N N . LEU A 1 365 ? 25.141 -19.102 -23.752 1.00 25.34 365 LEU A N 1
ATOM 2647 C CA . LEU A 1 365 ? 25.138 -19.103 -22.289 1.00 25.34 365 LEU A CA 1
ATOM 2648 C C . LEU A 1 365 ? 26.592 -19.153 -21.784 1.00 25.34 365 LEU A C 1
ATOM 2650 O O . LEU A 1 365 ? 27.270 -20.170 -21.925 1.00 25.34 365 LEU A O 1
ATOM 2654 N N . ARG A 1 366 ? 27.078 -18.067 -21.178 1.00 28.20 366 ARG A N 1
ATOM 2655 C CA . ARG A 1 366 ? 28.185 -18.122 -20.212 1.00 28.20 366 ARG A CA 1
ATOM 2656 C C . ARG A 1 366 ? 27.635 -17.693 -18.859 1.00 28.20 366 ARG A C 1
ATOM 2658 O O . ARG A 1 366 ? 27.138 -16.582 -18.722 1.00 28.20 366 ARG A O 1
ATOM 2665 N N . SER A 1 367 ? 27.711 -18.597 -17.889 1.00 32.38 367 SER A N 1
ATOM 2666 C CA . SER A 1 367 ? 27.299 -18.396 -16.503 1.00 32.38 367 SER A CA 1
ATOM 2667 C C . SER A 1 367 ? 28.161 -17.325 -15.828 1.00 32.38 367 SER A C 1
ATOM 2669 O O . SER A 1 367 ? 29.358 -17.535 -15.630 1.00 32.38 367 SER A O 1
ATOM 2671 N N . GLY A 1 368 ? 27.560 -16.196 -15.464 1.00 40.72 368 GLY A N 1
ATOM 2672 C CA . GLY A 1 368 ? 28.073 -15.299 -14.430 1.00 40.72 368 GLY A CA 1
ATOM 2673 C C . GLY A 1 368 ? 27.111 -15.349 -13.248 1.00 40.72 368 GLY A C 1
ATOM 2674 O O . GLY A 1 368 ? 25.906 -15.235 -13.455 1.00 40.72 368 GLY A O 1
ATOM 2675 N N . ALA A 1 369 ? 27.620 -15.580 -12.039 1.00 39.72 369 ALA A N 1
ATOM 2676 C CA . ALA A 1 369 ? 26.810 -15.514 -10.827 1.00 39.72 369 ALA A CA 1
ATOM 2677 C C . ALA A 1 369 ? 26.633 -14.044 -10.417 1.00 39.72 369 ALA A C 1
ATOM 2679 O O . ALA A 1 369 ? 27.590 -13.275 -10.478 1.00 39.72 369 ALA A O 1
ATOM 2680 N N . CYS A 1 370 ? 25.420 -13.667 -10.021 1.00 42.62 370 CYS A N 1
ATOM 2681 C CA . CYS A 1 370 ? 25.138 -12.413 -9.329 1.00 42.62 370 CYS A CA 1
ATOM 2682 C C . CYS A 1 370 ? 25.020 -12.740 -7.840 1.00 42.62 370 CYS A C 1
ATOM 2684 O O . CYS A 1 370 ? 24.317 -13.694 -7.495 1.00 42.62 370 CYS A O 1
ATOM 2686 N N . THR A 1 371 ? 25.687 -11.989 -6.964 1.00 41.56 371 THR A N 1
ATOM 2687 C CA . THR A 1 371 ? 25.453 -12.095 -5.520 1.00 41.56 371 THR A CA 1
ATOM 2688 C C . THR A 1 371 ? 24.790 -10.824 -5.008 1.00 41.56 371 THR A C 1
ATOM 2690 O O . THR A 1 371 ? 25.138 -9.715 -5.408 1.00 41.56 371 THR A O 1
ATOM 2693 N N . THR A 1 372 ? 23.780 -10.993 -4.158 1.00 40.91 372 THR A N 1
ATOM 2694 C CA . THR A 1 372 ? 23.049 -9.897 -3.516 1.00 40.91 372 THR A CA 1
ATOM 2695 C C . THR A 1 372 ? 23.423 -9.841 -2.043 1.00 40.91 372 THR A C 1
ATOM 2697 O O . THR A 1 372 ? 23.394 -10.866 -1.361 1.00 40.91 372 THR A O 1
ATOM 2700 N N . SER A 1 373 ? 23.722 -8.651 -1.528 1.00 40.59 373 SER A N 1
ATOM 2701 C CA . SER A 1 373 ? 23.897 -8.411 -0.090 1.00 40.59 373 SER A CA 1
ATOM 2702 C C . SER A 1 373 ? 22.973 -7.276 0.370 1.00 40.59 373 SER A C 1
ATOM 2704 O O . SER A 1 373 ? 22.768 -6.315 -0.369 1.00 40.59 373 SER A O 1
ATOM 2706 N N . GLY A 1 374 ? 22.363 -7.405 1.556 1.00 40.66 374 GLY A N 1
ATOM 2707 C CA . GLY A 1 374 ? 21.391 -6.440 2.102 1.00 40.66 374 GLY A CA 1
ATOM 2708 C C . GLY A 1 374 ? 20.030 -7.062 2.442 1.00 40.66 374 GLY A C 1
ATOM 2709 O O . GLY A 1 374 ? 19.869 -8.273 2.357 1.00 40.66 374 GLY A O 1
ATOM 2710 N N . ALA A 1 375 ? 19.040 -6.249 2.832 1.00 34.22 375 ALA A N 1
ATOM 2711 C CA . ALA A 1 375 ? 17.725 -6.685 3.346 1.00 34.22 375 ALA A CA 1
ATOM 2712 C C . ALA A 1 375 ? 16.876 -7.547 2.378 1.00 34.22 375 ALA A C 1
ATOM 2714 O O . ALA A 1 375 ? 15.807 -8.023 2.749 1.00 34.22 375 ALA A O 1
ATOM 2715 N N . ALA A 1 376 ? 17.369 -7.787 1.164 1.00 31.91 376 ALA A N 1
ATOM 2716 C CA . ALA A 1 376 ? 16.753 -8.606 0.134 1.00 31.91 376 ALA A CA 1
ATOM 2717 C C . ALA A 1 376 ? 17.315 -10.037 0.029 1.00 31.91 376 ALA A C 1
ATOM 2719 O O . ALA A 1 376 ? 17.146 -10.687 -0.998 1.00 31.91 376 ALA A O 1
ATOM 2720 N N . THR A 1 377 ? 17.958 -10.571 1.075 1.00 26.19 377 THR A N 1
ATOM 2721 C CA . THR A 1 377 ? 18.339 -12.002 1.119 1.00 26.19 377 THR A CA 1
ATOM 2722 C C . THR A 1 377 ? 17.139 -12.950 1.287 1.00 26.19 377 THR A C 1
ATOM 2724 O O . THR A 1 377 ? 17.322 -14.152 1.451 1.00 26.19 377 THR A O 1
ATOM 2727 N N . ALA A 1 378 ? 15.905 -12.450 1.267 1.00 27.45 378 ALA A N 1
ATOM 2728 C CA . ALA A 1 378 ? 14.709 -13.266 1.402 1.00 27.45 378 ALA A CA 1
ATOM 2729 C C . ALA A 1 378 ? 13.757 -12.968 0.246 1.00 27.45 378 ALA A C 1
ATOM 2731 O O . ALA A 1 378 ? 13.191 -11.882 0.192 1.00 27.45 378 ALA A O 1
ATOM 2732 N N . ILE A 1 379 ? 13.648 -13.934 -0.666 1.00 28.05 379 ILE A N 1
ATOM 2733 C CA . ILE A 1 379 ? 12.468 -14.404 -1.415 1.00 28.05 379 ILE A CA 1
ATOM 2734 C C . ILE A 1 379 ? 13.032 -15.152 -2.638 1.00 28.05 379 ILE A C 1
ATOM 2736 O O . ILE A 1 379 ? 13.373 -14.568 -3.665 1.00 28.05 379 ILE A O 1
ATOM 2740 N N . CYS A 1 380 ? 13.214 -16.457 -2.446 1.00 24.19 380 CYS A N 1
ATOM 2741 C CA . CYS A 1 380 ? 13.104 -17.492 -3.469 1.00 24.19 380 CYS A CA 1
ATOM 2742 C C . CYS A 1 380 ? 11.952 -18.390 -3.034 1.00 24.19 380 CYS A C 1
ATOM 2744 O O . CYS A 1 380 ? 11.859 -18.628 -1.804 1.00 24.19 380 CYS A O 1
#

InterPro domains:
  IPR001986 Enolpyruvate transferase domain [PF00275] (15-351)
  IPR005750 UDP-N-acetylglucosamine 1-carboxyvinyltransferase [PTHR43783] (12-353)
  IPR013792 RNA 3'-terminal phosphate cyclase/enolpyruvate transferase, alpha/beta [SSF55205] (10-352)
  IPR036968 Enolpyruvate transferase domain superfamily [G3DSA:3.65.10.10] (8-206)
  IPR036968 Enolpyruvate transferase domain superfamily [G3DSA:3.65.10.10] (208-352)

Mean predicted aligned error: 6.86 Å

Foldseek 3Di:
DQPQAALFFRAKAKEAQADPDPLSVLVQVQSVVQQWDWDDDDRITIIGHHRDGDQEGDQVSQQAAPLQLLSNLSSCLPVQKHWYADHHAFPLDDDDCVLSVQLLVQQQWDWDADPRTIMTGRPPHGAAGEGEQADPLAHDQSSLSSNQSNQQQHAFKHFYARHAPQPVSVVSLVLQVVQVWDWDQDPRHIMTHHNPDGRHHYYHYDADDLLVVLLVLLLCLLVQHKDKDARHFPVNAQPQSQVQCVQQQWDWDGDVRTIITHHHPFGAAEEAEDDGPSHHHPLCQLSNLLSCLRHAAKHKYAYRNGQSPCQLQVVQVQQVWPWDDDGRIIIGHDPTQGDADADERSHPSSLSSQVRDRDDPPDDDDDDDYDYDDPPPDDD

Sequence (380 aa):
MKNTRPVVVDTPLVLTGAPPILDTGVCAQILAYTGMRVTVDGGHFSVAPDDALQPEIHRELGRKVRMTCVLASAVLARAGQVWFPYPGGDAFCARLIDRHLAAMEAAGAVVSADEDGIRAVCPHGVQPFTVDVATPYGLSLGATVSALLLASCAPGRSLIVHPSVEPEVTETARFLADRGIRVRWGPRGLHVVGGHHPIEGGAFTIAGDRIEAATLMMAAAATGGALTLTGISHAELPDGLTATLADAGVLLAEVPGGISAVPHGVLRAVDASTGPHPGLPTDTAPQLAATLTQAHGTSRITERIYPRRDTHVQGLAQFGAEISSNGPVVSVHGATRLRAADVAGEDIRAAQLCWLPPWPPRGLLRSGACTTSGAATAIC

pLDDT: mean 87.43, std 17.18, range [24.19, 98.69]

Radius of gyration: 22.08 Å; Cα contacts (8 Å, |Δi|>4): 876; chains: 1; bounding box: 52×40×63 Å

Nearest PDB structures (foldseek):
  3kr6-assembly1_A  TM=9.553E-01  e=3.480E-32  Escherichia coli K-12
  5u4h-assembly1_B  TM=9.485E-01  e=9.429E-32  Acinetobacter baumannii
  1naw-assembly1_A  TM=9.058E-01  e=2.596E-32  Enterobacter cloacae
  5bq2-assembly1_D  TM=9.193E-01  e=2.143E-31  Pseudomonas aeruginosa PAO1
  4eii-assembly1_A  TM=9.198E-01  e=1.173E-30  Enterobacter cloacae subsp. cloacae ATCC 13047

Organism: Streptomyces platensis (NCBI:txid58346)

Secondary structure (DSSP, 8-state):
------SS-SS-EEEES---SHHHHHHHHHHHHTTEEEEEETTEEEEEE-S----B--HHHHTT-TTHHHHHHHHHHHHSEEEEPPP-S--SS----HHHHHHHHHTT-EEEE-SS-EEEE-TT-----EEE-EETTEE-HHHHHHHHHHHHHSBEEEEEES----HHHHHHHHHHHTTT-EEEEETTEEEEEESSS----EEEEPPP-HHHHHHHHHHHHHTT--EEEES--GGGS-HHHHHHHHHHTEEEEEETTEEEEEE-SS-B--EEEB-STTSB-GGGHHHHHHHHTTSBEEEEEE-SS-TT--HHHHHHHHTT-EEEEETTEEEEEES-------EE-SSHHHHGGGGS--PPSSS--------EESTT----